Protein 7QX4 (pdb70)

Secondary structure (DSSP, 8-state):
--S---EETTBSSPPPPGGGSTTHHHHHHHHHHHHS--TTTHHHHHHHHHSGGG-SHHHHHHHHHHHHHHT----HHHHHHHHHHHHHHHHHHHHHHHHHTSTT--HHHHHHHHHHHHHHHHHHGGGG--GGGHHHHHHHHHHHHHHHHHHHHHHHHS-GGGT--HHHHHHHHHHHHHHHHHHHHHHHHHHHHHHHHHHHH-HHHHHHHHHHHHHHTHHHHHHHTTTTEES--------EEEEEES-----HHHIIIIIHHHHHSSTTS---EEEEEEEEE--SSSS--EEEEEEEEEE-STTT--EEEEE-----SSS-S-TTT----EEEEEE----SSS-----EEEEEEEEEEE--TTSS---EE-EEEEEEETTEEEEEEEEEETTEEEE--SSS----EEE--TTEEEEEEE---BSS-S-SSTTT--SSSS-EEEE-SB--EEEEEEEEGGGHHHHHHSSEEE-SS-SEEEEETTS-SEE-SSEEEE--GGGTSS-EEEE---SS-EEEEEEEEE-TT--TTSEEEEEEEEEESS-EEEEEEEEEEETTEEEEEEEEEE--EEEEEEEE---EETTTTT--TT--S-EEEEEE----TT--EEEEEEEEEEGGG-EE-S-TT--

Organism: Bacillus thuringiensis subsp. israelensis (NCBI:txid1430)

Foldseek 3Di:
DPDQAEAALNHRDHADFLCPQLCNVVLVVLQVCLAPNDALPPLLVLCCSCQPPLHNVSVVSLLVNLCRLQVHDDDPVLVVVVRVLSNQLSVLVVVLSVQVVDPPGDLQVSVVSLVVNLVSLVVCLCSLQDLVPVLRSLLVSQSSLLSNLVSLLSCLVCPCSNPHDPVRSLVSLLVSLVVLVVSLVSSVVNLLVVLQVLLQFFNQSSLSSVQSCLSRPQLSNLSSVSNLKHRAGRDFWAKRKRKAFDGDHDGPVLVFLAVLLQFCPQVQFFWFKKKWKKKWWCPPVVDAIFIATFWIWTDTPPVALQEDIAGDNDQDDPDDQQVVNDGDFKDKDWDADADDPPTPRPIIIIIIGMWMDGADPVSFFQWWWKHKDWDDDDPDIGIWIWTGTRPRGGDDTPRDHHHTHIGHHPQWTWGGKGFHAPDDDSPPCRQPSASGPHHNYDYHRGGRMMMIIITGNVCVVCNVVVADEDEQPDFKDKFWQSNFNDWDPSKHWAQDCSNSYRTKIKHAFQADWGKTKHHYAYDPPHDQPFKKKKKWKKAFQQFAQQAKWKWKDFPPQIGTQDGDGGDHDRDIDMDMTDIDGNVNSVHDNPGGGIMIMIIGGGDDPPGIMITTMMMMGTPVSMDRNSDSVSD

InterPro domains:
  IPR005639 Pesticidal crystal protein, domain I [PF03945] (58-239)
  IPR036716 Pesticidal crystal protein, N-terminal domain superfamily [G3DSA:1.20.190.10] (20-239)
  IPR036716 Pesticidal crystal protein, N-terminal domain superfamily [SSF56849] (5-238)
  IPR038979 Pesticidal crystal protein [PTHR37003] (71-239)

Nearest PDB structures (foldseek):
  7qx4-assembly1_A  TM=1.002E+00  e=0.000E+00  Bacillus thuringiensis serovar israelensis
  7qx6-assembly1_A  TM=1.000E+00  e=0.000E+00  Bacillus thuringiensis serovar israelensis
  7qx7-assembly1_A  TM=9.996E-01  e=0.000E+00  Bacillus thuringiensis serovar israelensis
  7qx5-assembly1_A  TM=9.989E-01  e=0.000E+00  Bacillus thuringiensis serovar israelensis
  7r1e-assembly1_A  TM=9.698E-01  e=7.000E-84  Bacillus thuringiensis serovar jegathesan

CATH classification: 1.20.190.10

B-factor: mean 50.72, std 23.99, range [19.98, 202.8]

Structure (mmCIF, N/CA/C/O backbone):
data_7QX4
#
_entry.id   7QX4
#
_cell.length_a   57.640
_cell.length_b   155.690
_cell.length_c   171.140
_cell.angle_alpha   90.000
_cell.angle_beta   90.000
_cell.angle_gamma   90.000
#
_symmetry.space_group_name_H-M   'I 2 2 2'
#
loop_
_entity.id
_entity.type
_entity.pdbx_description
1 polymer 'Pesticidal crystal protein Cry11Aa'
2 water water
#
loop_
_atom_site.group_PDB
_atom_site.id
_atom_site.type_symbol
_atom_site.label_atom_id
_atom_site.label_alt_id
_atom_site.label_comp_id
_atom_site.label_asym_id
_atom_site.label_entity_id
_atom_site.label_seq_id
_atom_site.pdbx_PDB_ins_code
_atom_site.Cartn_x
_atom_site.Cartn_y
_atom_site.Cartn_z
_atom_site.occupancy
_atom_site.B_iso_or_equiv
_atom_site.auth_seq_id
_atom_site.auth_comp_id
_atom_site.auth_asym_id
_atom_site.auth_atom_id
_atom_site.pdbx_PDB_model_num
ATOM 1 N N . ASN A 1 13 ? 19.617 13.497 50.060 1.00 99.55 13 ASN A N 1
ATOM 2 C CA . ASN A 1 13 ? 18.475 12.687 50.475 1.00 120.39 13 ASN A CA 1
ATOM 3 C C . ASN A 1 13 ? 18.934 11.410 51.173 1.00 125.78 13 ASN A C 1
ATOM 4 O O . ASN A 1 13 ? 18.802 11.276 52.391 1.00 120.59 13 ASN A O 1
ATOM 6 N N . GLU A 1 14 ? 19.472 10.475 50.391 1.00 129.42 14 GLU A N 1
ATOM 7 C CA . GLU A 1 14 ? 19.988 9.212 50.904 1.00 123.59 14 GLU A CA 1
ATOM 8 C C . GLU A 1 14 ? 21.447 9.303 51.342 1.00 118.85 14 GLU A C 1
ATOM 9 O O . GLU A 1 14 ? 22.063 8.269 51.620 1.00 118.30 14 GLU A O 1
ATOM 11 N N . THR A 1 15 ? 22.008 10.508 51.408 1.00 115.14 15 THR A N 1
ATOM 12 C CA . THR A 1 15 ? 23.384 10.719 51.834 1.00 107.59 15 THR A CA 1
ATOM 13 C C . THR A 1 15 ? 23.430 11.138 53.300 1.00 97.62 15 THR A C 1
ATOM 14 O O . THR A 1 15 ? 22.434 11.581 53.879 1.00 95.87 15 THR A O 1
ATOM 18 N N . ASP A 1 16 ? 24.612 10.989 53.896 1.00 81.58 16 ASP A N 1
ATOM 19 C CA . ASP A 1 16 ? 24.870 11.373 55.280 1.00 75.17 16 ASP A CA 1
ATOM 20 C C . ASP A 1 16 ? 25.739 12.627 55.356 1.00 68.12 16 ASP A C 1
ATOM 21 O O . ASP A 1 16 ? 26.592 12.764 56.236 1.00 59.82 16 ASP A O 1
ATOM 26 N N . PHE A 1 17 ? 25.532 13.554 54.427 1.00 61.49 17 PHE A N 1
ATOM 27 C CA . PHE A 1 17 ? 26.322 14.770 54.376 1.00 58.34 17 PHE A CA 1
ATOM 28 C C . PHE A 1 17 ? 25.807 15.777 55.400 1.00 59.95 17 PHE A C 1
ATOM 29 O O . PHE A 1 17 ? 24.644 15.725 55.805 1.00 64.48 17 PHE A O 1
ATOM 37 N N . PRO A 1 18 ? 26.659 16.695 55.851 1.00 51.40 18 PRO A N 1
ATOM 38 C CA . PRO A 1 18 ? 26.194 17.726 56.784 1.00 42.89 18 PRO A CA 1
ATOM 39 C C . PRO A 1 18 ? 25.179 18.652 56.136 1.00 39.96 18 PRO A C 1
ATOM 40 O O . PRO A 1 18 ? 25.232 18.929 54.936 1.00 52.36 18 PRO A O 1
ATOM 44 N N . LEU A 1 19 ? 24.240 19.128 56.948 1.00 48.55 19 LEU A N 1
ATOM 45 C CA . LEU A 1 19 ? 23.237 20.096 56.525 1.00 45.51 19 LEU A CA 1
ATOM 46 C C . LEU A 1 19 ? 23.521 21.460 57.144 1.00 42.04 19 LEU A C 1
ATOM 47 O O . LEU A 1 19 ? 24.321 21.602 58.075 1.00 40.73 19 LEU A O 1
ATOM 52 N N . TYR A 1 20 ? 22.827 22.472 56.622 1.00 37.81 20 TYR A N 1
ATOM 53 C CA . TYR A 1 20 ? 23.000 23.860 57.057 1.00 43.91 20 TYR A CA 1
ATOM 54 C C . TYR A 1 20 ? 21.622 24.522 57.067 1.00 45.05 20 TYR A C 1
ATOM 55 O O . TYR A 1 20 ? 21.128 24.956 56.021 1.00 46.70 20 TYR A O 1
ATOM 64 N N . ASN A 1 21 ? 21.013 24.602 58.253 1.00 43.16 21 ASN A N 1
ATOM 65 C CA . ASN A 1 21 ? 19.667 25.163 58.429 1.00 41.79 21 ASN A CA 1
ATOM 66 C C . ASN A 1 21 ? 18.619 24.396 57.619 1.00 46.24 21 ASN A C 1
ATOM 67 O O . ASN A 1 21 ? 17.693 24.992 57.064 1.00 48.70 21 ASN A O 1
ATOM 72 N N . ASN A 1 22 ? 18.767 23.066 57.562 1.00 50.71 22 ASN A N 1
ATOM 73 C CA . ASN A 1 22 ? 17.955 22.068 56.862 1.00 44.97 22 ASN A CA 1
ATOM 74 C C . ASN A 1 22 ? 18.374 21.879 55.398 1.00 55.25 22 ASN A C 1
ATOM 75 O O . ASN A 1 22 ? 17.963 20.889 54.786 1.00 43.22 22 ASN A O 1
ATOM 80 N N . TYR A 1 23 ? 19.172 22.778 54.819 1.00 60.69 23 TYR A N 1
ATOM 81 C CA . TYR A 1 23 ? 19.580 22.709 53.421 1.00 48.96 23 TYR A CA 1
ATOM 82 C C . TYR A 1 23 ? 20.862 21.889 53.257 1.00 52.75 23 TYR A C 1
ATOM 83 O O . TYR A 1 23 ? 21.589 21.620 54.216 1.00 56.26 23 TYR A O 1
ATOM 92 N N . THR A 1 24 ? 21.145 21.507 52.006 1.00 57.82 24 THR A N 1
ATOM 93 C CA . THR A 1 24 ? 22.262 20.624 51.680 1.00 50.24 24 THR A CA 1
ATOM 94 C C . THR A 1 24 ? 23.570 21.359 51.432 1.00 43.09 24 THR A C 1
ATOM 95 O O . THR A 1 24 ? 24.619 20.715 51.340 1.00 42.83 24 THR A O 1
ATOM 99 N N . GLU A 1 25 ? 23.535 22.673 51.297 1.00 45.29 25 GLU A N 1
ATOM 100 C CA . GLU A 1 25 ? 24.738 23.473 51.168 1.00 50.12 25 GLU A CA 1
ATOM 101 C C . GLU A 1 25 ? 24.532 24.730 51.995 1.00 48.15 25 GLU A C 1
ATOM 102 O O . GLU A 1 25 ? 23.394 25.082 52.322 1.00 47.55 25 GLU A O 1
ATOM 108 N N . PRO A 1 26 ? 25.614 25.402 52.386 1.00 52.16 26 PRO A N 1
ATOM 109 C CA . PRO A 1 26 ? 25.469 26.600 53.217 1.00 44.82 26 PRO A CA 1
ATOM 110 C C . PRO A 1 26 ? 24.589 27.648 52.558 1.00 44.36 26 PRO A C 1
ATOM 111 O O . PRO A 1 26 ? 24.547 27.785 51.334 1.00 54.36 26 PRO A O 1
ATOM 115 N N . THR A 1 27 ? 23.871 28.381 53.394 1.00 36.05 27 THR A N 1
ATOM 116 C CA . THR A 1 27 ? 22.968 29.417 52.935 1.00 29.60 27 THR A CA 1
ATOM 117 C C . THR A 1 27 ? 23.670 30.768 52.946 1.00 34.98 27 THR A C 1
ATOM 118 O O . THR A 1 27 ? 24.545 31.033 53.777 1.00 43.11 27 THR A O 1
ATOM 122 N N . ILE A 1 28 ? 23.277 31.623 52.001 1.00 27.51 28 ILE A N 1
ATOM 123 C CA . ILE A 1 28 ? 23.823 32.971 51.951 1.00 38.15 28 ILE A CA 1
ATOM 124 C C . ILE A 1 28 ? 23.544 33.681 53.271 1.00 35.77 28 ILE A C 1
ATOM 125 O O . ILE A 1 28 ? 22.464 33.544 53.860 1.00 43.61 28 ILE A O 1
ATOM 130 N N . ALA A 1 29 ? 24.539 34.407 53.765 1.00 37.37 29 ALA A N 1
ATOM 131 C CA . ALA A 1 29 ? 24.332 35.199 54.966 1.00 40.51 29 ALA A CA 1
ATOM 132 C C . ALA A 1 29 ? 23.281 36.268 54.687 1.00 43.41 29 ALA A C 1
ATOM 133 O O . ALA A 1 29 ? 23.243 36.824 53.584 1.00 44.71 29 ALA A O 1
ATOM 135 N N . PRO A 1 30 ? 22.406 36.565 55.649 1.00 45.88 30 PRO A N 1
ATOM 136 C CA . PRO A 1 30 ? 21.354 37.571 55.412 1.00 41.53 30 PRO A CA 1
ATOM 137 C C . PRO A 1 30 ? 21.874 38.910 54.917 1.00 37.25 30 PRO A C 1
ATOM 138 O O . PRO A 1 30 ? 21.156 39.615 54.195 1.00 45.90 30 PRO A O 1
ATOM 142 N N . ALA A 1 31 ? 23.101 39.280 55.270 1.00 32.73 31 ALA A N 1
ATOM 143 C CA . ALA A 1 31 ? 23.664 40.561 54.868 1.00 39.20 31 ALA A CA 1
ATOM 144 C C . ALA A 1 31 ? 24.297 40.532 53.482 1.00 40.35 31 ALA A C 1
ATOM 145 O O . ALA A 1 31 ? 24.760 41.575 53.009 1.00 40.86 31 ALA A O 1
ATOM 147 N N . LEU A 1 32 ? 24.332 39.373 52.822 1.00 34.37 32 LEU A N 1
ATOM 148 C CA . LEU A 1 32 ? 24.964 39.245 51.515 1.00 37.05 32 LEU A CA 1
ATOM 149 C C . LEU A 1 32 ? 23.978 38.835 50.425 1.00 39.90 32 LEU A C 1
ATOM 150 O O . LEU A 1 32 ? 24.406 38.443 49.333 1.00 40.49 32 LEU A O 1
ATOM 155 N N . ILE A 1 33 ? 22.672 38.907 50.693 1.00 43.99 33 ILE A N 1
ATOM 156 C CA . ILE A 1 33 ? 21.684 38.603 49.662 1.00 36.69 33 ILE A CA 1
ATOM 157 C C . ILE A 1 33 ? 21.666 39.716 48.615 1.00 39.99 33 ILE A C 1
ATOM 158 O O . ILE A 1 33 ? 22.139 40.836 48.836 1.00 44.28 33 ILE A O 1
ATOM 163 N N . ALA A 1 34 ? 21.104 39.398 47.449 1.00 46.06 34 ALA A N 1
ATOM 164 C CA . ALA A 1 34 ? 21.201 40.310 46.316 1.00 37.72 34 ALA A CA 1
ATOM 165 C C . ALA A 1 34 ? 20.393 41.586 46.510 1.00 37.94 34 ALA A C 1
ATOM 166 O O . ALA A 1 34 ? 20.690 42.591 45.856 1.00 49.01 34 ALA A O 1
ATOM 168 N N . VAL A 1 35 ? 19.383 41.581 47.387 1.00 38.97 35 VAL A N 1
ATOM 169 C CA . VAL A 1 35 ? 18.604 42.791 47.644 1.00 34.21 35 VAL A CA 1
ATOM 170 C C . VAL A 1 35 ? 19.202 43.635 48.758 1.00 33.27 35 VAL A C 1
ATOM 171 O O . VAL A 1 35 ? 18.664 44.707 49.067 1.00 34.37 35 VAL A O 1
ATOM 175 N N . ALA A 1 36 ? 20.301 43.189 49.363 1.00 31.71 36 ALA A N 1
ATOM 176 C CA . ALA A 1 36 ? 20.872 43.903 50.502 1.00 36.12 36 ALA A CA 1
ATOM 177 C C . ALA A 1 36 ? 21.353 45.314 50.177 1.00 39.55 36 ALA A C 1
ATOM 178 O O . ALA A 1 36 ? 21.094 46.219 50.991 1.00 32.20 36 ALA A O 1
ATOM 180 N N . PRO A 1 37 ? 22.048 45.579 49.059 1.00 46.63 37 PRO A N 1
ATOM 181 C CA . PRO A 1 37 ? 22.453 46.972 48.785 1.00 41.41 37 PRO A CA 1
ATOM 182 C C . PRO A 1 37 ? 21.279 47.889 48.499 1.00 36.70 37 PRO A C 1
ATOM 183 O O . PRO A 1 37 ? 21.389 49.105 48.706 1.00 43.84 37 PRO A O 1
ATOM 187 N N . ILE A 1 38 ? 20.163 47.339 48.018 1.00 34.63 38 ILE A N 1
ATOM 188 C CA . ILE A 1 38 ? 18.953 48.125 47.804 1.00 37.72 38 ILE A CA 1
ATOM 189 C C . ILE A 1 38 ? 18.335 48.526 49.139 1.00 42.15 38 ILE A C 1
ATOM 190 O O . ILE A 1 38 ? 17.868 49.660 49.313 1.00 38.07 38 ILE A O 1
ATOM 195 N N . ALA A 1 39 ? 18.323 47.603 50.103 1.00 36.61 39 ALA A N 1
ATOM 196 C CA . ALA A 1 39 ? 17.823 47.927 51.434 1.00 34.34 39 ALA A CA 1
ATOM 197 C C . ALA A 1 39 ? 18.741 48.911 52.142 1.00 41.97 39 ALA A C 1
ATOM 198 O O . ALA A 1 39 ? 18.271 49.828 52.827 1.00 38.80 39 ALA A O 1
ATOM 200 N N . GLN A 1 40 ? 20.054 48.735 51.987 1.00 42.62 40 GLN A N 1
ATOM 201 C CA . GLN A 1 40 ? 21.004 49.616 52.653 1.00 42.58 40 GLN A CA 1
ATOM 202 C C . GLN A 1 40 ? 20.817 51.061 52.208 1.00 40.73 40 GLN A C 1
ATOM 203 O O . GLN A 1 40 ? 20.761 51.977 53.037 1.00 46.19 40 GLN A O 1
ATOM 209 N N . TYR A 1 41 ? 20.703 51.289 50.899 1.00 40.95 41 TYR A N 1
ATOM 210 C CA . TYR A 1 41 ? 20.500 52.656 50.436 1.00 45.06 41 TYR A CA 1
ATOM 211 C C . TYR A 1 41 ? 19.123 53.189 50.818 1.00 43.19 41 TYR A C 1
ATOM 212 O O . TYR A 1 41 ? 18.981 54.389 51.084 1.00 44.30 41 TYR A O 1
ATOM 221 N N . LEU A 1 42 ? 18.098 52.328 50.840 1.00 50.70 42 LEU A N 1
ATOM 222 C CA . LEU A 1 42 ? 16.770 52.771 51.262 1.00 47.58 42 LEU A CA 1
ATOM 223 C C . LEU A 1 42 ? 16.796 53.341 52.676 1.00 44.47 42 LEU A C 1
ATOM 224 O O . LEU A 1 42 ? 16.179 54.380 52.942 1.00 53.71 42 LEU A O 1
ATOM 229 N N . ALA A 1 43 ? 17.511 52.683 53.595 1.00 40.22 43 ALA A N 1
ATOM 230 C CA . ALA A 1 43 ? 17.597 53.189 54.962 1.00 47.54 43 ALA A CA 1
ATOM 231 C C . ALA A 1 43 ? 18.263 54.556 54.998 1.00 41.33 43 ALA A C 1
ATOM 232 O O . ALA A 1 43 ? 17.880 55.426 55.790 1.00 55.36 43 ALA A O 1
ATOM 234 N N . THR A 1 44 ? 19.257 54.767 54.137 1.00 41.81 44 THR A N 1
ATOM 235 C CA . THR A 1 44 ? 19.911 56.068 54.059 1.00 48.86 44 THR A CA 1
ATOM 236 C C . THR A 1 44 ? 18.943 57.149 53.587 1.00 54.36 44 THR A C 1
ATOM 237 O O . THR A 1 44 ? 18.944 58.269 54.114 1.00 41.01 44 THR A O 1
ATOM 241 N N . ALA A 1 45 ? 18.106 56.831 52.595 1.00 46.99 45 ALA A N 1
ATOM 242 C CA . ALA A 1 45 ? 17.188 57.826 52.051 1.00 43.47 45 ALA A CA 1
ATOM 243 C C . ALA A 1 45 ? 16.046 58.140 53.014 1.00 51.17 45 ALA A C 1
ATOM 244 O O . ALA A 1 45 ? 15.540 59.268 53.023 1.00 52.78 45 ALA A O 1
ATOM 246 N N . ILE A 1 46 ? 15.620 57.163 53.817 1.00 46.81 46 ILE A N 1
ATOM 247 C CA . ILE A 1 46 ? 14.559 57.413 54.786 1.00 41.82 46 ILE A CA 1
ATOM 248 C C . ILE A 1 46 ? 14.992 58.480 55.785 1.00 50.47 46 ILE A C 1
ATOM 249 O O . ILE A 1 46 ? 14.187 59.319 56.210 1.00 49.93 46 ILE A O 1
ATOM 254 N N . GLY A 1 47 ? 16.276 58.486 56.152 1.00 48.53 47 GLY A N 1
ATOM 255 C CA . GLY A 1 47 ? 16.770 59.490 57.079 1.00 45.43 47 GLY A CA 1
ATOM 256 C C . GLY A 1 47 ? 17.112 60.824 56.446 1.00 50.01 47 GLY A C 1
ATOM 257 O O . GLY A 1 47 ? 17.078 61.857 57.123 1.00 54.66 47 GLY A O 1
ATOM 258 N N . LYS A 1 48 ? 17.454 60.830 55.157 1.00 50.55 48 LYS A N 1
ATOM 259 C CA . LYS A 1 48 ? 17.787 62.077 54.469 1.00 45.47 48 LYS A CA 1
ATOM 260 C C . LYS A 1 48 ? 17.628 61.860 52.970 1.00 53.98 48 LYS A C 1
ATOM 261 O O . LYS A 1 48 ? 18.465 61.201 52.345 1.00 47.29 48 LYS A O 1
ATOM 267 N N . TRP A 1 49 ? 16.572 62.430 52.399 1.00 55.08 49 TRP A N 1
ATOM 268 C CA . TRP A 1 49 ? 16.233 62.231 50.997 1.00 51.75 49 TRP A CA 1
ATOM 269 C C . TRP A 1 49 ? 16.895 63.300 50.132 1.00 58.73 49 TRP A C 1
ATOM 270 O O . TRP A 1 49 ? 16.854 64.491 50.460 1.00 51.73 49 TRP A O 1
ATOM 281 N N . ALA A 1 50 ? 17.507 62.868 49.031 1.00 63.69 50 ALA A N 1
ATOM 282 C CA . ALA A 1 50 ? 18.166 63.766 48.082 1.00 56.01 50 ALA A CA 1
ATOM 283 C C . ALA A 1 50 ? 17.196 64.020 46.936 1.00 49.69 50 ALA A C 1
ATOM 284 O O . ALA A 1 50 ? 17.034 63.178 46.048 1.00 49.15 50 ALA A O 1
ATOM 286 N N . ALA A 1 51 ? 16.553 65.185 46.960 1.00 47.09 51 ALA A N 1
ATOM 287 C CA . ALA A 1 51 ? 15.497 65.486 46.003 1.00 59.87 51 ALA A CA 1
ATOM 288 C C . ALA A 1 51 ? 16.015 65.422 44.569 1.00 62.18 51 ALA A C 1
ATOM 289 O O . ALA A 1 51 ? 17.154 65.804 44.287 1.00 56.00 51 ALA A O 1
ATOM 291 N N . LYS A 1 52 ? 15.161 64.916 43.670 1.00 55.78 52 LYS A N 1
ATOM 292 C CA . LYS A 1 52 ? 15.424 64.766 42.232 1.00 55.18 52 LYS A CA 1
ATOM 293 C C . LYS A 1 52 ? 16.700 63.969 41.946 1.00 56.97 52 LYS A C 1
ATOM 294 O O . LYS A 1 52 ? 17.261 64.050 40.846 1.00 59.79 52 LYS A O 1
ATOM 300 N N . ALA A 1 53 ? 17.152 63.159 42.906 1.00 58.55 53 ALA A N 1
ATOM 301 C CA . ALA A 1 53 ? 18.340 62.334 42.707 1.00 49.59 53 ALA A CA 1
ATOM 302 C C . ALA A 1 53 ? 18.231 60.926 43.271 1.00 47.16 53 ALA A C 1
ATOM 303 O O . ALA A 1 53 ? 19.156 60.137 43.063 1.00 49.25 53 ALA A O 1
ATOM 305 N N . ALA A 1 54 ? 17.151 60.575 43.973 1.00 44.16 54 ALA A N 1
ATOM 306 C CA . ALA A 1 54 ? 17.078 59.271 44.613 1.00 42.06 54 ALA A CA 1
ATOM 307 C C . ALA A 1 54 ? 16.545 58.202 43.672 1.00 50.99 54 ALA A C 1
ATOM 308 O O . ALA A 1 54 ? 16.902 57.025 43.812 1.00 46.39 54 ALA A O 1
ATOM 310 N N . PHE A 1 55 ? 15.692 58.577 42.717 1.00 45.69 55 PHE A N 1
ATOM 311 C CA . PHE A 1 55 ? 15.230 57.583 41.761 1.00 45.95 55 PHE A CA 1
ATOM 312 C C . PHE A 1 55 ? 16.375 57.066 40.895 1.00 42.64 55 PHE A C 1
ATOM 313 O O . PHE A 1 55 ? 16.355 55.903 40.476 1.00 40.67 55 PHE A O 1
ATOM 321 N N . SER A 1 56 ? 17.381 57.904 40.628 1.00 45.71 56 SER A N 1
ATOM 322 C CA . SER A 1 56 ? 18.530 57.461 39.842 1.00 48.24 56 SER A CA 1
ATOM 323 C C . SER A 1 56 ? 19.296 56.359 40.561 1.00 57.63 56 SER A C 1
ATOM 324 O O . SER A 1 56 ? 19.571 55.296 39.985 1.00 41.68 56 SER A O 1
ATOM 327 N N . LYS A 1 57 ? 19.655 56.599 41.826 1.00 48.07 57 LYS A N 1
ATOM 328 C CA . LYS A 1 57 ? 20.391 55.594 42.584 1.00 44.27 57 LYS A CA 1
ATOM 329 C C . LYS A 1 57 ? 19.590 54.302 42.686 1.00 42.42 57 LYS A C 1
ATOM 330 O O . LYS A 1 57 ? 20.112 53.210 42.433 1.00 42.64 57 LYS A O 1
ATOM 336 N N . VAL A 1 58 ? 18.306 54.410 43.030 1.00 43.21 58 VAL A N 1
ATOM 337 C CA . VAL A 1 58 ? 17.458 53.225 43.120 1.00 34.62 58 VAL A CA 1
ATOM 338 C C . VAL A 1 58 ? 17.373 52.521 41.776 1.00 35.06 58 VAL A C 1
ATOM 339 O O . VAL A 1 58 ? 17.316 51.286 41.710 1.00 36.78 58 VAL A O 1
ATOM 343 N N . LEU A 1 59 ? 17.385 53.283 40.683 1.00 45.09 59 LEU A N 1
ATOM 344 C CA . LEU A 1 59 ? 17.392 52.668 39.361 1.00 41.49 59 LEU A CA 1
ATOM 345 C C . LEU A 1 59 ? 18.697 51.918 39.106 1.00 39.77 59 LEU A C 1
ATOM 346 O O . LEU A 1 59 ? 18.685 50.827 38.528 1.00 37.49 59 LEU A O 1
ATOM 351 N N . SER A 1 60 ? 19.831 52.478 39.545 1.00 40.70 60 SER A N 1
ATOM 352 C CA . SER A 1 60 ? 21.119 51.827 39.317 1.00 35.91 60 SER A CA 1
ATOM 353 C C . SER A 1 60 ? 21.331 50.619 40.213 1.00 45.13 60 SER A C 1
ATOM 354 O O . SER A 1 60 ? 22.173 49.771 39.897 1.00 47.40 60 SER A O 1
ATOM 357 N N . LEU A 1 61 ? 20.599 50.522 41.322 1.00 38.92 61 LEU A N 1
ATOM 358 C CA . LEU A 1 61 ? 20.712 49.371 42.204 1.00 33.24 61 LEU A CA 1
ATOM 359 C C . LEU A 1 61 ? 19.774 48.241 41.809 1.00 38.88 61 LEU A C 1
ATOM 360 O O . LEU A 1 61 ? 20.127 47.066 41.964 1.00 38.54 61 LEU A O 1
ATOM 365 N N . ILE A 1 62 ? 18.584 48.567 41.306 1.00 45.70 62 ILE A N 1
ATOM 366 C CA . ILE A 1 62 ? 17.656 47.528 40.871 1.00 47.76 62 ILE A CA 1
ATOM 367 C C . ILE A 1 62 ? 18.022 47.027 39.477 1.00 44.60 62 ILE A C 1
ATOM 368 O O . ILE A 1 62 ? 17.974 45.820 39.213 1.00 33.40 62 ILE A O 1
ATOM 373 N N . PHE A 1 63 ? 18.403 47.936 38.568 1.00 39.80 63 PHE A N 1
ATOM 374 C CA . PHE A 1 63 ? 18.837 47.590 37.212 1.00 42.65 63 PHE A CA 1
ATOM 375 C C . PHE A 1 63 ? 20.252 48.111 36.960 1.00 46.66 63 PHE A C 1
ATOM 376 O O . PHE A 1 63 ? 20.439 49.096 36.232 1.00 47.06 63 PHE A O 1
ATOM 384 N N . PRO A 1 64 ? 21.270 47.471 37.540 1.00 39.98 64 PRO A N 1
ATOM 385 C CA . PRO A 1 64 ? 22.649 47.906 37.284 1.00 36.04 64 PRO A CA 1
ATOM 386 C C . PRO A 1 64 ? 23.008 47.762 35.813 1.00 30.59 64 PRO A C 1
ATOM 387 O O . PRO A 1 64 ? 22.707 46.749 35.181 1.00 34.41 64 PRO A O 1
ATOM 391 N N . GLY A 1 65 ? 23.645 48.798 35.270 1.00 35.25 65 GLY A N 1
ATOM 392 C CA . GLY A 1 65 ? 24.056 48.804 33.873 1.00 42.63 65 GLY A CA 1
ATOM 393 C C . GLY A 1 65 ? 22.936 48.699 32.861 1.00 41.92 65 GLY A C 1
ATOM 394 O O . GLY A 1 65 ? 23.181 48.272 31.729 1.00 35.58 65 GLY A O 1
ATOM 395 N N . SER A 1 66 ? 21.712 49.098 33.230 1.00 38.21 66 SER A N 1
ATOM 396 C CA . SER A 1 66 ? 20.518 48.877 32.410 1.00 33.46 66 SER A CA 1
ATOM 397 C C . SER A 1 66 ? 20.367 47.399 32.055 1.00 42.32 66 SER A C 1
ATOM 398 O O . SER A 1 66 ? 19.973 47.041 30.943 1.00 43.80 66 SER A O 1
ATOM 401 N N . GLN A 1 67 ? 20.694 46.532 33.015 1.00 34.27 67 GLN A N 1
ATOM 402 C CA . GLN A 1 67 ? 20.670 45.087 32.855 1.00 40.70 67 GLN A CA 1
ATOM 403 C C . GLN A 1 67 ? 19.737 44.453 33.882 1.00 45.66 67 GLN A C 1
ATOM 404 O O . GLN A 1 67 ? 19.648 44.928 35.020 1.00 40.91 67 GLN A O 1
ATOM 410 N N . PRO A 1 68 ? 19.035 43.381 33.519 1.00 44.24 68 PRO A N 1
ATOM 411 C CA . PRO A 1 68 ? 18.161 42.718 34.493 1.00 43.12 68 PRO A CA 1
ATOM 412 C C . PRO A 1 68 ? 18.899 41.633 35.260 1.00 40.38 68 PRO A C 1
ATOM 413 O O . PRO A 1 68 ? 18.273 40.791 35.913 1.00 35.54 68 PRO A O 1
ATOM 417 N N . ALA A 1 69 ? 20.236 41.666 35.186 1.00 36.17 69 ALA A N 1
ATOM 418 C CA . ALA A 1 69 ? 21.061 40.579 35.710 1.00 35.63 69 ALA A CA 1
ATOM 419 C C . ALA A 1 69 ? 20.893 40.408 37.217 1.00 35.55 69 ALA A C 1
ATOM 420 O O . ALA A 1 69 ? 20.837 39.277 37.715 1.00 35.93 69 ALA A O 1
ATOM 422 N N . THR A 1 70 ? 20.810 41.516 37.962 1.00 33.35 70 THR A N 1
ATOM 423 C CA . THR A 1 70 ? 20.583 41.422 39.400 1.00 27.39 70 THR A CA 1
ATOM 424 C C . THR A 1 70 ? 19.229 40.793 39.705 1.00 36.56 70 THR A C 1
ATOM 425 O O . THR A 1 70 ? 19.130 39.886 40.538 1.00 37.47 70 THR A O 1
ATOM 429 N N . MET A 1 71 ? 18.169 41.258 39.030 1.00 43.03 71 MET A N 1
ATOM 430 C CA . MET A 1 71 ? 16.831 40.728 39.279 1.00 33.26 71 MET A CA 1
ATOM 431 C C . MET A 1 71 ? 16.735 39.232 39.003 1.00 38.43 71 MET A C 1
ATOM 432 O O . MET A 1 71 ? 15.860 38.564 39.561 1.00 42.95 71 MET A O 1
ATOM 437 N N . GLU A 1 72 ? 17.608 38.690 38.157 1.00 35.69 72 GLU A N 1
ATOM 438 C CA . GLU A 1 72 ? 17.650 37.244 37.979 1.00 41.24 72 GLU A CA 1
ATOM 439 C C . GLU A 1 72 ? 18.455 36.574 39.078 1.00 41.24 72 GLU A C 1
ATOM 440 O O . GLU A 1 72 ? 18.198 35.410 39.407 1.00 34.95 72 GLU A O 1
ATOM 446 N N . LYS A 1 73 ? 19.430 37.288 39.647 1.00 47.59 73 LYS A N 1
ATOM 447 C CA . LYS A 1 73 ? 20.101 36.797 40.846 1.00 48.07 73 LYS A CA 1
ATOM 448 C C . LYS A 1 73 ? 19.116 36.670 42.006 1.00 38.74 73 LYS A C 1
ATOM 449 O O . LYS A 1 73 ? 19.175 35.703 42.776 1.00 40.92 73 LYS A O 1
ATOM 455 N N . VAL A 1 74 ? 18.187 37.628 42.133 1.00 32.95 74 VAL A N 1
ATOM 456 C CA . VAL A 1 74 ? 17.182 37.572 43.193 1.00 44.09 74 VAL A CA 1
ATOM 457 C C . VAL A 1 74 ? 16.265 36.370 43.003 1.00 43.43 74 VAL A C 1
ATOM 458 O O . VAL A 1 74 ? 15.945 35.657 43.964 1.00 42.74 74 VAL A O 1
ATOM 462 N N . ARG A 1 75 ? 15.830 36.127 41.765 1.00 37.43 75 ARG A N 1
ATOM 463 C CA . ARG A 1 75 ? 14.952 34.997 41.492 1.00 40.71 75 ARG A CA 1
ATOM 464 C C . ARG A 1 75 ? 15.596 33.683 41.913 1.00 41.62 75 ARG A C 1
ATOM 465 O O . ARG A 1 75 ? 14.966 32.851 42.579 1.00 40.12 75 ARG A O 1
ATOM 473 N N . THR A 1 76 ? 16.855 33.479 41.526 1.00 35.05 76 THR A N 1
ATOM 474 C CA . THR A 1 76 ? 17.515 32.201 41.777 1.00 44.07 76 THR A CA 1
ATOM 475 C C . THR A 1 76 ? 17.748 31.971 43.267 1.00 47.99 76 THR A C 1
ATOM 476 O O . THR A 1 76 ? 17.633 30.835 43.750 1.00 32.71 76 THR A O 1
ATOM 480 N N . GLU A 1 77 ? 18.068 33.035 44.014 1.00 41.62 77 GLU A N 1
ATOM 481 C CA . GLU A 1 77 ? 18.197 32.900 45.461 1.00 40.07 77 GLU A CA 1
ATOM 482 C C . GLU A 1 77 ? 16.871 32.502 46.099 1.00 37.40 77 GLU A C 1
ATOM 483 O O . GLU A 1 77 ? 16.829 31.614 46.961 1.00 27.27 77 GLU A O 1
ATOM 489 N N . VAL A 1 78 ? 15.777 33.149 45.682 1.00 42.13 78 VAL A N 1
ATOM 490 C CA . VAL A 1 78 ? 14.461 32.856 46.249 1.00 32.62 78 VAL A CA 1
ATOM 491 C C . VAL A 1 78 ? 14.035 31.429 45.910 1.00 34.64 78 VAL A C 1
ATOM 492 O O . VAL A 1 78 ? 13.562 30.683 46.776 1.00 38.61 78 VAL A O 1
ATOM 496 N N . GLU A 1 79 ? 14.206 31.024 44.645 1.00 39.93 79 GLU A N 1
ATOM 497 C CA . GLU A 1 79 ? 13.868 29.656 44.245 1.00 39.98 79 GLU A CA 1
ATOM 498 C C . GLU A 1 79 ? 14.574 28.616 45.109 1.00 35.25 79 GLU A C 1
ATOM 499 O O . GLU A 1 79 ? 14.009 27.556 45.400 1.00 33.74 79 GLU A O 1
ATOM 505 N N . THR A 1 80 ? 15.803 28.899 45.532 1.00 35.81 80 THR A N 1
ATOM 506 C CA . THR A 1 80 ? 16.549 27.926 46.319 1.00 39.93 80 THR A CA 1
ATOM 507 C C . THR A 1 80 ? 16.017 27.835 47.744 1.00 43.68 80 THR A C 1
ATOM 508 O O . THR A 1 80 ? 16.005 26.749 48.331 1.00 38.34 80 THR A O 1
ATOM 512 N N . LEU A 1 81 ? 15.547 28.953 48.303 1.00 44.26 81 LEU A N 1
ATOM 513 C CA . LEU A 1 81 ? 15.114 28.954 49.696 1.00 36.40 81 LEU A CA 1
ATOM 514 C C . LEU A 1 81 ? 13.805 28.194 49.879 1.00 49.12 81 LEU A C 1
ATOM 515 O O . LEU A 1 81 ? 13.645 27.461 50.861 1.00 43.20 81 LEU A O 1
ATOM 520 N N . ILE A 1 82 ? 12.863 28.334 48.940 1.00 47.86 82 ILE A N 1
ATOM 521 C CA . ILE A 1 82 ? 11.527 27.775 49.120 1.00 40.83 82 ILE A CA 1
ATOM 522 C C . ILE A 1 82 ? 11.302 26.491 48.330 1.00 43.56 82 ILE A C 1
ATOM 523 O O . ILE A 1 82 ? 10.199 25.930 48.383 1.00 36.34 82 ILE A O 1
ATOM 528 N N . ASN A 1 83 ? 12.313 26.000 47.611 1.00 46.39 83 ASN A N 1
ATOM 529 C CA . ASN A 1 83 ? 12.204 24.761 46.840 1.00 38.56 83 ASN A CA 1
ATOM 530 C C . ASN A 1 83 ? 11.073 24.831 45.811 1.00 38.54 83 ASN A C 1
ATOM 531 O O . ASN A 1 83 ? 10.393 23.841 45.545 1.00 43.97 83 ASN A O 1
ATOM 536 N N . GLN A 1 84 ? 10.848 26.011 45.238 1.00 36.53 84 GLN A N 1
ATOM 537 C CA . GLN A 1 84 ? 9.950 26.194 44.104 1.00 48.39 84 GLN A CA 1
ATOM 538 C C . GLN A 1 84 ? 10.757 26.732 42.933 1.00 39.56 84 GLN A C 1
ATOM 539 O O . GLN A 1 84 ? 11.654 27.557 43.121 1.00 48.19 84 GLN A O 1
ATOM 545 N N . LYS A 1 85 ? 10.444 26.273 41.725 1.00 46.45 85 LYS A N 1
ATOM 546 C CA . LYS A 1 85 ? 11.202 26.671 40.546 1.00 53.54 85 LYS A CA 1
ATOM 547 C C . LYS A 1 85 ? 10.247 27.072 39.430 1.00 55.08 85 LYS A C 1
ATOM 548 O O . LYS A 1 85 ? 9.339 26.310 39.083 1.00 55.57 85 LYS A O 1
ATOM 554 N N . LEU A 1 86 ? 10.444 28.272 38.884 1.00 48.09 86 LEU A N 1
ATOM 555 C CA . LEU A 1 86 ? 9.678 28.702 37.723 1.00 40.24 86 LEU A CA 1
ATOM 556 C C . LEU A 1 86 ? 10.092 27.915 36.489 1.00 45.99 86 LEU A C 1
ATOM 557 O O . LEU A 1 86 ? 11.219 27.422 36.386 1.00 46.10 86 LEU A O 1
ATOM 562 N N . SER A 1 87 ? 9.165 27.808 35.543 1.00 50.32 87 SER A N 1
ATOM 563 C CA . SER A 1 87 ? 9.448 27.157 34.278 1.00 48.96 87 SER A CA 1
ATOM 564 C C . SER A 1 87 ? 10.152 28.126 33.334 1.00 53.39 87 SER A C 1
ATOM 565 O O . SER A 1 87 ? 10.069 29.350 33.477 1.00 49.18 87 SER A O 1
ATOM 568 N N A GLN A 1 88 ? 10.858 27.556 32.353 0.45 54.93 88 GLN A N 1
ATOM 569 N N B GLN A 1 88 ? 10.848 27.552 32.351 0.55 54.94 88 GLN A N 1
ATOM 570 C CA A GLN A 1 88 ? 11.623 28.374 31.417 0.45 53.75 88 GLN A CA 1
ATOM 571 C CA B GLN A 1 88 ? 11.622 28.351 31.407 0.55 53.76 88 GLN A CA 1
ATOM 572 C C A GLN A 1 88 ? 10.728 29.335 30.644 0.45 52.79 88 GLN A C 1
ATOM 573 C C B GLN A 1 88 ? 10.741 29.307 30.610 0.55 52.79 88 GLN A C 1
ATOM 574 O O A GLN A 1 88 ? 11.169 30.426 30.268 0.45 48.12 88 GLN A O 1
ATOM 575 O O B GLN A 1 88 ? 11.210 30.366 30.180 0.55 48.06 88 GLN A O 1
ATOM 586 N N . ASP A 1 89 ? 9.469 28.957 30.406 1.00 59.40 89 ASP A N 1
ATOM 587 C CA . ASP A 1 89 ? 8.560 29.850 29.694 1.00 56.74 89 ASP A CA 1
ATOM 588 C C . ASP A 1 89 ? 8.189 31.056 30.545 1.00 53.78 89 ASP A C 1
ATOM 589 O O . ASP A 1 89 ? 8.142 32.189 30.048 1.00 47.08 89 ASP A O 1
ATOM 594 N N . ARG A 1 90 ? 7.906 30.832 31.827 1.00 61.44 90 ARG A N 1
ATOM 595 C CA . ARG A 1 90 ? 7.595 31.948 32.709 1.00 59.27 90 ARG A CA 1
ATOM 596 C C . ARG A 1 90 ? 8.786 32.885 32.849 1.00 47.41 90 ARG A C 1
ATOM 597 O O . ARG A 1 90 ? 8.609 34.095 33.014 1.00 45.53 90 ARG A O 1
ATOM 605 N N . VAL A 1 91 ? 10.002 32.348 32.766 1.00 52.73 91 VAL A N 1
ATOM 606 C CA . VAL A 1 91 ? 11.194 33.179 32.905 1.00 51.27 91 VAL A CA 1
ATOM 607 C C . VAL A 1 91 ? 11.339 34.107 31.705 1.00 45.55 91 VAL A C 1
ATOM 608 O O . VAL A 1 91 ? 11.613 35.304 31.858 1.00 46.49 91 VAL A O 1
ATOM 612 N N . ASN A 1 92 ? 11.142 33.574 30.494 1.00 40.36 92 ASN A N 1
ATOM 613 C CA . ASN A 1 92 ? 11.177 34.417 29.301 1.00 42.71 92 ASN A CA 1
ATOM 614 C C . ASN A 1 92 ? 10.177 35.559 29.392 1.00 40.73 92 ASN A C 1
ATOM 615 O O . ASN A 1 92 ? 10.424 36.643 28.852 1.00 41.27 92 ASN A O 1
ATOM 620 N N . ILE A 1 93 ? 9.053 35.341 30.076 1.00 44.55 93 ILE A N 1
ATOM 621 C CA . ILE A 1 93 ? 8.019 36.366 30.139 1.00 43.50 93 ILE A CA 1
ATOM 622 C C . ILE A 1 93 ? 8.452 37.514 31.043 1.00 47.95 93 ILE A C 1
ATOM 623 O O . ILE A 1 93 ? 8.264 38.688 30.705 1.00 52.38 93 ILE A O 1
ATOM 628 N N . LEU A 1 94 ? 9.054 37.202 32.194 1.00 40.32 94 LEU A N 1
ATOM 629 C CA . LEU A 1 94 ? 9.457 38.260 33.116 1.00 42.85 94 LEU A CA 1
ATOM 630 C C . LEU A 1 94 ? 10.588 39.107 32.536 1.00 43.71 94 LEU A C 1
ATOM 631 O O . LEU A 1 94 ? 10.546 40.342 32.606 1.00 39.33 94 LEU A O 1
ATOM 636 N N . ASN A 1 95 ? 11.602 38.466 31.948 1.00 52.21 95 ASN A N 1
ATOM 637 C CA . ASN A 1 95 ? 12.714 39.221 31.370 1.00 52.36 95 ASN A CA 1
ATOM 638 C C . ASN A 1 95 ? 12.235 40.190 30.298 1.00 50.60 95 ASN A C 1
ATOM 639 O O . ASN A 1 95 ? 12.761 41.303 30.176 1.00 41.88 95 ASN A O 1
ATOM 644 N N . ALA A 1 96 ? 11.237 39.782 29.509 1.00 51.80 96 ALA A N 1
ATOM 645 C CA . ALA A 1 96 ? 10.674 40.679 28.506 1.00 53.73 96 ALA A CA 1
ATOM 646 C C . ALA A 1 96 ? 10.053 41.910 29.155 1.00 49.81 96 ALA A C 1
ATOM 647 O O . ALA A 1 96 ? 10.191 43.028 28.644 1.00 56.77 96 ALA A O 1
ATOM 649 N N . GLU A 1 97 ? 9.375 41.728 30.288 1.00 32.10 97 GLU A N 1
ATOM 650 C CA . GLU A 1 97 ? 8.786 42.873 30.965 1.00 43.72 97 GLU A CA 1
ATOM 651 C C . GLU A 1 97 ? 9.850 43.750 31.614 1.00 42.58 97 GLU A C 1
ATOM 652 O O . GLU A 1 97 ? 9.635 44.956 31.777 1.00 43.22 97 GLU A O 1
ATOM 658 N N . TYR A 1 98 ? 10.999 43.173 31.982 1.00 43.35 98 TYR A N 1
ATOM 659 C CA . TYR A 1 98 ? 12.091 43.971 32.538 1.00 38.33 98 TYR A CA 1
ATOM 660 C C . TYR A 1 98 ? 12.654 44.932 31.501 1.00 42.07 98 TYR A C 1
ATOM 661 O O . TYR A 1 98 ? 12.863 46.118 31.785 1.00 41.73 98 TYR A O 1
ATOM 670 N N . ARG A 1 99 ? 12.921 44.428 30.291 1.00 47.20 99 ARG A N 1
ATOM 671 C CA . ARG A 1 99 ? 13.509 45.264 29.248 1.00 44.55 99 ARG A CA 1
ATOM 672 C C . ARG A 1 99 ? 12.587 46.416 28.877 1.00 47.41 99 ARG A C 1
ATOM 673 O O . ARG A 1 99 ? 13.051 47.538 28.643 1.00 42.95 99 ARG A O 1
ATOM 681 N N . GLY A 1 100 ? 11.278 46.161 28.829 1.00 52.54 100 GLY A N 1
ATOM 682 C CA . GLY A 1 100 ? 10.331 47.240 28.592 1.00 43.98 100 GLY A CA 1
ATOM 683 C C . GLY A 1 100 ? 10.461 48.354 29.609 1.00 40.01 100 GLY A C 1
ATOM 684 O O . GLY A 1 100 ? 10.484 49.535 29.260 1.00 34.27 100 GLY A O 1
ATOM 685 N N . ILE A 1 101 ? 10.576 47.987 30.884 1.00 40.74 101 ILE A N 1
ATOM 686 C CA . ILE A 1 101 ? 10.762 48.985 31.934 1.00 34.55 101 ILE A CA 1
ATOM 687 C C . ILE A 1 101 ? 12.112 49.677 31.788 1.00 34.88 101 ILE A C 1
ATOM 688 O O . ILE A 1 101 ? 12.242 50.879 32.046 1.00 45.18 101 ILE A O 1
ATOM 693 N N . ILE A 1 102 ? 13.128 48.938 31.341 1.00 38.87 102 ILE A N 1
ATOM 694 C CA . ILE A 1 102 ? 14.472 49.496 31.207 1.00 41.73 102 ILE A CA 1
ATOM 695 C C . ILE A 1 102 ? 14.500 50.594 30.149 1.00 43.00 102 ILE A C 1
ATOM 696 O O . ILE A 1 102 ? 14.987 51.704 30.399 1.00 39.23 102 ILE A O 1
ATOM 701 N N . GLU A 1 103 ? 13.977 50.298 28.952 1.00 41.67 103 GLU A N 1
ATOM 702 C CA . GLU A 1 103 ? 13.975 51.266 27.855 1.00 42.79 103 GLU A CA 1
ATOM 703 C C . GLU A 1 103 ? 13.368 52.598 28.279 1.00 44.60 103 GLU A C 1
ATOM 704 O O . GLU A 1 103 ? 13.985 53.657 28.117 1.00 49.27 103 GLU A O 1
ATOM 710 N N . VAL A 1 104 ? 12.148 52.560 28.821 1.00 45.56 104 VAL A N 1
ATOM 711 C CA . VAL A 1 104 ? 11.456 53.789 29.202 1.00 47.11 104 VAL A CA 1
ATOM 712 C C . VAL A 1 104 ? 12.230 54.526 30.288 1.00 49.33 104 VAL A C 1
ATOM 713 O O . VAL A 1 104 ? 12.289 55.762 30.299 1.00 50.48 104 VAL A O 1
ATOM 717 N N . SER A 1 105 ? 12.852 53.782 31.210 1.00 48.44 105 SER A N 1
ATOM 718 C CA . SER A 1 105 ? 13.634 54.423 32.263 1.00 48.50 105 SER A CA 1
ATOM 719 C C . SER A 1 105 ? 14.968 54.945 31.739 1.00 45.83 105 SER A C 1
ATOM 720 O O . SER A 1 105 ? 15.461 55.972 32.224 1.00 46.06 105 SER A O 1
ATOM 723 N N . ASP A 1 106 ? 15.566 54.262 30.758 1.00 41.80 106 ASP A N 1
ATOM 724 C CA . ASP A 1 106 ? 16.780 54.782 30.132 1.00 51.28 106 ASP A CA 1
ATOM 725 C C . ASP A 1 106 ? 16.539 56.154 29.508 1.00 51.84 106 ASP A C 1
ATOM 726 O O . ASP A 1 106 ? 17.380 57.054 29.624 1.00 50.77 106 ASP A O 1
ATOM 731 N N . VAL A 1 107 ? 15.390 56.331 28.850 1.00 46.19 107 VAL A N 1
ATOM 732 C CA . VAL A 1 107 ? 15.050 57.614 28.235 1.00 50.06 107 VAL A CA 1
ATOM 733 C C . VAL A 1 107 ? 14.923 58.697 29.297 1.00 47.12 107 VAL A C 1
ATOM 734 O O . VAL A 1 107 ? 15.417 59.819 29.131 1.00 52.03 107 VAL A O 1
ATOM 738 N N . PHE A 1 108 ? 14.231 58.385 30.394 1.00 48.48 108 PHE A N 1
ATOM 739 C CA . PHE A 1 108 ? 14.008 59.384 31.431 1.00 56.63 108 PHE A CA 1
ATOM 740 C C . PHE A 1 108 ? 15.281 59.640 32.230 1.00 52.69 108 PHE A C 1
ATOM 741 O O . PHE A 1 108 ? 15.640 60.797 32.478 1.00 48.59 108 PHE A O 1
ATOM 749 N N . ASP A 1 109 ? 15.979 58.569 32.633 1.00 49.41 109 ASP A N 1
ATOM 750 C CA . ASP A 1 109 ? 17.217 58.725 33.394 1.00 54.61 109 ASP A CA 1
ATOM 751 C C . ASP A 1 109 ? 18.214 59.596 32.640 1.00 58.65 109 ASP A C 1
ATOM 752 O O . ASP A 1 109 ? 18.805 60.523 33.209 1.00 56.42 109 ASP A O 1
ATOM 757 N N . ALA A 1 110 ? 18.385 59.332 31.342 1.00 56.07 110 ALA A N 1
ATOM 758 C CA . ALA A 1 110 ? 19.355 60.077 30.547 1.00 58.09 110 ALA A CA 1
ATOM 759 C C . ALA A 1 110 ? 19.038 61.568 30.515 1.00 60.24 110 ALA A C 1
ATOM 760 O O . ALA A 1 110 ? 19.948 62.403 30.571 1.00 61.78 110 ALA A O 1
ATOM 762 N N . TYR A 1 111 ? 17.753 61.924 30.445 1.00 62.38 111 TYR A N 1
ATOM 763 C CA . TYR A 1 111 ? 17.390 63.295 30.100 1.00 63.69 111 TYR A CA 1
ATOM 764 C C . TYR A 1 111 ? 17.599 64.266 31.259 1.00 71.21 111 TYR A C 1
ATOM 765 O O . TYR A 1 111 ? 18.018 65.409 31.041 1.00 74.89 111 TYR A O 1
ATOM 774 N N . ILE A 1 112 ? 17.310 63.846 32.493 1.00 78.14 112 ILE A N 1
ATOM 775 C CA . ILE A 1 112 ? 17.507 64.744 33.629 1.00 72.53 112 ILE A C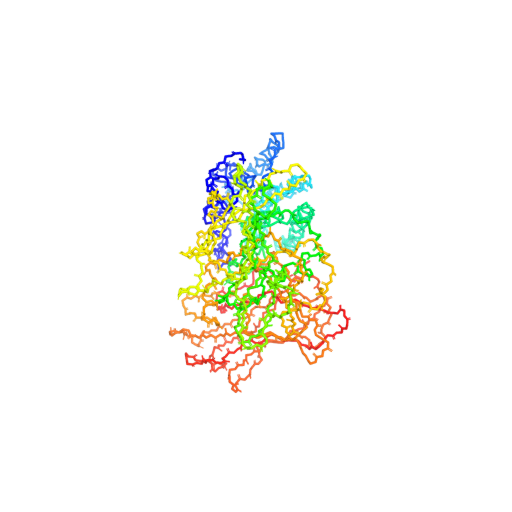A 1
ATOM 776 C C . ILE A 1 112 ? 18.987 64.990 33.874 1.00 73.99 112 ILE A C 1
ATOM 777 O O . ILE A 1 112 ? 19.366 66.012 34.459 1.00 74.78 112 ILE A O 1
ATOM 782 N N . LYS A 1 113 ? 19.845 64.058 33.460 1.00 72.27 113 LYS A N 1
ATOM 783 C CA . LYS A 1 113 ? 21.276 64.234 33.650 1.00 73.71 113 LYS A CA 1
ATOM 784 C C . LYS A 1 113 ? 21.870 65.260 32.694 1.00 83.93 113 LYS A C 1
ATOM 785 O O . LYS A 1 113 ? 23.011 65.685 32.907 1.00 86.21 113 LYS A O 1
ATOM 791 N N . GLN A 1 114 ? 21.129 65.667 31.656 1.00 86.67 114 GLN A N 1
ATOM 792 C CA . GLN A 1 114 ? 21.552 66.736 30.756 1.00 81.37 114 GLN A CA 1
ATOM 793 C C . GLN A 1 114 ? 21.331 68.087 31.425 1.00 85.59 114 GLN A C 1
ATOM 794 O O . GLN A 1 114 ? 20.180 68.473 31.661 1.00 100.25 114 GLN A O 1
ATOM 800 N N . PRO A 1 115 ? 22.389 68.834 31.740 1.00 97.11 115 PRO A N 1
ATOM 801 C CA . PRO A 1 115 ? 22.196 70.153 32.360 1.00 106.88 115 PRO A CA 1
ATOM 802 C C . PRO A 1 115 ? 21.591 71.132 31.364 1.00 100.62 115 PRO A C 1
ATOM 803 O O . PRO A 1 115 ? 22.053 71.249 30.228 1.00 98.35 115 PRO A O 1
ATOM 807 N N . GLY A 1 116 ? 20.545 71.833 31.797 1.00 93.83 116 GLY A N 1
ATOM 808 C CA . GLY A 1 116 ? 19.861 72.763 30.922 1.00 91.52 116 GLY A CA 1
ATOM 809 C C . GLY A 1 116 ? 18.779 72.155 30.061 1.00 87.83 116 GLY A C 1
ATOM 810 O O . GLY A 1 116 ? 18.414 72.743 29.037 1.00 93.08 116 GLY A O 1
ATOM 811 N N . PHE A 1 117 ? 18.245 70.999 30.449 1.00 85.03 117 PHE A N 1
ATOM 812 C CA . PHE A 1 117 ? 17.221 70.323 29.668 1.00 81.58 117 PHE A CA 1
ATOM 813 C C . PHE A 1 117 ? 15.907 71.104 29.728 1.00 67.06 117 PHE A C 1
ATOM 814 O O . PHE A 1 117 ? 15.795 72.145 30.382 1.00 59.51 117 PHE A O 1
ATOM 822 N N . THR A 1 118 ? 14.894 70.588 29.031 1.00 65.14 118 THR A N 1
ATOM 823 C CA . THR A 1 118 ? 13.603 71.258 28.955 1.00 72.43 118 THR A CA 1
ATOM 824 C C . THR A 1 118 ? 12.636 70.629 29.944 1.00 67.45 118 THR A C 1
ATOM 825 O O . THR A 1 118 ? 12.322 69.434 29.816 1.00 69.74 118 THR A O 1
ATOM 829 N N . PRO A 1 119 ? 12.139 71.389 30.928 1.00 66.48 119 PRO A N 1
ATOM 830 C CA . PRO A 1 119 ? 11.272 70.789 31.961 1.00 58.81 119 PRO A CA 1
ATOM 831 C C . PRO A 1 119 ? 10.010 70.146 31.419 1.00 54.39 119 PRO A C 1
ATOM 832 O O . PRO A 1 119 ? 9.655 69.042 31.849 1.00 62.34 119 PRO A O 1
ATOM 836 N N . ALA A 1 120 ? 9.314 70.800 30.489 1.00 59.12 120 ALA A N 1
ATOM 837 C CA . ALA A 1 120 ? 8.108 70.203 29.927 1.00 60.66 120 ALA A CA 1
ATOM 838 C C . ALA A 1 120 ? 8.405 68.912 29.175 1.00 63.72 120 ALA A C 1
ATOM 839 O O . ALA A 1 120 ? 7.499 68.087 29.003 1.00 61.09 120 ALA A O 1
ATOM 841 N N . THR A 1 121 ? 9.651 68.716 28.730 1.00 55.99 121 THR A N 1
ATOM 842 C CA . THR A 1 121 ? 10.009 67.469 28.058 1.00 65.48 121 THR A CA 1
ATOM 843 C C . THR A 1 121 ? 10.046 66.306 29.039 1.00 58.91 121 THR A C 1
ATOM 844 O O . THR A 1 121 ? 9.511 65.228 28.754 1.00 54.24 121 THR A O 1
ATOM 848 N N . ALA A 1 122 ? 10.666 66.511 30.205 1.00 60.97 122 ALA A N 1
ATOM 849 C CA . ALA A 1 122 ? 10.736 65.462 31.216 1.00 44.77 122 ALA A CA 1
ATOM 850 C C . ALA A 1 122 ? 9.366 65.132 31.794 1.00 53.08 122 ALA A C 1
ATOM 851 O O . ALA A 1 122 ? 9.160 64.016 32.285 1.00 53.46 122 ALA A O 1
ATOM 853 N N . LYS A 1 123 ? 8.423 66.080 31.753 1.00 52.78 123 LYS A N 1
ATOM 854 C CA . LYS A 1 123 ? 7.072 65.809 32.237 1.00 47.33 123 LYS A CA 1
ATOM 855 C C . LYS A 1 123 ? 6.434 64.656 31.470 1.00 50.76 123 LYS A C 1
ATOM 856 O O . LYS A 1 123 ? 5.860 63.739 32.067 1.00 55.21 123 LYS A O 1
ATOM 862 N N . GLY A 1 124 ? 6.526 64.685 30.138 1.00 57.00 124 GLY A N 1
ATOM 863 C CA . GLY A 1 124 ? 5.989 63.590 29.348 1.00 53.91 124 GLY A CA 1
ATOM 864 C C . GLY A 1 124 ? 6.769 62.302 29.510 1.00 50.66 124 GLY A C 1
ATOM 865 O O . GLY A 1 124 ? 6.189 61.213 29.472 1.00 48.67 124 GLY A O 1
ATOM 866 N N . TYR A 1 125 ? 8.089 62.403 29.682 1.00 53.49 125 TYR A N 1
ATOM 867 C CA . TYR A 1 125 ? 8.896 61.220 29.961 1.00 59.50 125 TYR A CA 1
ATOM 868 C C . TYR A 1 125 ? 8.531 60.612 31.310 1.00 58.26 125 TYR A C 1
ATOM 869 O O . TYR A 1 125 ? 8.413 59.387 31.436 1.00 49.79 125 TYR A O 1
ATOM 878 N N . PHE A 1 126 ? 8.356 61.459 32.328 1.00 52.87 126 PHE A N 1
ATOM 879 C CA . PHE A 1 126 ? 7.938 60.994 33.646 1.00 46.29 126 PHE A CA 1
ATOM 880 C C . PHE A 1 126 ? 6.647 60.189 33.558 1.00 46.57 126 PHE A C 1
ATOM 881 O O . PHE A 1 126 ? 6.543 59.092 34.120 1.00 43.31 126 PHE A O 1
ATOM 889 N N . LEU A 1 127 ? 5.647 60.722 32.851 1.00 52.55 127 LEU A N 1
ATOM 890 C CA . LEU A 1 127 ? 4.345 60.067 32.802 1.00 40.32 127 LEU A CA 1
ATOM 891 C C . LEU A 1 127 ? 4.431 58.716 32.109 1.00 39.92 127 LEU A C 1
ATOM 892 O O . LEU A 1 127 ? 3.794 57.749 32.544 1.00 53.01 127 LEU A O 1
ATOM 897 N N . ASN A 1 128 ? 5.219 58.631 31.031 1.00 41.97 128 ASN A N 1
ATOM 898 C CA . ASN A 1 128 ? 5.371 57.368 30.309 1.00 41.99 128 ASN A CA 1
ATOM 899 C C . ASN A 1 128 ? 5.971 56.293 31.196 1.00 38.29 128 ASN A C 1
ATOM 900 O O . ASN A 1 128 ? 5.544 55.133 31.155 1.00 40.99 128 ASN A O 1
ATOM 905 N N . LEU A 1 129 ? 6.965 56.663 32.006 1.00 40.94 129 LEU A N 1
ATOM 906 C CA . LEU A 1 129 ? 7.594 55.700 32.904 1.00 51.71 129 LEU A CA 1
ATOM 907 C C . LEU A 1 129 ? 6.592 55.149 33.910 1.00 48.13 129 LEU A C 1
ATOM 908 O O . LEU A 1 129 ? 6.495 53.931 34.100 1.00 45.60 129 LEU A O 1
ATOM 913 N N . SER A 1 130 ? 5.826 56.035 34.551 1.00 46.97 130 SER A N 1
ATOM 914 C CA . SER A 1 130 ? 4.895 55.597 35.586 1.00 48.95 130 SER A CA 1
ATOM 915 C C . SER A 1 130 ? 3.867 54.622 35.028 1.00 39.97 130 SER A C 1
ATOM 916 O O . SER A 1 130 ? 3.595 53.574 35.629 1.00 38.57 130 SER A O 1
ATOM 919 N N . GLY A 1 131 ? 3.285 54.947 33.873 1.00 39.74 131 GLY A N 1
ATOM 920 C CA . GLY A 1 131 ? 2.283 54.068 33.299 1.00 37.07 131 GLY A CA 1
ATOM 921 C C . GLY A 1 131 ? 2.860 52.745 32.849 1.00 46.62 131 GLY A C 1
ATOM 922 O O . GLY A 1 131 ? 2.202 51.705 32.962 1.00 39.02 131 GLY A O 1
ATOM 923 N N . ALA A 1 132 ? 4.099 52.762 32.348 1.00 47.65 132 ALA A N 1
ATOM 924 C CA . ALA A 1 132 ? 4.739 51.526 31.911 1.00 43.83 132 ALA A CA 1
ATOM 925 C C . ALA A 1 132 ? 4.963 50.571 33.076 1.00 47.72 132 ALA A C 1
ATOM 926 O O . ALA A 1 132 ? 4.875 49.347 32.910 1.00 46.27 132 ALA A O 1
ATOM 928 N N . ILE A 1 133 ? 5.243 51.104 34.263 1.00 39.47 133 ILE A N 1
ATOM 929 C CA . ILE A 1 133 ? 5.396 50.242 35.430 1.00 47.64 133 ILE A CA 1
ATOM 930 C C . ILE A 1 133 ? 4.038 49.719 35.889 1.00 44.39 133 ILE A C 1
ATOM 931 O O . ILE A 1 133 ? 3.858 48.512 36.102 1.00 37.89 133 ILE A O 1
ATOM 936 N N . ILE A 1 134 ? 3.058 50.619 36.027 1.00 46.19 134 ILE A N 1
ATOM 937 C CA . ILE A 1 134 ? 1.704 50.219 36.412 1.00 41.08 134 ILE A CA 1
ATOM 938 C C . ILE A 1 134 ? 1.177 49.130 35.485 1.00 46.76 134 ILE A C 1
ATOM 939 O O . ILE A 1 134 ? 0.513 48.183 35.926 1.00 45.88 134 ILE A O 1
ATOM 944 N N . GLN A 1 135 ? 1.482 49.241 34.187 1.00 44.65 135 GLN A N 1
ATOM 945 C CA . GLN A 1 135 ? 0.933 48.324 33.191 1.00 45.46 135 GLN A CA 1
ATOM 946 C C . GLN A 1 135 ? 1.502 46.911 33.332 1.00 42.71 135 GLN A C 1
ATOM 947 O O . GLN A 1 135 ? 0.796 45.922 33.099 1.00 39.80 135 GLN A O 1
ATOM 953 N N . ARG A 1 136 ? 2.770 46.786 33.709 1.00 42.23 136 ARG A N 1
ATOM 954 C CA . ARG A 1 136 ? 3.401 45.474 33.782 1.00 44.12 136 ARG A CA 1
ATOM 955 C C . ARG A 1 136 ? 3.396 44.877 35.183 1.00 41.28 136 ARG A C 1
ATOM 956 O O . ARG A 1 136 ? 3.769 43.712 35.343 1.00 41.80 136 ARG A O 1
ATOM 964 N N . LEU A 1 137 ? 2.971 45.632 36.189 1.00 41.59 137 LEU A N 1
ATOM 965 C CA . LEU A 1 137 ? 2.887 45.092 37.543 1.00 39.50 137 LEU A CA 1
ATOM 966 C C . LEU A 1 137 ? 2.061 43.809 37.672 1.00 37.44 137 LEU A C 1
ATOM 967 O O . LEU A 1 137 ? 2.499 42.909 38.407 1.00 43.00 137 LEU A O 1
ATOM 972 N N . PRO A 1 138 ? 0.889 43.651 37.038 1.00 39.94 138 PRO A N 1
ATOM 973 C CA . PRO A 1 138 ? 0.110 42.419 37.266 1.00 32.17 138 PRO A CA 1
ATOM 974 C C . PRO A 1 138 ? 0.808 41.149 36.814 1.00 39.86 138 PRO A C 1
ATOM 975 O O . PRO A 1 138 ? 0.410 40.059 37.244 1.00 36.69 138 PRO A O 1
ATOM 979 N N . GLN A 1 139 ? 1.834 41.247 35.962 1.00 38.47 139 GLN A N 1
ATOM 980 C CA . GLN A 1 139 ? 2.545 40.054 35.518 1.00 35.72 139 GLN A CA 1
ATOM 981 C C . GLN A 1 139 ? 3.260 39.339 36.659 1.00 45.34 139 GLN A C 1
ATOM 982 O O . GLN A 1 139 ? 3.519 38.133 36.556 1.00 46.54 139 GLN A O 1
ATOM 988 N N . PHE A 1 140 ? 3.574 40.042 37.744 1.00 33.73 140 PHE A N 1
ATOM 989 C CA . PHE A 1 140 ? 4.219 39.441 38.903 1.00 41.85 140 PHE A CA 1
ATOM 990 C C . PHE A 1 140 ? 3.229 39.002 39.979 1.00 43.93 140 PHE A C 1
ATOM 991 O O . PHE A 1 140 ? 3.658 38.556 41.049 1.00 28.79 140 PHE A O 1
ATOM 999 N N . GLU A 1 141 ? 1.923 39.114 39.720 1.00 41.04 141 GLU A N 1
ATOM 1000 C CA . GLU A 1 141 ? 0.886 38.817 40.700 1.00 37.96 141 GLU A CA 1
ATOM 1001 C C . GLU A 1 141 ? 0.039 37.610 40.311 1.00 47.04 141 GLU A C 1
ATOM 1002 O O . GLU A 1 141 ? -1.080 37.458 40.817 1.00 45.76 141 GLU A O 1
ATOM 1008 N N . VAL A 1 142 ? 0.524 36.757 39.410 1.00 34.44 142 VAL A N 1
ATOM 1009 C CA . VAL A 1 142 ? -0.235 35.555 39.092 1.00 29.67 142 VAL A CA 1
ATOM 1010 C C . VAL A 1 142 ? -0.182 34.615 40.285 1.00 35.32 142 VAL A C 1
ATOM 1011 O O . VAL A 1 142 ? 0.897 34.320 40.815 1.00 34.13 142 VAL A O 1
ATOM 1015 N N . GLN A 1 143 ? -1.360 34.153 40.722 1.00 38.86 143 GLN A N 1
ATOM 1016 C CA . GLN A 1 143 ? -1.466 33.357 41.944 1.00 42.72 143 GLN A CA 1
ATOM 1017 C C . GLN A 1 143 ? -0.678 32.055 41.851 1.00 43.61 143 GLN A C 1
ATOM 1018 O O . GLN A 1 143 ? -0.111 31.602 42.853 1.00 40.77 143 GLN A O 1
ATOM 1024 N N . THR A 1 144 ? -0.619 31.447 40.662 1.00 38.96 144 THR A N 1
ATOM 1025 C CA . THR A 1 144 ? 0.037 30.150 40.521 1.00 40.33 144 THR A CA 1
ATOM 1026 C C . THR A 1 144 ? 1.507 30.198 40.933 1.00 41.67 144 THR A C 1
ATOM 1027 O O . THR A 1 144 ? 2.060 29.182 41.372 1.00 42.80 144 THR A O 1
ATOM 1031 N N . TYR A 1 145 ? 2.161 31.357 40.802 1.00 35.07 145 TYR A N 1
ATOM 1032 C CA . TYR A 1 145 ? 3.599 31.443 41.035 1.00 38.73 145 TYR A CA 1
ATOM 1033 C C . TYR A 1 145 ? 3.956 32.514 42.056 1.00 38.39 145 TYR A C 1
ATOM 1034 O O . TYR A 1 145 ? 5.091 33.003 42.053 1.00 40.06 145 TYR A O 1
ATOM 1043 N N . GLU A 1 146 ? 3.021 32.873 42.937 1.00 38.14 146 GLU A N 1
ATOM 1044 C CA . GLU A 1 146 ? 3.234 33.987 43.856 1.00 36.10 146 GLU A CA 1
ATOM 1045 C C . GLU A 1 146 ? 4.303 33.698 44.898 1.00 30.39 146 GLU A C 1
ATOM 1046 O O . GLU A 1 146 ? 4.869 34.642 45.456 1.00 37.18 146 GLU A O 1
ATOM 1052 N N . GLY A 1 147 ? 4.577 32.429 45.195 1.00 37.80 147 GLY A N 1
ATOM 1053 C CA . GLY A 1 147 ? 5.620 32.126 46.161 1.00 39.46 147 GLY A CA 1
ATOM 1054 C C . GLY A 1 147 ? 6.966 32.690 45.748 1.00 40.08 147 GLY A C 1
ATOM 1055 O O . GLY A 1 147 ? 7.735 33.169 46.583 1.00 34.19 147 GLY A O 1
ATOM 1056 N N . VAL A 1 148 ? 7.263 32.652 44.455 1.00 44.52 148 VAL A N 1
ATOM 1057 C CA . VAL A 1 148 ? 8.521 33.185 43.955 1.00 37.24 148 VAL A CA 1
ATOM 1058 C C . VAL A 1 148 ? 8.389 34.655 43.578 1.00 39.94 148 VAL A C 1
ATOM 1059 O O . VAL A 1 148 ? 9.215 35.483 43.972 1.00 36.51 148 VAL A O 1
ATOM 1063 N N . SER A 1 149 ? 7.334 35.009 42.840 1.00 34.21 149 SER A N 1
ATOM 1064 C CA . SER A 1 149 ? 7.251 36.336 42.241 1.00 38.64 149 SER A CA 1
ATOM 1065 C C . SER A 1 149 ? 6.983 37.441 43.252 1.00 32.74 149 SER A C 1
ATOM 1066 O O . SER A 1 149 ? 7.103 38.617 42.896 1.00 38.06 149 SER A O 1
ATOM 1069 N N . ILE A 1 150 ? 6.632 37.103 44.493 1.00 35.29 150 ILE A N 1
ATOM 1070 C CA . ILE A 1 150 ? 6.345 38.141 45.479 1.00 37.11 150 ILE A CA 1
ATOM 1071 C C . ILE A 1 150 ? 7.592 38.965 45.770 1.00 32.93 150 ILE A C 1
ATOM 1072 O O . ILE A 1 150 ? 7.506 40.177 45.996 1.00 41.36 150 ILE A O 1
ATOM 1077 N N . ALA A 1 151 ? 8.769 38.337 45.743 1.00 31.96 151 ALA A N 1
ATOM 1078 C CA . ALA A 1 151 ? 10.011 39.079 45.925 1.00 30.52 151 ALA A CA 1
ATOM 1079 C C . ALA A 1 151 ? 10.284 39.996 44.738 1.00 32.26 151 ALA A C 1
ATOM 1080 O O . ALA A 1 151 ? 10.784 41.113 44.911 1.00 32.79 151 ALA A O 1
ATOM 1082 N N . LEU A 1 152 ? 9.962 39.539 43.526 1.00 40.78 152 LEU A N 1
ATOM 1083 C CA . LEU A 1 152 ? 10.137 40.368 42.336 1.00 31.13 152 LEU A CA 1
ATOM 1084 C C . LEU A 1 152 ? 9.125 41.503 42.302 1.00 25.54 152 LEU A C 1
ATOM 1085 O O . LEU A 1 152 ? 9.467 42.636 41.951 1.00 28.34 152 LEU A O 1
ATOM 1090 N N . PHE A 1 153 ? 7.872 41.211 42.649 1.00 32.33 153 PHE A N 1
ATOM 1091 C CA . PHE A 1 153 ? 6.859 42.253 42.773 1.00 30.67 153 PHE A CA 1
ATOM 1092 C C . PHE A 1 153 ? 7.320 43.380 43.697 1.00 31.25 153 PHE A C 1
ATOM 1093 O O . PHE A 1 153 ? 7.100 44.559 43.404 1.00 32.57 153 PHE A O 1
ATOM 1101 N N . THR A 1 154 ? 7.978 43.038 44.810 1.00 25.39 154 THR A N 1
ATOM 1102 C CA . THR A 1 154 ? 8.359 44.059 45.782 1.00 27.16 154 THR A CA 1
ATOM 1103 C C . THR A 1 154 ? 9.342 45.064 45.188 1.00 30.33 154 THR A C 1
ATOM 1104 O O . THR A 1 154 ? 9.224 46.271 45.424 1.00 36.54 154 THR A O 1
ATOM 1108 N N . GLN A 1 155 ? 10.319 44.591 44.414 1.00 30.61 155 GLN A N 1
ATOM 1109 C CA . GLN A 1 155 ? 11.293 45.516 43.844 1.00 34.62 155 GLN A CA 1
ATOM 1110 C C . GLN A 1 155 ? 10.645 46.443 42.820 1.00 35.38 155 GLN A C 1
ATOM 1111 O O . GLN A 1 155 ? 10.977 47.632 42.752 1.00 34.66 155 GLN A O 1
ATOM 1117 N N . MET A 1 156 ? 9.697 45.929 42.039 1.00 31.27 156 MET A N 1
ATOM 1118 C CA . MET A 1 156 ? 9.032 46.769 41.050 1.00 32.85 156 MET A CA 1
ATOM 1119 C C . MET A 1 156 ? 8.183 47.857 41.709 1.00 40.27 156 MET A C 1
ATOM 1120 O O . MET A 1 156 ? 8.219 49.018 41.281 1.00 36.66 156 MET A O 1
ATOM 1125 N N . CYS A 1 157 ? 7.415 47.511 42.750 1.00 30.08 157 CYS A N 1
ATOM 1126 C CA . CYS A 1 157 ? 6.669 48.542 43.472 1.00 36.05 157 CYS A CA 1
ATOM 1127 C C . CYS A 1 157 ? 7.610 49.538 44.138 1.00 40.30 157 CYS A C 1
ATOM 1128 O O . CYS A 1 157 ? 7.304 50.737 44.215 1.00 33.47 157 CYS A O 1
ATOM 1131 N N . THR A 1 158 ? 8.757 49.054 44.630 1.00 29.93 158 THR A N 1
ATOM 1132 C CA . THR A 1 158 ? 9.755 49.938 45.226 1.00 42.11 158 THR A CA 1
ATOM 1133 C C . THR A 1 158 ? 10.258 50.973 44.223 1.00 35.07 158 THR A C 1
ATOM 1134 O O . THR A 1 158 ? 10.397 52.157 44.556 1.00 28.96 158 THR A O 1
ATOM 1138 N N . LEU A 1 159 ? 10.530 50.545 42.988 1.00 39.93 159 LEU A N 1
ATOM 1139 C CA . LEU A 1 159 ? 11.004 51.471 41.963 1.00 41.08 159 LEU A CA 1
ATOM 1140 C C . LEU A 1 159 ? 9.947 52.518 41.622 1.00 42.99 159 LEU A C 1
ATOM 1141 O O . LEU A 1 159 ? 10.276 53.691 41.397 1.00 38.88 159 LEU A O 1
ATOM 1146 N N . HIS A 1 160 ? 8.673 52.116 41.583 1.00 40.48 160 HIS A N 1
ATOM 1147 C CA . HIS A 1 160 ? 7.615 53.059 41.223 1.00 43.74 160 HIS A CA 1
ATOM 1148 C C . HIS A 1 160 ? 7.369 54.066 42.340 1.00 42.22 160 HIS A C 1
ATOM 1149 O O . HIS A 1 160 ? 7.297 55.277 42.095 1.00 46.04 160 HIS A O 1
ATOM 1156 N N . LEU A 1 161 ? 7.234 53.583 43.576 1.00 42.45 161 LEU A N 1
ATOM 1157 C CA . LEU A 1 161 ? 6.958 54.483 44.688 1.00 32.21 161 LEU A CA 1
ATOM 1158 C C . LEU A 1 161 ? 8.084 55.486 44.894 1.00 32.80 161 LEU A C 1
ATOM 1159 O O . LEU A 1 161 ? 7.844 56.589 45.394 1.00 42.61 161 LEU A O 1
ATOM 1164 N N . THR A 1 162 ? 9.315 55.126 44.528 1.00 33.73 162 THR A N 1
ATOM 1165 C CA . THR A 1 162 ? 10.417 56.084 44.600 1.00 41.37 162 THR A CA 1
ATOM 1166 C C . THR A 1 162 ? 10.275 57.168 43.535 1.00 46.41 162 THR A C 1
ATOM 1167 O O . THR A 1 162 ? 10.553 58.346 43.797 1.00 28.61 162 THR A O 1
ATOM 1171 N N . LEU A 1 163 ? 9.833 56.791 42.330 1.00 42.84 163 LEU A N 1
ATOM 1172 C CA . LEU A 1 163 ? 9.654 57.770 41.265 1.00 37.58 163 LEU A CA 1
ATOM 1173 C C . LEU A 1 163 ? 8.616 58.819 41.649 1.00 45.63 163 LEU A C 1
ATOM 1174 O O . LEU A 1 163 ? 8.808 60.016 41.394 1.00 39.92 163 LEU A O 1
ATOM 1179 N N . LEU A 1 164 ? 7.519 58.394 42.285 1.00 43.39 164 LEU A N 1
ATOM 1180 C CA . LEU A 1 164 ? 6.469 59.343 42.646 1.00 32.56 164 LEU A CA 1
ATOM 1181 C C . LEU A 1 164 ? 6.966 60.369 43.654 1.00 41.29 164 LEU A C 1
ATOM 1182 O O . LEU A 1 164 ? 6.680 61.563 43.520 1.00 46.39 164 LEU A O 1
ATOM 1187 N N . LYS A 1 165 ? 7.725 59.930 44.662 1.00 36.83 165 LYS A N 1
ATOM 1188 C CA . LYS A 1 165 ? 8.212 60.871 45.666 1.00 42.94 165 LYS A CA 1
ATOM 1189 C C . LYS A 1 165 ? 9.193 61.878 45.069 1.00 50.13 165 LYS A C 1
ATOM 1190 O O . LYS A 1 165 ? 9.124 63.076 45.375 1.00 48.40 165 LYS A O 1
ATOM 1196 N N . ASP A 1 166 ? 10.127 61.416 44.234 1.00 48.73 166 ASP A N 1
ATOM 1197 C CA . ASP A 1 166 ? 11.054 62.345 43.601 1.00 47.23 166 ASP A CA 1
ATOM 1198 C C . ASP A 1 166 ? 10.301 63.376 42.769 1.00 48.37 166 ASP A C 1
ATOM 1199 O O . ASP A 1 166 ? 10.588 64.577 42.846 1.00 47.09 166 ASP A O 1
ATOM 1204 N N . GLY A 1 167 ? 9.314 62.926 41.989 1.00 47.45 167 GLY A N 1
ATOM 1205 C CA . GLY A 1 167 ? 8.510 63.856 41.209 1.00 53.13 167 GLY A CA 1
ATOM 1206 C C . GLY A 1 167 ? 7.776 64.876 42.062 1.00 49.28 167 GLY A C 1
ATOM 1207 O O . GLY A 1 167 ? 7.731 66.061 41.724 1.00 45.53 167 GLY A O 1
ATOM 1208 N N . ILE A 1 168 ? 7.197 64.432 43.184 1.00 44.02 168 ILE A N 1
ATOM 1209 C CA . ILE A 1 168 ? 6.480 65.348 44.071 1.00 42.77 168 ILE A CA 1
ATOM 1210 C C . ILE A 1 168 ? 7.414 66.434 44.594 1.00 50.19 168 ILE A C 1
ATOM 1211 O O . ILE A 1 168 ? 7.049 67.614 44.638 1.00 56.33 168 ILE A O 1
ATOM 1216 N N . LEU A 1 169 ? 8.633 66.061 44.988 1.00 45.11 169 LEU A N 1
ATOM 1217 C CA . LEU A 1 169 ? 9.551 67.046 45.552 1.00 46.89 169 LEU A CA 1
ATOM 1218 C C . LEU A 1 169 ? 10.032 68.033 44.493 1.00 55.69 169 LEU A C 1
ATOM 1219 O O . LEU A 1 169 ? 10.003 69.251 44.709 1.00 70.37 169 LEU A O 1
ATOM 1224 N N . ALA A 1 170 ? 10.487 67.531 43.345 1.00 47.70 170 ALA A N 1
ATOM 1225 C CA . ALA A 1 170 ? 10.978 68.390 42.267 1.00 61.45 170 ALA A CA 1
ATOM 1226 C C . ALA A 1 170 ? 9.838 68.615 41.278 1.00 59.88 170 ALA A C 1
ATOM 1227 O O . ALA A 1 170 ? 9.730 67.956 40.246 1.00 70.15 170 ALA A O 1
ATOM 1229 N N . GLY A 1 171 ? 8.987 69.588 41.602 1.00 56.47 171 GLY A N 1
ATOM 1230 C CA . GLY A 1 171 ? 7.782 69.845 40.836 1.00 55.92 171 GLY A CA 1
ATOM 1231 C C . GLY A 1 171 ? 7.990 70.558 39.513 1.00 56.29 171 GLY A C 1
ATOM 1232 O O . GLY A 1 171 ? 7.986 69.921 38.456 1.00 53.99 171 GLY A O 1
ATOM 1233 N N . SER A 1 172 ? 8.161 71.883 39.549 1.00 50.44 172 SER A N 1
ATOM 1234 C CA . SER A 1 172 ? 8.286 72.627 38.302 1.00 50.73 172 SER A CA 1
ATOM 1235 C C . SER A 1 172 ? 9.559 72.254 37.548 1.00 54.32 172 SER A C 1
ATOM 1236 O O . SER A 1 172 ? 9.554 72.244 36.310 1.00 43.76 172 SER A O 1
ATOM 1239 N N . ALA A 1 173 ? 10.640 71.919 38.270 1.00 51.08 173 ALA A N 1
ATOM 1240 C CA . ALA A 1 173 ? 11.907 71.569 37.626 1.00 55.55 173 ALA A CA 1
ATOM 1241 C C . ALA A 1 173 ? 11.746 70.424 36.636 1.00 49.53 173 ALA A C 1
ATOM 1242 O O . ALA A 1 173 ? 12.530 70.306 35.687 1.00 53.00 173 ALA A O 1
ATOM 1244 N N . TRP A 1 174 ? 10.743 69.573 36.837 1.00 52.16 174 TRP A N 1
ATOM 1245 C CA . TRP A 1 174 ? 10.377 68.550 35.868 1.00 53.77 174 TRP A CA 1
ATOM 1246 C C . TRP A 1 174 ? 9.103 68.915 35.109 1.00 52.95 174 TRP A C 1
ATOM 1247 O O . TRP A 1 174 ? 8.416 68.030 34.588 1.00 50.89 174 TRP A O 1
ATOM 1258 N N . GLY A 1 175 ? 8.774 70.202 35.040 1.00 47.78 175 GLY A N 1
ATOM 1259 C CA . GLY A 1 175 ? 7.640 70.652 34.252 1.00 39.44 175 GLY A CA 1
ATOM 1260 C C . GLY A 1 175 ? 6.287 70.271 34.810 1.00 49.94 175 GLY A C 1
ATOM 1261 O O . GLY A 1 175 ? 5.379 69.930 34.042 1.00 56.47 175 GLY A O 1
ATOM 1262 N N . PHE A 1 176 ? 6.123 70.318 36.128 1.00 53.78 176 PHE A N 1
ATOM 1263 C CA . PHE A 1 176 ? 4.858 69.996 36.771 1.00 54.99 176 PHE A CA 1
ATOM 1264 C C . PHE A 1 176 ? 4.222 71.262 37.332 1.00 63.31 176 PHE A C 1
ATOM 1265 O O . PHE A 1 176 ? 4.904 72.111 37.921 1.00 54.94 176 PHE A O 1
ATOM 1273 N N . THR A 1 177 ? 2.914 71.387 37.137 1.00 59.50 177 THR A N 1
ATOM 1274 C CA . THR A 1 177 ? 2.152 72.471 37.734 1.00 61.50 177 THR A CA 1
ATOM 1275 C C . THR A 1 177 ? 1.745 72.097 39.157 1.00 64.15 177 THR A C 1
ATOM 1276 O O . THR A 1 177 ? 1.895 70.955 39.596 1.00 64.97 177 THR A O 1
ATOM 1280 N N . GLN A 1 178 ? 1.224 73.083 39.888 1.00 57.52 178 GLN A N 1
ATOM 1281 C CA . GLN A 1 178 ? 0.772 72.810 41.247 1.00 52.86 178 GLN A CA 1
ATOM 1282 C C . GLN A 1 178 ? -0.398 71.831 41.261 1.00 60.72 178 GLN A C 1
ATOM 1283 O O . GLN A 1 178 ? -0.591 71.108 42.245 1.00 55.60 178 GLN A O 1
ATOM 1289 N N . ALA A 1 179 ? -1.187 71.788 40.186 1.00 48.23 179 ALA A N 1
ATOM 1290 C CA . ALA A 1 179 ? -2.224 70.773 40.072 1.00 50.49 179 ALA A CA 1
ATOM 1291 C C . ALA A 1 179 ? -1.660 69.409 39.705 1.00 54.52 179 ALA A C 1
ATOM 1292 O O . ALA A 1 179 ? -2.307 68.393 39.984 1.00 54.32 179 ALA A O 1
ATOM 1294 N N . ASP A 1 180 ? -0.475 69.369 39.084 1.00 57.16 180 ASP A N 1
ATOM 1295 C CA . ASP A 1 180 ? 0.203 68.102 38.822 1.00 53.12 180 ASP A CA 1
ATOM 1296 C C . ASP A 1 180 ? 0.671 67.458 40.120 1.00 49.18 180 ASP A C 1
ATOM 1297 O O . ASP A 1 180 ? 0.290 66.328 40.438 1.00 48.26 180 ASP A O 1
ATOM 1302 N N . VAL A 1 181 ? 1.505 68.174 40.881 1.00 47.85 181 VAL A N 1
ATOM 1303 C CA . VAL A 1 181 ? 1.996 67.672 42.165 1.00 48.82 181 VAL A CA 1
ATOM 1304 C C . VAL A 1 181 ? 0.837 67.236 43.056 1.00 43.69 181 VAL A C 1
ATOM 1305 O O . VAL A 1 181 ? 0.851 66.140 43.626 1.00 62.94 181 VAL A O 1
ATOM 1309 N N . ASP A 1 182 ? -0.190 68.082 43.180 1.00 48.11 182 ASP A N 1
ATOM 1310 C CA . ASP A 1 182 ? -1.369 67.706 43.961 1.00 50.78 182 ASP A CA 1
ATOM 1311 C C . ASP A 1 182 ? -2.001 66.419 43.442 1.00 44.72 182 ASP A C 1
ATOM 1312 O O . ASP A 1 182 ? -2.584 65.655 44.219 1.00 47.47 182 ASP A O 1
ATOM 1317 N N . SER A 1 183 ? -1.895 66.156 42.139 1.00 39.34 183 SER A N 1
ATOM 1318 C CA . SER A 1 183 ? -2.401 64.898 41.601 1.00 48.94 183 SER A CA 1
ATOM 1319 C C . SER A 1 183 ? -1.508 63.725 41.999 1.00 57.27 183 SER A C 1
ATOM 1320 O O . SER A 1 183 ? -2.004 62.631 42.298 1.00 48.49 183 SER A O 1
ATOM 1323 N N . PHE A 1 184 ? -0.189 63.935 42.013 1.00 56.08 184 PHE A N 1
ATOM 1324 C CA . PHE A 1 184 ? 0.736 62.867 42.381 1.00 49.76 184 PHE A CA 1
ATOM 1325 C C . PHE A 1 184 ? 0.614 62.510 43.857 1.00 53.40 184 PHE A C 1
ATOM 1326 O O . PHE A 1 184 ? 0.655 61.326 44.218 1.00 46.54 184 PHE A O 1
ATOM 1334 N N . ILE A 1 185 ? 0.467 63.521 44.720 1.00 47.70 185 ILE A N 1
ATOM 1335 C CA . ILE A 1 185 ? 0.290 63.288 46.151 1.00 43.15 185 ILE A CA 1
ATOM 1336 C C . ILE A 1 185 ? -0.911 62.385 46.404 1.00 49.98 185 ILE A C 1
ATOM 1337 O O . ILE A 1 185 ? -0.847 61.447 47.209 1.00 44.68 185 ILE A O 1
ATOM 1342 N N . LYS A 1 186 ? -2.022 62.645 45.714 1.00 59.27 186 LYS A N 1
ATOM 1343 C CA . LYS A 1 186 ? -3.180 61.769 45.843 1.00 56.44 186 LYS A CA 1
ATOM 1344 C C . LYS A 1 186 ? -2.873 60.376 45.314 1.00 42.71 186 LYS A C 1
ATOM 1345 O O . LYS A 1 186 ? -3.320 59.378 45.888 1.00 54.12 186 LYS A O 1
ATOM 1351 N N . LEU A 1 187 ? -2.104 60.288 44.227 1.00 46.76 187 LEU A N 1
ATOM 1352 C CA . LEU A 1 187 ? -1.783 58.981 43.660 1.00 50.71 187 LEU A CA 1
ATOM 1353 C C . LEU A 1 187 ? -0.851 58.200 44.576 1.00 39.99 187 LEU A C 1
ATOM 1354 O O . LEU A 1 187 ? -1.034 56.993 44.777 1.00 36.76 187 LEU A O 1
ATOM 1359 N N . PHE A 1 188 ? 0.157 58.871 45.133 1.00 34.16 188 PHE A N 1
ATOM 1360 C CA . PHE A 1 188 ? 1.034 58.220 46.094 1.00 34.67 188 PHE A CA 1
ATOM 1361 C C . PHE A 1 188 ? 0.248 57.733 47.301 1.00 41.26 188 PHE A C 1
ATOM 1362 O O . PHE A 1 188 ? 0.408 56.589 47.738 1.00 41.43 188 PHE A O 1
ATOM 1370 N N . ASN A 1 189 ? -0.603 58.598 47.861 1.00 39.23 189 ASN A N 1
ATOM 1371 C CA . ASN A 1 189 ? -1.281 58.259 49.108 1.00 42.30 189 ASN A CA 1
ATOM 1372 C C . ASN A 1 189 ? -2.168 57.034 48.959 1.00 36.21 189 ASN A C 1
ATOM 1373 O O . ASN A 1 189 ? -2.412 56.324 49.940 1.00 39.76 189 ASN A O 1
ATOM 1378 N N . GLN A 1 190 ? -2.649 56.763 47.749 1.00 36.67 190 GLN A N 1
ATOM 1379 C CA . GLN A 1 190 ? -3.507 55.611 47.502 1.00 45.42 190 GLN A CA 1
ATOM 1380 C C . GLN A 1 190 ? -2.704 54.364 47.144 1.00 42.25 190 GLN A C 1
ATOM 1381 O O . GLN A 1 190 ? -3.058 53.256 47.561 1.00 34.84 190 GLN A O 1
ATOM 1387 N N . LYS A 1 191 ? -1.608 54.527 46.403 1.00 41.37 191 LYS A N 1
ATOM 1388 C CA . LYS A 1 191 ? -0.820 53.380 45.976 1.00 41.22 191 LYS A CA 1
ATOM 1389 C C . LYS A 1 191 ? 0.073 52.819 47.079 1.00 37.98 191 LYS A C 1
ATOM 1390 O O . LYS A 1 191 ? 0.443 51.640 47.006 1.00 47.59 191 LYS A O 1
ATOM 1396 N N . VAL A 1 192 ? 0.429 53.612 48.096 1.00 33.97 192 VAL A N 1
ATOM 1397 C CA . VAL A 1 192 ? 1.209 53.043 49.196 1.00 41.64 192 VAL A CA 1
ATOM 1398 C C . VAL A 1 192 ? 0.348 52.096 50.017 1.00 44.24 192 VAL A C 1
ATOM 1399 O O . VAL A 1 192 ? 0.861 51.166 50.650 1.00 41.10 192 VAL A O 1
ATOM 1403 N N . LEU A 1 193 ? -0.968 52.309 50.016 1.00 44.33 193 LEU A N 1
ATOM 1404 C CA . LEU A 1 193 ? -1.881 51.384 50.667 1.00 32.40 193 LEU A CA 1
ATOM 1405 C C . LEU A 1 193 ? -2.195 50.200 49.767 1.00 37.29 193 LEU A C 1
ATOM 1406 O O . LEU A 1 193 ? -2.219 49.054 50.227 1.00 45.92 193 LEU A O 1
ATOM 1411 N N . ASP A 1 194 ? -2.423 50.463 48.481 1.00 42.98 194 ASP A N 1
ATOM 1412 C CA . ASP A 1 194 ? -2.787 49.397 47.557 1.00 34.29 194 ASP A CA 1
ATOM 1413 C C . ASP A 1 194 ? -1.640 48.413 47.369 1.00 35.60 194 ASP A C 1
ATOM 1414 O O . ASP A 1 194 ? -1.864 47.201 47.267 1.00 41.72 194 ASP A O 1
ATOM 1419 N N . TYR A 1 195 ? -0.405 48.913 47.323 1.00 38.44 195 TYR A N 1
ATOM 1420 C CA . TYR A 1 195 ? 0.738 48.021 47.163 1.00 37.37 195 TYR A CA 1
ATOM 1421 C C . TYR A 1 195 ? 0.906 47.115 48.376 1.00 29.01 195 TYR A C 1
ATOM 1422 O O . TYR A 1 195 ? 1.188 45.921 48.230 1.00 36.11 195 TYR A O 1
ATOM 1431 N N . ARG A 1 196 ? 0.720 47.657 49.584 1.00 32.43 196 ARG A N 1
ATOM 1432 C CA . ARG A 1 196 ? 0.799 46.828 50.786 1.00 35.93 196 ARG A CA 1
ATOM 1433 C C . ARG A 1 196 ? -0.282 45.751 50.792 1.00 35.64 196 ARG A C 1
ATOM 1434 O O . ARG A 1 196 ? -0.018 44.586 51.114 1.00 29.08 196 ARG A O 1
ATOM 1442 N N . THR A 1 197 ? -1.511 46.123 50.439 1.00 35.09 197 THR A N 1
ATOM 1443 C CA . THR A 1 197 ? -2.593 45.150 50.414 1.00 32.91 197 THR A CA 1
ATOM 1444 C C . THR A 1 197 ? -2.304 44.021 49.432 1.00 34.67 197 THR A C 1
ATOM 1445 O O . THR A 1 197 ? -2.510 42.843 49.752 1.00 27.67 197 THR A O 1
ATOM 1449 N N . ARG A 1 198 ? -1.813 44.358 48.235 1.00 33.88 198 ARG A N 1
ATOM 1450 C CA . ARG A 1 198 ? -1.587 43.333 47.220 1.00 36.69 198 ARG A CA 1
ATOM 1451 C C . ARG A 1 198 ? -0.447 42.399 47.617 1.00 41.30 198 ARG A C 1
ATOM 1452 O O . ARG A 1 198 ? -0.515 41.186 47.381 1.00 33.73 198 ARG A O 1
ATOM 1460 N N . LEU A 1 199 ? 0.598 42.946 48.236 1.00 30.68 199 LEU A N 1
ATOM 1461 C CA . LEU A 1 199 ? 1.702 42.123 48.716 1.00 32.70 199 LEU A CA 1
ATOM 1462 C C . LEU A 1 199 ? 1.244 41.187 49.833 1.00 39.54 199 LEU A C 1
ATOM 1463 O O . LEU A 1 199 ? 1.514 39.978 49.801 1.00 27.06 199 LEU A O 1
ATOM 1468 N N . MET A 1 200 ? 0.542 41.735 50.833 1.00 38.41 200 MET A N 1
ATOM 1469 C CA . MET A 1 200 ? 0.017 40.914 51.921 1.00 37.38 200 MET A CA 1
ATOM 1470 C C . MET A 1 200 ? -0.978 39.873 51.416 1.00 40.23 200 MET A C 1
ATOM 1471 O O . MET A 1 200 ? -1.065 38.775 51.983 1.00 32.82 200 MET A O 1
ATOM 1476 N N . ARG A 1 201 ? -1.728 40.191 50.354 1.00 29.80 201 ARG A N 1
ATOM 1477 C CA . ARG A 1 201 ? -2.622 39.200 49.763 1.00 36.78 201 ARG A CA 1
ATOM 1478 C C . ARG A 1 201 ? -1.851 37.972 49.291 1.00 37.62 201 ARG A C 1
ATOM 1479 O O . ARG A 1 201 ? -2.275 36.835 49.529 1.00 41.47 201 ARG A O 1
ATOM 1487 N N . MET A 1 202 ? -0.705 38.182 48.638 1.00 33.30 202 MET A N 1
ATOM 1488 C CA . MET A 1 202 ? 0.097 37.062 48.157 1.00 32.47 202 MET A CA 1
ATOM 1489 C C . MET A 1 202 ? 0.771 36.313 49.301 1.00 32.57 202 MET A C 1
ATOM 1490 O O . MET A 1 202 ? 0.916 35.088 49.239 1.00 35.98 202 MET A O 1
ATOM 1495 N N . TYR A 1 203 ? 1.206 37.025 50.346 1.00 39.28 203 TYR A N 1
ATOM 1496 C CA . TYR A 1 203 ? 1.921 36.357 51.434 1.00 42.34 203 TYR A CA 1
ATOM 1497 C C . TYR A 1 203 ? 0.993 35.463 52.252 1.00 40.05 203 TYR A C 1
ATOM 1498 O O . TYR A 1 203 ? 1.317 34.297 52.516 1.00 30.38 203 TYR A O 1
ATOM 1507 N N . THR A 1 204 ? -0.159 35.999 52.683 1.00 33.90 204 THR A N 1
ATOM 1508 C CA . THR A 1 204 ? -1.070 35.214 53.514 1.00 26.85 204 THR A CA 1
ATOM 1509 C C . THR A 1 204 ? -1.631 34.018 52.758 1.00 34.90 204 THR A C 1
ATOM 1510 O O . THR A 1 204 ? -1.878 32.967 53.362 1.00 34.38 204 THR A O 1
ATOM 1514 N N . GLU A 1 205 ? -1.820 34.155 51.440 1.00 34.80 205 GLU A N 1
ATOM 1515 C CA . GLU A 1 205 ? -2.311 33.051 50.618 1.00 35.83 205 GLU A CA 1
ATOM 1516 C C . GLU A 1 205 ? -1.333 31.887 50.613 1.00 29.21 205 GLU A C 1
ATOM 1517 O O . GLU A 1 205 ? -1.691 30.752 50.941 1.00 28.04 205 GLU A O 1
ATOM 1523 N N . GLU A 1 206 ? -0.092 32.151 50.204 1.00 34.05 206 GLU A N 1
ATOM 1524 C CA . GLU A 1 206 ? 0.883 31.082 50.034 1.00 41.71 206 GLU A CA 1
ATOM 1525 C C . GLU A 1 206 ? 1.328 30.514 51.379 1.00 36.65 206 GLU A C 1
ATOM 1526 O O . GLU A 1 206 ? 1.570 29.304 51.491 1.00 32.73 206 GLU A O 1
ATOM 1532 N N . PHE A 1 207 ? 1.426 31.363 52.407 1.00 36.39 207 PHE A N 1
ATOM 1533 C CA . PHE A 1 207 ? 1.758 30.887 53.749 1.00 42.88 207 PHE A CA 1
ATOM 1534 C C . PHE A 1 207 ? 0.674 29.954 54.287 1.00 37.61 207 PHE A C 1
ATOM 1535 O O . PHE A 1 207 ? 0.971 28.877 54.815 1.00 28.54 207 PHE A O 1
ATOM 1543 N N . GLY A 1 208 ? -0.595 30.356 54.161 1.00 45.22 208 GLY A N 1
ATOM 1544 C CA . GLY A 1 208 ? -1.684 29.499 54.598 1.00 32.28 208 GLY A CA 1
ATOM 1545 C C . GLY A 1 208 ? -1.716 28.176 53.856 1.00 39.88 208 GLY A C 1
ATOM 1546 O O . GLY A 1 208 ? -2.022 27.133 54.441 1.00 48.49 208 GLY A O 1
ATOM 1547 N N . ARG A 1 209 ? -1.385 28.196 52.560 1.00 35.45 209 ARG A N 1
ATOM 1548 C CA . ARG A 1 209 ? -1.373 26.967 51.771 1.00 33.25 209 ARG A CA 1
ATOM 1549 C C . ARG A 1 209 ? -0.221 26.059 52.178 1.00 36.18 209 ARG A C 1
ATOM 1550 O O . ARG A 1 209 ? -0.385 24.838 52.262 1.00 34.82 209 ARG A O 1
ATOM 1558 N N . LEU A 1 210 ? 0.955 26.637 52.431 1.00 36.62 210 LEU A N 1
ATOM 1559 C CA . LEU A 1 210 ? 2.112 25.815 52.761 1.00 33.27 210 LEU A CA 1
ATOM 1560 C C . LEU A 1 210 ? 1.994 25.218 54.157 1.00 36.11 210 LEU A C 1
ATOM 1561 O O . LEU A 1 210 ? 2.391 24.068 54.376 1.00 39.33 210 LEU A O 1
ATOM 1566 N N . CYS A 1 211 ? 1.450 25.981 55.111 1.00 37.44 211 CYS A N 1
ATOM 1567 C CA . CYS A 1 211 ? 1.300 25.480 56.475 1.00 35.53 211 CYS A CA 1
ATOM 1568 C C . CYS A 1 211 ? 0.333 24.306 56.530 1.00 40.60 211 CYS A C 1
ATOM 1569 O O . CYS A 1 211 ? 0.525 23.372 57.319 1.00 38.72 211 CYS A O 1
ATOM 1572 N N . LYS A 1 212 ? -0.720 24.343 55.704 1.00 52.49 212 LYS A N 1
ATOM 1573 C CA . LYS A 1 212 ? -1.657 23.225 55.638 1.00 45.79 212 LYS A CA 1
ATOM 1574 C C . LYS A 1 212 ? -0.966 21.945 55.189 1.00 41.22 212 LYS A C 1
ATOM 1575 O O . LYS A 1 212 ? -1.364 20.850 55.598 1.00 46.01 212 LYS A O 1
ATOM 1581 N N . VAL A 1 213 ? 0.072 22.059 54.365 1.00 33.74 213 VAL A N 1
ATOM 1582 C CA . VAL A 1 213 ? 0.902 20.900 54.053 1.00 43.74 213 VAL A CA 1
ATOM 1583 C C . VAL A 1 213 ? 1.820 20.562 55.225 1.00 44.81 213 VAL A C 1
ATOM 1584 O O . VAL A 1 213 ? 1.938 19.399 55.626 1.00 52.81 213 VAL A O 1
ATOM 1588 N N . SER A 1 214 ? 2.475 21.571 55.796 1.00 39.99 214 SER A N 1
ATOM 1589 C CA . SER A 1 214 ? 3.484 21.353 56.824 1.00 41.50 214 SER A CA 1
ATOM 1590 C C . SER A 1 214 ? 3.907 22.698 57.398 1.00 45.85 214 SER A C 1
ATOM 1591 O O . SER A 1 214 ? 4.090 23.665 56.651 1.00 36.50 214 SER A O 1
ATOM 1594 N N . LEU A 1 215 ? 4.065 22.752 58.725 1.00 49.18 215 LEU A N 1
ATOM 1595 C CA . LEU A 1 215 ? 4.531 23.985 59.358 1.00 42.28 215 LEU A CA 1
ATOM 1596 C C . LEU A 1 215 ? 5.966 24.306 58.957 1.00 37.33 215 LEU A C 1
ATOM 1597 O O . LEU A 1 215 ? 6.297 25.473 58.716 1.00 37.80 215 LEU A O 1
ATOM 1602 N N . LYS A 1 216 ? 6.835 23.289 58.888 1.00 32.70 216 LYS A N 1
ATOM 1603 C CA . LYS A 1 216 ? 8.199 23.510 58.409 1.00 42.40 216 LYS A CA 1
ATOM 1604 C C . LYS A 1 216 ? 8.212 24.229 57.061 1.00 47.15 216 LYS A C 1
ATOM 1605 O O . LYS A 1 216 ? 9.023 25.135 56.839 1.00 40.29 216 LYS A O 1
ATOM 1611 N N . ASP A 1 217 ? 7.316 23.840 56.149 1.00 38.64 217 ASP A N 1
ATOM 1612 C CA . ASP A 1 217 ? 7.260 24.485 54.841 1.00 39.67 217 ASP A CA 1
ATOM 1613 C C . ASP A 1 217 ? 6.822 25.941 54.953 1.00 36.13 217 ASP A C 1
ATOM 1614 O O . ASP A 1 217 ? 7.370 26.811 54.269 1.00 38.43 217 ASP A O 1
ATOM 1619 N N . GLY A 1 218 ? 5.835 26.222 55.805 1.00 35.53 218 GLY A N 1
ATOM 1620 C CA . GLY A 1 218 ? 5.366 27.591 55.957 1.00 40.36 218 GLY A CA 1
ATOM 1621 C C . GLY A 1 218 ? 6.387 28.508 56.609 1.00 40.43 218 GLY A C 1
ATOM 1622 O O . GLY A 1 218 ? 6.470 29.694 56.273 1.00 39.38 218 GLY A O 1
ATOM 1623 N N . LEU A 1 219 ? 7.170 27.981 57.557 1.00 30.84 219 LEU A N 1
ATOM 1624 C CA . LEU A 1 219 ? 8.225 28.782 58.170 1.00 27.88 219 LEU A CA 1
ATOM 1625 C C . LEU A 1 219 ? 9.334 29.086 57.171 1.00 38.19 219 LEU A C 1
ATOM 1626 O O . LEU A 1 219 ? 9.811 30.223 57.094 1.00 40.20 219 LEU A O 1
ATOM 1631 N N . THR A 1 220 ? 9.755 28.080 56.400 1.00 36.27 220 THR A N 1
ATOM 1632 C CA . THR A 1 220 ? 10.763 28.291 55.368 1.00 28.53 220 THR A CA 1
ATOM 1633 C C . THR A 1 220 ? 10.353 29.409 54.409 1.00 36.40 220 THR A C 1
ATOM 1634 O O . THR A 1 220 ? 11.167 30.276 54.065 1.00 37.61 220 THR A O 1
ATOM 1638 N N . PHE A 1 221 ? 9.086 29.424 53.988 1.00 32.18 221 PHE A N 1
ATOM 1639 C CA . PHE A 1 221 ? 8.604 30.512 53.143 1.00 32.86 221 PHE A CA 1
ATOM 1640 C C . PHE A 1 221 ? 8.562 31.835 53.900 1.00 34.58 221 PHE A C 1
ATOM 1641 O O . PHE A 1 221 ? 8.830 32.893 53.317 1.00 36.39 221 PHE A O 1
ATOM 1649 N N . ARG A 1 222 ? 8.223 31.805 55.195 1.00 39.00 222 ARG A N 1
ATOM 1650 C CA . ARG A 1 222 ? 8.174 33.051 55.961 1.00 40.79 222 ARG A CA 1
ATOM 1651 C C . ARG A 1 222 ? 9.571 33.614 56.187 1.00 33.48 222 ARG A C 1
ATOM 1652 O O . ARG A 1 222 ? 9.756 34.835 56.196 1.00 29.63 222 ARG A O 1
ATOM 1660 N N . ASN A 1 223 ? 10.564 32.735 56.368 1.00 31.09 223 ASN A N 1
ATOM 1661 C CA . ASN A 1 223 ? 11.947 33.177 56.513 1.00 33.76 223 ASN A CA 1
ATOM 1662 C C . ASN A 1 223 ? 12.417 33.952 55.294 1.00 37.87 223 ASN A C 1
ATOM 1663 O O . ASN A 1 223 ? 13.196 34.903 55.431 1.00 44.66 223 ASN A O 1
ATOM 1668 N N . MET A 1 224 ? 11.959 33.565 54.100 1.00 29.29 224 MET A N 1
ATOM 1669 C CA . MET A 1 224 ? 12.361 34.267 52.886 1.00 28.20 224 MET A CA 1
ATOM 1670 C C . MET A 1 224 ? 11.771 35.668 52.841 1.00 33.78 224 MET A C 1
ATOM 1671 O O . MET A 1 224 ? 12.486 36.644 52.585 1.00 32.31 224 MET A O 1
ATOM 1676 N N . CYS A 1 225 ? 10.461 35.784 53.091 1.00 32.53 225 CYS A N 1
ATOM 1677 C CA . CYS A 1 225 ? 9.805 37.087 53.034 1.00 24.13 225 CYS A CA 1
ATOM 1678 C C . CYS A 1 225 ? 10.403 38.057 54.043 1.00 27.55 225 CYS A C 1
ATOM 1679 O O . CYS A 1 225 ? 10.562 39.247 53.747 1.00 32.62 225 CYS A O 1
ATOM 1682 N N . ASN A 1 226 ? 10.756 37.560 55.235 1.00 30.03 226 ASN A N 1
ATOM 1683 C CA . ASN A 1 226 ? 11.386 38.394 56.258 1.00 31.71 226 ASN A CA 1
ATOM 1684 C C . ASN A 1 226 ? 12.645 39.079 55.742 1.00 29.30 226 ASN A C 1
ATOM 1685 O O . ASN A 1 226 ? 12.992 40.172 56.205 1.00 26.45 226 ASN A O 1
ATOM 1690 N N . LEU A 1 227 ? 13.355 38.445 54.812 1.00 28.30 227 LEU A N 1
ATOM 1691 C CA . LEU A 1 227 ? 14.594 38.995 54.287 1.00 34.51 227 LEU A CA 1
ATOM 1692 C C . LEU A 1 227 ? 14.404 39.782 52.999 1.00 44.03 227 LEU A C 1
ATOM 1693 O O . LEU A 1 227 ? 15.099 40.785 52.794 1.00 39.58 227 LEU A O 1
ATOM 1698 N N . TYR A 1 228 ? 13.470 39.359 52.136 1.00 36.63 228 TYR A N 1
ATOM 1699 C CA . TYR A 1 228 ? 13.323 39.921 50.801 1.00 32.85 228 TYR A CA 1
ATOM 1700 C C . TYR A 1 228 ? 12.090 40.792 50.605 1.00 36.65 228 TYR A C 1
ATOM 1701 O O . TYR A 1 228 ? 12.057 41.566 49.646 1.00 39.76 228 TYR A O 1
ATOM 1710 N N . VAL A 1 229 ? 11.076 40.685 51.462 1.00 39.57 229 VAL A N 1
ATOM 1711 C CA . VAL A 1 229 ? 9.804 41.345 51.181 1.00 32.24 229 VAL A CA 1
ATOM 1712 C C . VAL A 1 229 ? 9.438 42.345 52.270 1.00 39.55 229 VAL A C 1
ATOM 1713 O O . VAL A 1 229 ? 9.274 43.540 51.998 1.00 41.18 229 VAL A O 1
ATOM 1717 N N . PHE A 1 230 ? 9.308 41.860 53.504 1.00 28.99 230 PHE A N 1
ATOM 1718 C CA . PHE A 1 230 ? 8.783 42.695 54.579 1.00 34.18 230 PHE A CA 1
ATOM 1719 C C . PHE A 1 230 ? 9.643 43.909 54.940 1.00 36.15 230 PHE A C 1
ATOM 1720 O O . PHE A 1 230 ? 9.058 44.940 55.319 1.00 30.93 230 PHE A O 1
ATOM 1728 N N . PRO A 1 231 ? 10.979 43.871 54.883 1.00 35.52 231 PRO A N 1
ATOM 1729 C CA . PRO A 1 231 ? 11.727 45.101 55.185 1.00 38.46 231 PRO A CA 1
ATOM 1730 C C . PRO A 1 231 ? 11.377 46.251 54.255 1.00 33.33 231 PRO A C 1
ATOM 1731 O O . PRO A 1 231 ? 11.433 47.416 54.671 1.00 27.92 231 PRO A O 1
ATOM 1735 N N . PHE A 1 232 ? 11.002 45.957 53.008 1.00 28.80 232 PHE A N 1
ATOM 1736 C CA . PHE A 1 232 ? 10.679 47.011 52.055 1.00 35.89 232 PHE A CA 1
ATOM 1737 C C . PHE A 1 232 ? 9.265 47.542 52.265 1.00 33.96 232 PHE A C 1
ATOM 1738 O O . PHE A 1 232 ? 9.025 48.746 52.118 1.00 31.04 232 PHE A O 1
ATOM 1746 N N . ALA A 1 233 ? 8.324 46.658 52.609 1.00 25.79 233 ALA A N 1
ATOM 1747 C CA . ALA A 1 233 ? 6.972 47.093 52.939 1.00 28.03 233 ALA A CA 1
ATOM 1748 C C . ALA A 1 233 ? 6.985 48.115 54.068 1.00 29.93 233 ALA A C 1
ATOM 1749 O O . ALA A 1 233 ? 6.281 49.130 54.006 1.00 28.99 233 ALA A O 1
ATOM 1751 N N . GLU A 1 234 ? 7.786 47.867 55.106 1.00 31.07 234 GLU A N 1
ATOM 1752 C CA . GLU A 1 234 ? 7.957 48.862 56.159 1.00 32.85 234 GLU A CA 1
ATOM 1753 C C . GLU A 1 234 ? 8.552 50.152 55.610 1.00 23.12 234 GLU A C 1
ATOM 1754 O O . GLU A 1 234 ? 8.105 51.247 55.964 1.00 31.12 234 GLU A O 1
ATOM 1760 N N . ALA A 1 235 ? 9.568 50.043 54.750 1.00 27.17 235 ALA A N 1
ATOM 1761 C CA . ALA A 1 235 ? 10.188 51.235 54.178 1.00 32.76 235 ALA A CA 1
ATOM 1762 C C . ALA A 1 235 ? 9.163 52.098 53.449 1.00 38.18 235 ALA A C 1
ATOM 1763 O O . ALA A 1 235 ? 9.189 53.330 53.559 1.00 38.64 235 ALA A O 1
ATOM 1765 N N . TRP A 1 236 ? 8.244 51.464 52.713 1.00 33.44 236 TRP A N 1
ATOM 1766 C CA . TRP A 1 236 ? 7.171 52.192 52.042 1.00 29.78 236 TRP A CA 1
ATOM 1767 C C . TRP A 1 236 ? 6.420 53.108 52.999 1.00 33.20 236 TRP A C 1
ATOM 1768 O O . TRP A 1 236 ? 6.080 54.241 52.645 1.00 44.40 236 TRP A O 1
ATOM 1779 N N . SER A 1 237 ? 6.144 52.637 54.210 1.00 28.02 237 SER A N 1
ATOM 1780 C CA . SER A 1 237 ? 5.363 53.407 55.168 1.00 29.69 237 SER A CA 1
ATOM 1781 C C . SER A 1 237 ? 6.191 54.442 55.917 1.00 37.60 237 SER A C 1
ATOM 1782 O O . SER A 1 237 ? 5.667 55.091 56.828 1.00 46.20 237 SER A O 1
ATOM 1785 N N . LEU A 1 238 ? 7.464 54.610 55.568 1.00 34.54 238 LEU A N 1
ATOM 1786 C CA . LEU A 1 238 ? 8.269 55.688 56.111 1.00 31.31 238 LEU A CA 1
ATOM 1787 C C . LEU A 1 238 ? 8.691 56.698 55.055 1.00 43.90 238 LEU A C 1
ATOM 1788 O O . LEU A 1 238 ? 9.253 57.742 55.409 1.00 43.96 238 LEU A O 1
ATOM 1793 N N . MET A 1 239 ? 8.425 56.425 53.774 1.00 37.42 239 MET A N 1
ATOM 1794 C CA . MET A 1 239 ? 8.910 57.298 52.711 1.00 51.38 239 MET A CA 1
ATOM 1795 C C . MET A 1 239 ? 8.266 58.680 52.754 1.00 46.76 239 MET A C 1
ATOM 1796 O O . MET A 1 239 ? 8.881 59.656 52.313 1.00 42.23 239 MET A O 1
ATOM 1801 N N . ARG A 1 240 ? 7.045 58.793 53.284 1.00 52.38 240 ARG A N 1
ATOM 1802 C CA . ARG A 1 240 ? 6.409 60.102 53.363 1.00 39.29 240 ARG A CA 1
ATOM 1803 C C . ARG A 1 240 ? 7.098 61.035 54.346 1.00 47.50 240 ARG A C 1
ATOM 1804 O O . ARG A 1 240 ? 6.805 62.234 54.330 1.00 57.55 240 ARG A O 1
ATOM 1812 N N . TYR A 1 241 ? 7.988 60.526 55.195 1.00 43.19 241 TYR A N 1
ATOM 1813 C CA . TYR A 1 241 ? 8.726 61.337 56.153 1.00 45.48 241 TYR A CA 1
ATOM 1814 C C . TYR A 1 241 ? 10.188 61.444 55.730 1.00 51.30 241 TYR A C 1
ATOM 1815 O O . TYR A 1 241 ? 10.638 60.821 54.762 1.00 51.31 241 TYR A O 1
ATOM 1824 N N . GLU A 1 242 ? 10.935 62.243 56.486 1.00 40.06 242 GLU A N 1
ATOM 1825 C CA . GLU A 1 242 ? 12.388 62.297 56.388 1.00 46.67 242 GLU A CA 1
ATOM 1826 C C . GLU A 1 242 ? 12.941 62.433 57.799 1.00 48.36 242 GLU A C 1
ATOM 1827 O O . GLU A 1 242 ? 12.661 63.425 58.478 1.00 55.90 242 GLU A O 1
ATOM 1833 N N . GLY A 1 243 ? 13.691 61.430 58.255 1.00 42.95 243 GLY A N 1
ATOM 1834 C CA . GLY A 1 243 ? 14.325 61.519 59.559 1.00 43.89 243 GLY A CA 1
ATOM 1835 C C . GLY A 1 243 ? 14.167 60.326 60.483 1.00 40.83 243 GLY A C 1
ATOM 1836 O O . GLY A 1 243 ? 14.843 60.256 61.513 1.00 40.54 243 GLY A O 1
ATOM 1837 N N . LEU A 1 244 ? 13.285 59.389 60.139 1.00 27.85 244 LEU A N 1
ATOM 1838 C CA . LEU A 1 244 ? 13.086 58.182 60.924 1.00 35.66 244 LEU A CA 1
ATOM 1839 C C . LEU A 1 244 ? 14.102 57.113 60.521 1.00 48.77 244 LEU A C 1
ATOM 1840 O O . LEU A 1 244 ? 14.882 57.280 59.579 1.00 55.84 244 LEU A O 1
ATOM 1845 N N . LYS A 1 245 ? 14.089 55.994 61.240 1.00 41.32 245 LYS A N 1
ATOM 1846 C CA . LYS A 1 245 ? 15.081 54.945 61.051 1.00 42.11 245 LYS A CA 1
ATOM 1847 C C . LYS A 1 245 ? 14.435 53.694 60.471 1.00 43.99 245 LYS A C 1
ATOM 1848 O O . LYS A 1 245 ? 13.342 53.298 60.883 1.00 49.37 245 LYS A O 1
ATOM 1854 N N . LEU A 1 246 ? 15.115 53.071 59.516 1.00 55.77 246 LEU A N 1
ATOM 1855 C CA . LEU A 1 246 ? 14.661 51.819 58.921 1.00 42.98 246 LEU A CA 1
ATOM 1856 C C . LEU A 1 246 ? 15.428 50.679 59.577 1.00 44.92 246 LEU A C 1
ATOM 1857 O O . LEU A 1 246 ? 16.638 50.542 59.381 1.00 52.20 246 LEU A O 1
ATOM 1862 N N . GLN A 1 247 ? 14.722 49.865 60.355 1.00 38.86 247 GLN A N 1
ATOM 1863 C CA . GLN A 1 247 ? 15.351 48.780 61.088 1.00 30.21 247 GLN A CA 1
ATOM 1864 C C . GLN A 1 247 ? 14.356 47.643 61.227 1.00 41.82 247 GLN A C 1
ATOM 1865 O O . GLN A 1 247 ? 13.224 47.854 61.668 1.00 45.77 247 GLN A O 1
ATOM 1871 N N . SER A 1 248 ? 14.782 46.450 60.832 1.00 36.69 248 SER A N 1
ATOM 1872 C CA . SER A 1 248 ? 13.982 45.244 60.941 1.00 29.54 248 SER A CA 1
ATOM 1873 C C . SER A 1 248 ? 14.405 44.480 62.189 1.00 41.88 248 SER A C 1
ATOM 1874 O O . SER A 1 248 ? 15.585 44.467 62.551 1.00 43.01 248 SER A O 1
ATOM 1877 N N . SER A 1 249 ? 13.434 43.863 62.858 1.00 35.71 249 SER A N 1
ATOM 1878 C CA . SER A 1 249 ? 13.722 43.036 64.024 1.00 36.92 249 SER A CA 1
ATOM 1879 C C . SER A 1 249 ? 13.004 41.695 63.931 1.00 33.63 249 SER A C 1
ATOM 1880 O O . SER A 1 249 ? 12.704 41.076 64.952 1.00 30.60 249 SER A O 1
ATOM 1883 N N . LEU A 1 250 ? 12.734 41.237 62.712 1.00 34.17 250 LEU A N 1
ATOM 1884 C CA . LEU A 1 250 ? 12.078 39.955 62.504 1.00 26.78 250 LEU A CA 1
ATOM 1885 C C . LEU A 1 250 ? 13.040 38.796 62.744 1.00 34.87 250 LEU A C 1
ATOM 1886 O O . LEU A 1 250 ? 14.209 38.841 62.347 1.00 31.68 250 LEU A O 1
ATOM 1891 N N . SER A 1 251 ? 12.530 37.745 63.378 1.00 24.47 251 SER A N 1
ATOM 1892 C CA . SER A 1 251 ? 13.308 36.562 63.694 1.00 26.00 251 SER A CA 1
ATOM 1893 C C . SER A 1 251 ? 13.232 35.542 62.562 1.00 29.98 251 SER A C 1
ATOM 1894 O O . SER A 1 251 ? 12.330 35.579 61.721 1.00 31.80 251 SER A O 1
ATOM 1897 N N . LEU A 1 252 ? 14.201 34.620 62.554 1.00 28.00 252 LEU A N 1
ATOM 1898 C CA . LEU A 1 252 ? 14.266 33.519 61.594 1.00 33.82 252 LEU A CA 1
ATOM 1899 C C . LEU A 1 252 ? 14.120 32.202 62.341 1.00 35.84 252 LEU A C 1
ATOM 1900 O O . LEU A 1 252 ? 14.783 31.989 63.362 1.00 39.24 252 LEU A O 1
ATOM 1905 N N . TRP A 1 253 ? 13.272 31.313 61.832 1.00 31.62 253 TRP A N 1
ATOM 1906 C CA . TRP A 1 253 ? 12.866 30.126 62.574 1.00 29.06 253 TRP A CA 1
ATOM 1907 C C . TRP A 1 253 ? 13.344 28.856 61.881 1.00 31.72 253 TRP A C 1
ATOM 1908 O O . TRP A 1 253 ? 13.061 28.639 60.699 1.00 32.67 253 TRP A O 1
ATOM 1919 N N . ASP A 1 254 ? 14.059 28.019 62.627 1.00 31.13 254 ASP A N 1
ATOM 1920 C CA . ASP A 1 254 ? 14.501 26.713 62.162 1.00 27.57 254 ASP A CA 1
ATOM 1921 C C . ASP A 1 254 ? 13.601 25.642 62.757 1.00 36.70 254 ASP A C 1
ATOM 1922 O O . ASP A 1 254 ? 13.529 25.498 63.981 1.00 43.75 254 ASP A O 1
ATOM 1927 N N . TYR A 1 255 ? 12.933 24.887 61.895 1.00 45.66 255 TYR A N 1
ATOM 1928 C CA . TYR A 1 255 ? 12.081 23.778 62.300 1.00 38.80 255 TYR A CA 1
ATOM 1929 C C . TYR A 1 255 ? 12.804 22.476 61.980 1.00 36.68 255 TYR A C 1
ATOM 1930 O O . TYR A 1 255 ? 13.178 22.244 60.827 1.00 45.52 255 TYR A O 1
ATOM 1939 N N . VAL A 1 256 ? 12.990 21.633 62.994 1.00 34.00 256 VAL A N 1
ATOM 1940 C CA . VAL A 1 256 ? 13.607 20.316 62.849 1.00 46.09 256 VAL A CA 1
ATOM 1941 C C . VAL A 1 256 ? 12.646 19.288 63.439 1.00 50.79 256 VAL A C 1
ATOM 1942 O O . VAL A 1 256 ? 12.259 19.401 64.608 1.00 40.47 256 VAL A O 1
ATOM 1946 N N . GLY A 1 257 ? 12.255 18.298 62.637 1.00 49.06 257 GLY A N 1
ATOM 1947 C CA . GLY A 1 257 ? 11.336 17.275 63.086 1.00 44.46 257 GLY A CA 1
ATOM 1948 C C . GLY A 1 257 ? 10.358 16.892 61.990 1.00 52.00 257 GLY A C 1
ATOM 1949 O O . GLY A 1 257 ? 10.585 17.163 60.812 1.00 53.77 257 GLY A O 1
ATOM 1950 N N . VAL A 1 258 ? 9.253 16.262 62.400 1.00 46.77 258 VAL A N 1
ATOM 1951 C CA . VAL A 1 258 ? 8.296 15.658 61.474 1.00 39.65 258 VAL A CA 1
ATOM 1952 C C . VAL A 1 258 ? 7.327 16.701 60.927 1.00 46.07 258 VAL A C 1
ATOM 1953 O O . VAL A 1 258 ? 7.399 17.884 61.276 1.00 46.15 258 VAL A O 1
ATOM 1957 N N . SER A 1 259 ? 6.405 16.255 60.074 1.00 47.00 259 SER A N 1
ATOM 1958 C CA . SER A 1 259 ? 5.434 17.124 59.423 1.00 47.00 259 SER A CA 1
ATOM 1959 C C . SER A 1 259 ? 4.174 17.265 60.271 1.00 44.60 259 SER A C 1
ATOM 1960 O O . SER A 1 259 ? 3.583 16.270 60.699 1.00 41.64 259 SER A O 1
ATOM 1963 N N . ILE A 1 260 ? 3.763 18.509 60.511 1.00 32.37 260 ILE A N 1
ATOM 1964 C CA . ILE A 1 260 ? 2.556 18.807 61.266 1.00 34.02 260 ILE A CA 1
ATOM 1965 C C . ILE A 1 260 ? 1.764 19.875 60.521 1.00 40.31 260 ILE A C 1
ATOM 1966 O O . ILE A 1 260 ? 2.237 21.007 60.377 1.00 43.18 260 ILE A O 1
ATOM 1971 N N . PRO A 1 261 ? 0.572 19.567 60.011 1.00 43.44 261 PRO A N 1
ATOM 1972 C CA . PRO A 1 261 ? -0.242 20.595 59.349 1.00 50.64 261 PRO A CA 1
ATOM 1973 C C . PRO A 1 261 ? -0.851 21.580 60.340 1.00 49.73 261 PRO A C 1
ATOM 1974 O O . PRO A 1 261 ? -1.140 21.244 61.491 1.00 48.26 261 PRO A O 1
ATOM 1978 N N . VAL A 1 262 ? -1.066 22.806 59.858 1.00 34.44 262 VAL A N 1
ATOM 1979 C CA . VAL A 1 262 ? -1.554 23.918 60.668 1.00 33.93 262 VAL A CA 1
ATOM 1980 C C . VAL A 1 262 ? -2.330 24.900 59.786 1.00 44.76 262 VAL A C 1
ATOM 1981 O O . VAL A 1 262 ? -1.771 25.460 58.836 1.00 51.82 262 VAL A O 1
ATOM 1985 N N A ASN A 1 263 ? -3.614 25.106 60.094 0.52 40.38 263 ASN A N 1
ATOM 1986 N N B ASN A 1 263 ? -3.613 25.119 60.069 0.48 40.38 263 ASN A N 1
ATOM 1987 C CA A ASN A 1 263 ? -4.406 26.140 59.436 0.52 39.92 263 ASN A CA 1
ATOM 1988 C CA B ASN A 1 263 ? -4.305 26.123 59.272 0.48 39.93 263 ASN A CA 1
ATOM 1989 C C A ASN A 1 263 ? -3.861 27.525 59.776 0.52 44.40 263 ASN A C 1
ATOM 1990 C C B ASN A 1 263 ? -4.077 27.518 59.854 0.48 44.25 263 ASN A C 1
ATOM 1991 O O A ASN A 1 263 ? -3.085 27.704 60.717 0.52 44.34 263 ASN A O 1
ATOM 1992 O O B ASN A 1 263 ? -3.716 27.685 61.022 0.48 43.04 263 ASN A O 1
ATOM 2001 N N . TYR A 1 264 ? -4.289 28.526 59.003 1.00 42.83 264 TYR A N 1
ATOM 2002 C CA . TYR A 1 264 ? -3.871 29.891 59.312 1.00 39.86 264 TYR A CA 1
ATOM 2003 C C . TYR A 1 264 ? -4.517 30.415 60.593 1.00 46.25 264 TYR A C 1
ATOM 2004 O O . TYR A 1 264 ? -3.892 31.188 61.329 1.00 38.57 264 TYR A O 1
ATOM 2013 N N . ASN A 1 265 ? -5.755 30.003 60.883 1.00 46.20 265 ASN A N 1
ATOM 2014 C CA . ASN A 1 265 ? -6.392 30.410 62.132 1.00 45.45 265 ASN A CA 1
ATOM 2015 C C . ASN A 1 265 ? -5.685 29.814 63.338 1.00 39.55 265 ASN A C 1
ATOM 2016 O O . ASN A 1 265 ? -5.708 30.405 64.426 1.00 34.03 265 ASN A O 1
ATOM 2021 N N . GLU A 1 266 ? -5.061 28.650 63.167 1.00 43.86 266 GLU A N 1
ATOM 2022 C CA . GLU A 1 266 ? -4.318 28.039 64.261 1.00 42.61 266 GLU A CA 1
ATOM 2023 C C . GLU A 1 266 ? -2.953 28.682 64.446 1.00 37.80 266 GLU A C 1
ATOM 2024 O O . GLU A 1 266 ? -2.401 28.644 65.550 1.00 41.54 266 GLU A O 1
ATOM 2030 N N . TRP A 1 267 ? -2.393 29.274 63.390 1.00 44.11 267 TRP A N 1
ATOM 2031 C CA . TRP A 1 267 ? -1.097 29.930 63.525 1.00 36.12 267 TRP A CA 1
ATOM 2032 C C . TRP A 1 267 ? -1.201 31.146 64.435 1.00 35.32 267 TRP A C 1
ATOM 2033 O O . TRP A 1 267 ? -0.393 31.316 65.356 1.00 32.94 267 TRP A O 1
ATOM 2044 N N . GLY A 1 268 ? -2.210 31.991 64.208 1.00 37.92 268 GLY A N 1
ATOM 2045 C CA . GLY A 1 268 ? -2.346 33.215 64.976 1.00 32.04 268 GLY A CA 1
ATOM 2046 C C . GLY A 1 268 ? -3.046 33.047 66.302 1.00 38.19 268 GLY A C 1
ATOM 2047 O O . GLY A 1 268 ? -2.937 33.924 67.164 1.00 36.52 268 GLY A O 1
ATOM 2048 N N . GLY A 1 269 ? -3.760 31.943 66.488 1.00 44.31 269 GLY A N 1
ATOM 2049 C CA . GLY A 1 269 ? -4.500 31.739 67.716 1.00 38.27 269 GLY A CA 1
ATOM 2050 C C . GLY A 1 269 ? -3.707 31.051 68.807 1.00 33.97 269 GLY A C 1
ATOM 2051 O O . GLY A 1 269 ? -3.965 31.271 69.994 1.00 34.44 269 GLY A O 1
ATOM 2052 N N . LEU A 1 270 ? -2.732 30.226 68.424 1.00 24.99 270 LEU A N 1
ATOM 2053 C CA . LEU A 1 270 ? -2.015 29.425 69.407 1.00 37.80 270 LEU A CA 1
ATOM 2054 C C . LEU A 1 270 ? -0.535 29.226 69.081 1.00 34.42 270 LEU A C 1
ATOM 2055 O O . LEU A 1 270 ? 0.320 29.473 69.936 1.00 32.06 270 LEU A O 1
ATOM 2060 N N . VAL A 1 271 ? -0.221 28.793 67.854 1.00 36.66 271 VAL A N 1
ATOM 2061 C CA . VAL A 1 271 ? 1.126 28.302 67.544 1.00 36.12 271 VAL A CA 1
ATOM 2062 C C . VAL A 1 271 ? 2.173 29.405 67.689 1.00 36.77 271 VAL A C 1
ATOM 2063 O O . VAL A 1 271 ? 3.204 29.210 68.342 1.00 43.88 271 VAL A O 1
ATOM 2067 N N . TYR A 1 272 ? 1.947 30.563 67.055 1.00 37.93 272 TYR A N 1
ATOM 2068 C CA . TYR A 1 272 ? 2.914 31.660 67.153 1.00 33.92 272 TYR A CA 1
ATOM 2069 C C . TYR A 1 272 ? 3.154 32.068 68.605 1.00 29.38 272 TYR A C 1
ATOM 2070 O O . TYR A 1 272 ? 4.297 32.317 69.003 1.00 37.09 272 TYR A O 1
ATOM 2079 N N . LYS A 1 273 ? 2.089 32.128 69.411 1.00 33.67 273 LYS A N 1
ATOM 2080 C CA . LYS A 1 273 ? 2.228 32.484 70.822 1.00 28.43 273 LYS A CA 1
ATOM 2081 C C . LYS A 1 273 ? 3.128 31.501 71.558 1.00 30.47 273 LYS A C 1
ATOM 2082 O O . LYS A 1 273 ? 3.950 31.907 72.390 1.00 28.97 273 LYS A O 1
ATOM 2088 N N . LEU A 1 274 ? 2.984 30.204 71.266 1.00 28.16 274 LEU A N 1
ATOM 2089 C CA . LEU A 1 274 ? 3.818 29.185 71.900 1.00 36.34 274 LEU A CA 1
ATOM 2090 C C . LEU A 1 274 ? 5.279 29.310 71.495 1.00 40.05 274 LEU A C 1
ATOM 2091 O O . LEU A 1 274 ? 6.169 28.949 72.272 1.00 40.66 274 LEU A O 1
ATOM 2096 N N . LEU A 1 275 ? 5.541 29.789 70.278 1.00 37.19 275 LEU A N 1
ATOM 2097 C CA . LEU A 1 275 ? 6.915 29.914 69.811 1.00 33.58 275 LEU A CA 1
ATOM 2098 C C . LEU A 1 275 ? 7.617 31.073 70.492 1.00 29.67 275 LEU A C 1
ATOM 2099 O O . LEU A 1 275 ? 8.815 30.996 70.780 1.00 31.50 275 LEU A O 1
ATOM 2104 N N . MET A 1 276 ? 6.886 32.156 70.755 1.00 27.95 276 MET A N 1
ATOM 2105 C CA . MET A 1 276 ? 7.496 33.369 71.288 1.00 37.52 276 MET A CA 1
ATOM 2106 C C . MET A 1 276 ? 7.710 33.316 72.799 1.00 35.45 276 MET A C 1
ATOM 2107 O O . MET A 1 276 ? 8.624 33.978 73.304 1.00 37.09 276 MET A O 1
ATOM 2112 N N . GLY A 1 277 ? 6.902 32.549 73.531 1.00 27.42 277 GLY A N 1
ATOM 2113 C CA . GLY A 1 277 ? 7.017 32.561 74.981 1.00 31.09 277 GLY A CA 1
ATOM 2114 C C . GLY A 1 277 ? 6.807 33.960 75.531 1.00 35.78 277 GLY A C 1
ATOM 2115 O O . GLY A 1 277 ? 5.950 34.714 75.056 1.00 37.22 277 GLY A O 1
ATOM 2116 N N . GLU A 1 278 ? 7.606 34.321 76.540 1.00 36.09 278 GLU A N 1
ATOM 2117 C CA . GLU A 1 278 ? 7.606 35.680 77.084 1.00 29.16 278 GLU A CA 1
ATOM 2118 C C . GLU A 1 278 ? 8.301 36.609 76.096 1.00 38.56 278 GLU A C 1
ATOM 2119 O O . GLU A 1 278 ? 9.528 36.577 75.959 1.00 39.55 278 GLU A O 1
ATOM 2125 N N . VAL A 1 279 ? 7.520 37.448 75.409 1.00 28.78 279 VAL A N 1
ATOM 2126 C CA . VAL A 1 279 ? 8.027 38.181 74.256 1.00 29.32 279 VAL A CA 1
ATOM 2127 C C . VAL A 1 279 ? 8.981 39.308 74.624 1.00 40.88 279 VAL A C 1
ATOM 2128 O O . VAL A 1 279 ? 9.646 39.861 73.737 1.00 34.11 279 VAL A O 1
ATOM 2132 N N . ASN A 1 280 ? 9.077 39.665 75.904 1.00 40.21 280 ASN A N 1
ATOM 2133 C CA . ASN A 1 280 ? 9.937 40.757 76.346 1.00 36.37 280 ASN A CA 1
ATOM 2134 C C . ASN A 1 280 ? 10.994 40.275 77.339 1.00 35.73 280 ASN A C 1
ATOM 2135 O O . ASN A 1 280 ? 11.472 41.050 78.170 1.00 41.35 280 ASN A O 1
ATOM 2140 N N . GLN A 1 281 ? 11.359 38.995 77.272 1.00 37.07 281 GLN A N 1
ATOM 2141 C CA . GLN A 1 281 ? 12.277 38.389 78.225 1.00 30.13 281 GLN A CA 1
ATOM 2142 C C . GLN A 1 281 ? 13.265 37.495 77.493 1.00 39.73 281 GLN A C 1
ATOM 2143 O O . GLN A 1 281 ? 12.986 36.996 76.401 1.00 32.07 281 GLN A O 1
ATOM 2149 N N . ARG A 1 282 ? 14.424 37.293 78.101 1.00 44.23 282 ARG A N 1
ATOM 2150 C CA . ARG A 1 282 ? 15.400 36.395 77.509 1.00 37.02 282 ARG A CA 1
ATOM 2151 C C . ARG A 1 282 ? 15.265 35.008 78.127 1.00 38.30 282 ARG A C 1
ATOM 2152 O O . ARG A 1 282 ? 14.738 34.838 79.230 1.00 37.64 282 ARG A O 1
ATOM 2160 N N . LEU A 1 283 ? 15.733 34.010 77.384 1.00 36.37 283 LEU A N 1
ATOM 2161 C CA . LEU A 1 283 ? 15.640 32.626 77.823 1.00 37.66 283 LEU A CA 1
ATOM 2162 C C . LEU A 1 283 ? 16.777 32.301 78.783 1.00 37.76 283 LEU A C 1
ATOM 2163 O O . LEU A 1 283 ? 17.945 32.568 78.484 1.00 43.31 283 LEU A O 1
ATOM 2168 N N . THR A 1 284 ? 16.437 31.717 79.934 1.00 33.47 284 THR A N 1
ATOM 2169 C CA . THR A 1 284 ? 17.437 31.335 80.924 1.00 36.94 284 THR A CA 1
ATOM 2170 C C . THR A 1 284 ? 17.611 29.832 81.072 1.00 31.12 284 THR A C 1
ATOM 2171 O O . THR A 1 284 ? 18.692 29.387 81.464 1.00 32.98 284 THR A O 1
ATOM 2175 N N . THR A 1 285 ? 16.582 29.042 80.765 1.00 35.83 285 THR A N 1
ATOM 2176 C CA . THR A 1 285 ? 16.690 27.589 80.769 1.00 36.61 285 THR A CA 1
ATOM 2177 C C . THR A 1 285 ? 15.688 27.010 79.783 1.00 35.70 285 THR A C 1
ATOM 2178 O O . THR A 1 285 ? 14.599 27.558 79.592 1.00 39.69 285 THR A O 1
ATOM 2182 N N . VAL A 1 286 ? 16.067 25.894 79.162 1.00 27.80 286 VAL A N 1
ATOM 2183 C CA . VAL A 1 286 ? 15.154 25.073 78.378 1.00 32.85 286 VAL A CA 1
ATOM 2184 C C . VAL A 1 286 ? 15.355 23.615 78.780 1.00 36.40 286 VAL A C 1
ATOM 2185 O O . VAL A 1 286 ? 16.483 23.186 79.055 1.00 28.08 286 VAL A O 1
ATOM 2189 N N . LYS A 1 287 ? 14.257 22.858 78.836 1.00 29.65 287 LYS A N 1
ATOM 2190 C CA . LYS A 1 287 ? 14.297 21.458 79.233 1.00 36.90 287 LYS A CA 1
ATOM 2191 C C . LYS A 1 287 ? 13.639 20.592 78.164 1.00 38.43 287 LYS A C 1
ATOM 2192 O O . LYS A 1 287 ? 12.754 21.049 77.436 1.00 32.30 287 LYS A O 1
ATOM 2198 N N . PHE A 1 288 ? 14.076 19.328 78.084 1.00 49.46 288 PHE A N 1
ATOM 2199 C CA . PHE A 1 288 ? 13.591 18.375 77.086 1.00 46.97 288 PHE A CA 1
ATOM 2200 C C . PHE A 1 288 ? 13.205 17.051 77.736 1.00 37.18 288 PHE A C 1
ATOM 2201 O O . PHE A 1 288 ? 13.935 16.528 78.582 1.00 46.14 288 PHE A O 1
ATOM 2209 N N . ASN A 1 289 ? 12.070 16.496 77.303 1.00 40.37 289 ASN A N 1
ATOM 2210 C CA . ASN A 1 289 ? 11.570 15.199 77.759 1.00 39.40 289 ASN A CA 1
ATOM 2211 C C . ASN A 1 289 ? 11.939 14.143 76.717 1.00 43.87 289 ASN A C 1
ATOM 2212 O O . ASN A 1 289 ? 11.418 14.157 75.598 1.00 39.87 289 ASN A O 1
ATOM 2217 N N . TYR A 1 290 ? 12.821 13.219 77.092 1.00 45.85 290 TYR A N 1
ATOM 2218 C CA . TYR A 1 290 ? 13.447 12.290 76.158 1.00 45.29 290 TYR A CA 1
ATOM 2219 C C . TYR A 1 290 ? 13.087 10.853 76.508 1.00 50.33 290 TYR A C 1
ATOM 2220 O O . TYR A 1 290 ? 12.993 10.492 77.685 1.00 56.89 290 TYR A O 1
ATOM 2229 N N . SER A 1 291 ? 12.896 10.035 75.477 1.00 52.85 291 SER A N 1
ATOM 2230 C CA . SER A 1 291 ? 12.521 8.637 75.621 1.00 47.02 291 SER A CA 1
ATOM 2231 C C . SER A 1 291 ? 13.432 7.778 74.757 1.00 44.98 291 SER A C 1
ATOM 2232 O O . SER A 1 291 ? 13.720 8.132 73.613 1.00 45.57 291 SER A O 1
ATOM 2235 N N . PHE A 1 292 ? 13.891 6.655 75.310 1.00 53.59 292 PHE A N 1
ATOM 2236 C CA . PHE A 1 292 ? 14.663 5.662 74.572 1.00 54.49 292 PHE A CA 1
ATOM 2237 C C . PHE A 1 292 ? 14.158 4.276 74.937 1.00 65.79 292 PHE A C 1
ATOM 2238 O O . PHE A 1 292 ? 13.847 4.011 76.102 1.00 64.26 292 PHE A O 1
ATOM 2246 N N . THR A 1 293 ? 14.079 3.393 73.944 1.00 56.01 293 THR A N 1
ATOM 2247 C CA . THR A 1 293 ? 13.637 2.031 74.207 1.00 69.62 293 THR A CA 1
ATOM 2248 C C . THR A 1 293 ? 14.054 1.123 73.060 1.00 73.18 293 THR A C 1
ATOM 2249 O O . THR A 1 293 ? 14.144 1.552 71.907 1.00 73.78 293 THR A O 1
ATOM 2253 N N . ASN A 1 294 ? 14.312 -0.136 73.399 1.00 77.51 294 ASN A N 1
ATOM 2254 C CA . ASN A 1 294 ? 14.464 -1.196 72.408 1.00 88.76 294 ASN A CA 1
ATOM 2255 C C . ASN A 1 294 ? 13.936 -2.504 72.997 1.00 89.65 294 ASN A C 1
ATOM 2256 O O . ASN A 1 294 ? 14.566 -3.557 72.892 1.00 88.67 294 ASN A O 1
ATOM 2261 N N . GLU A 1 295 ? 12.750 -2.441 73.631 1.00 94.11 295 GLU A N 1
ATOM 2262 C CA . GLU A 1 295 ? 12.276 -3.580 74.420 1.00 104.36 295 GLU A CA 1
ATOM 2263 C C . GLU A 1 295 ? 11.962 -4.796 73.558 1.00 107.15 295 GLU A C 1
ATOM 2264 O O . GLU A 1 295 ? 12.447 -5.895 73.884 1.00 109.64 295 GLU A O 1
ATOM 2270 N N . PRO A 1 296 ? 11.177 -4.701 72.482 1.00 98.39 296 PRO A N 1
ATOM 2271 C CA . PRO A 1 296 ? 11.125 -5.830 71.540 1.00 102.83 296 PRO A CA 1
ATOM 2272 C C . PRO A 1 296 ? 12.468 -5.962 70.836 1.00 105.67 296 PRO A C 1
ATOM 2273 O O . PRO A 1 296 ? 12.912 -5.044 70.143 1.00 106.73 296 PRO A O 1
ATOM 2277 N N . ALA A 1 297 ? 13.126 -7.107 71.037 1.00 107.78 297 ALA A N 1
ATOM 2278 C CA . ALA A 1 297 ? 14.503 -7.273 70.586 1.00 101.23 297 ALA A CA 1
ATOM 2279 C C . ALA A 1 297 ? 14.635 -7.274 69.069 1.00 98.66 297 ALA A C 1
ATOM 2280 O O . ALA A 1 297 ? 15.724 -6.998 68.553 1.00 86.17 297 ALA A O 1
ATOM 2282 N N . ASP A 1 298 ? 13.557 -7.574 68.345 1.00 104.96 298 ASP A N 1
ATOM 2283 C CA . ASP A 1 298 ? 13.620 -7.589 66.888 1.00 112.16 298 ASP A CA 1
ATOM 2284 C C . ASP A 1 298 ? 13.611 -6.177 66.315 1.00 111.77 298 ASP A C 1
ATOM 2285 O O . ASP A 1 298 ? 14.452 -5.837 65.475 1.00 111.61 298 ASP A O 1
ATOM 2290 N N . ILE A 1 299 ? 12.674 -5.347 66.757 1.00 117.03 299 ILE A N 1
ATOM 2291 C CA . ILE A 1 299 ? 12.580 -3.977 66.235 1.00 116.45 299 ILE A CA 1
ATOM 2292 C C . ILE A 1 299 ? 13.785 -3.175 66.714 1.00 110.75 299 ILE A C 1
ATOM 2293 O O . ILE A 1 299 ? 14.189 -3.306 67.887 1.00 102.06 299 ILE A O 1
ATOM 2298 N N . PRO A 1 300 ? 14.419 -2.373 65.850 1.00 104.79 300 PRO A N 1
ATOM 2299 C CA . PRO A 1 300 ? 15.626 -1.646 66.270 1.00 99.38 300 PRO A CA 1
ATOM 2300 C C . PRO A 1 300 ? 15.340 -0.537 67.272 1.00 89.06 300 PRO A C 1
ATOM 2301 O O . PRO A 1 300 ? 14.181 -0.248 67.588 1.00 78.41 300 PRO A O 1
ATOM 2305 N N . ALA A 1 301 ? 16.402 0.091 67.769 1.00 82.85 301 ALA A N 1
ATOM 2306 C CA . ALA A 1 301 ? 16.275 1.115 68.795 1.00 70.78 301 ALA A CA 1
ATOM 2307 C C . ALA A 1 301 ? 15.539 2.341 68.263 1.00 68.43 301 ALA A C 1
ATOM 2308 O O . ALA A 1 301 ? 15.578 2.650 67.068 1.00 84.25 301 ALA A O 1
ATOM 2310 N N . ARG A 1 302 ? 14.859 3.045 69.168 1.00 62.92 302 ARG A N 1
ATOM 2311 C CA . ARG A 1 302 ? 14.106 4.239 68.811 1.00 64.94 302 ARG A CA 1
ATOM 2312 C C . ARG A 1 302 ? 14.224 5.282 69.916 1.00 61.84 302 ARG A C 1
ATOM 2313 O O . ARG A 1 302 ? 14.488 4.969 71.079 1.00 57.00 302 ARG A O 1
ATOM 2321 N N . GLU A 1 303 ? 14.028 6.538 69.529 1.00 64.96 303 GLU A N 1
ATOM 2322 C CA . GLU A 1 303 ? 14.038 7.659 70.454 1.00 46.46 303 GLU A CA 1
ATOM 2323 C C . GLU A 1 303 ? 12.823 8.530 70.178 1.00 44.53 303 GLU A C 1
ATOM 2324 O O . GLU A 1 303 ? 12.305 8.553 69.058 1.00 54.25 303 GLU A O 1
ATOM 2330 N N . ASN A 1 304 ? 12.352 9.228 71.213 1.00 42.55 304 ASN A N 1
ATOM 2331 C CA . ASN A 1 304 ? 11.196 10.111 71.093 1.00 38.93 304 ASN A CA 1
ATOM 2332 C C . ASN A 1 304 ? 11.458 11.411 71.838 1.00 42.70 304 ASN A C 1
ATOM 2333 O O . ASN A 1 304 ? 12.072 11.410 72.908 1.00 44.26 304 ASN A O 1
ATOM 2338 N N . ILE A 1 305 ? 11.001 12.520 71.262 1.00 52.37 305 ILE A N 1
ATOM 2339 C CA . ILE A 1 305 ? 10.945 13.805 71.952 1.00 47.74 305 ILE A CA 1
ATOM 2340 C C . ILE A 1 305 ? 9.500 14.037 72.369 1.00 45.80 305 ILE A C 1
ATOM 2341 O O . ILE A 1 305 ? 8.604 14.113 71.519 1.00 47.82 305 ILE A O 1
ATOM 2346 N N . ARG A 1 306 ? 9.269 14.153 73.675 1.00 48.39 306 ARG A N 1
ATOM 2347 C CA . ARG A 1 306 ? 7.915 14.199 74.210 1.00 46.09 306 ARG A CA 1
ATOM 2348 C C . ARG A 1 306 ? 7.457 15.593 74.611 1.00 47.53 306 ARG A C 1
ATOM 2349 O O . ARG A 1 306 ? 6.253 15.871 74.566 1.00 42.04 306 ARG A O 1
ATOM 2357 N N . GLY A 1 307 ? 8.372 16.476 75.004 1.00 48.74 307 GLY A N 1
ATOM 2358 C CA . GLY A 1 307 ? 7.970 17.797 75.447 1.00 36.94 307 GLY A CA 1
ATOM 2359 C C . GLY A 1 307 ? 9.132 18.759 75.476 1.00 40.27 307 GLY A C 1
ATOM 2360 O O . GLY A 1 307 ? 10.301 18.360 75.546 1.00 29.36 307 GLY A O 1
ATOM 2361 N N . VAL A 1 308 ? 8.792 20.046 75.419 1.00 33.07 308 VAL A N 1
ATOM 2362 C CA . VAL A 1 308 ? 9.771 21.125 75.465 1.00 36.87 308 VAL A CA 1
ATOM 2363 C C . VAL A 1 308 ? 9.266 22.191 76.424 1.00 42.10 308 VAL A C 1
ATOM 2364 O O . VAL A 1 308 ? 8.130 22.659 76.299 1.00 38.99 308 VAL A O 1
ATOM 2368 N N . HIS A 1 309 ? 10.111 22.578 77.378 1.00 37.84 309 HIS A N 1
ATOM 2369 C CA . HIS A 1 309 ? 9.749 23.541 78.416 1.00 39.86 309 HIS A CA 1
ATOM 2370 C C . HIS A 1 309 ? 10.762 24.678 78.429 1.00 37.53 309 HIS A C 1
ATOM 2371 O O . HIS A 1 309 ? 11.803 24.595 79.094 1.00 31.12 309 HIS A O 1
ATOM 2378 N N . PRO A 1 310 ? 10.497 25.756 77.699 1.00 41.72 310 PRO A N 1
ATOM 2379 C CA . PRO A 1 310 ? 11.357 26.938 77.800 1.00 31.96 310 PRO A CA 1
ATOM 2380 C C . PRO A 1 310 ? 10.976 27.767 79.012 1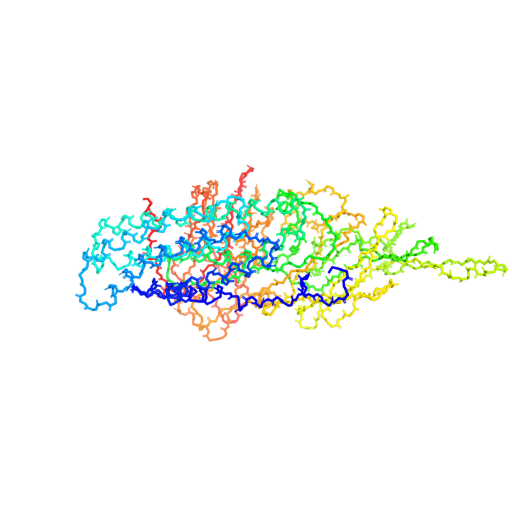.00 36.56 310 PRO A C 1
ATOM 2381 O O . PRO A 1 310 ? 9.799 27.908 79.349 1.00 39.81 310 PRO A O 1
ATOM 2385 N N . ILE A 1 311 ? 11.988 28.299 79.689 1.00 46.89 311 ILE A N 1
ATOM 2386 C CA . ILE A 1 311 ? 11.787 29.142 80.861 1.00 33.03 311 ILE A CA 1
ATOM 2387 C C . ILE A 1 311 ? 12.416 30.494 80.576 1.00 34.08 311 ILE A C 1
ATOM 2388 O O . ILE A 1 311 ? 13.592 30.572 80.203 1.00 36.41 311 ILE A O 1
ATOM 2393 N N . TYR A 1 312 ? 11.633 31.555 80.744 1.00 34.47 312 TYR A N 1
ATOM 2394 C CA . TYR A 1 312 ? 12.163 32.897 80.558 1.00 38.74 312 TYR A CA 1
ATOM 2395 C C . TYR A 1 312 ? 12.413 33.517 81.925 1.00 33.49 312 TYR A C 1
ATOM 2396 O O . TYR A 1 312 ? 13.387 33.147 82.587 1.00 37.01 312 TYR A O 1
ATOM 2405 N N . ASP A 1 313 ? 11.558 34.429 82.372 1.00 41.41 313 ASP A N 1
ATOM 2406 C CA . ASP A 1 313 ? 11.697 34.973 83.721 1.00 45.69 313 ASP A CA 1
ATOM 2407 C C . ASP A 1 313 ? 11.511 33.845 84.731 1.00 37.97 313 ASP A C 1
ATOM 2408 O O . ASP A 1 313 ? 10.443 33.219 84.755 1.00 41.77 313 ASP A O 1
ATOM 2413 N N . PRO A 1 314 ? 12.513 33.537 85.561 1.00 48.35 314 PRO A N 1
ATOM 2414 C CA . PRO A 1 314 ? 12.351 32.452 86.539 1.00 38.95 314 PRO A CA 1
ATOM 2415 C C . PRO A 1 314 ? 11.372 32.775 87.651 1.00 34.69 314 PRO A C 1
ATOM 2416 O O . PRO A 1 314 ? 11.115 31.907 88.489 1.00 28.53 314 PRO A O 1
ATOM 2420 N N . SER A 1 315 ? 10.815 33.986 87.688 1.00 40.19 315 SER A N 1
ATOM 2421 C CA . SER A 1 315 ? 9.884 34.390 88.735 1.00 50.71 315 SER A CA 1
ATOM 2422 C C . SER A 1 315 ? 8.447 34.520 88.243 1.00 46.94 315 SER A C 1
ATOM 2423 O O . SER A 1 315 ? 7.582 34.944 89.014 1.00 51.99 315 SER A O 1
ATOM 2426 N N . SER A 1 316 ? 8.166 34.165 86.988 1.00 40.87 316 SER A N 1
ATOM 2427 C CA . SER A 1 316 ? 6.857 34.411 86.398 1.00 47.72 316 SER A CA 1
ATOM 2428 C C . SER A 1 316 ? 6.000 33.170 86.213 1.00 56.91 316 SER A C 1
ATOM 2429 O O . SER A 1 316 ? 4.775 33.293 86.186 1.00 62.42 316 SER A O 1
ATOM 2432 N N . GLY A 1 317 ? 6.598 31.988 86.064 1.00 43.54 317 GLY A N 1
ATOM 2433 C CA . GLY A 1 317 ? 5.826 30.782 85.817 1.00 50.35 317 GLY A CA 1
ATOM 2434 C C . GLY A 1 317 ? 4.837 30.897 84.670 1.00 46.70 317 GLY A C 1
ATOM 2435 O O . GLY A 1 317 ? 3.796 30.234 84.671 1.00 51.80 317 GLY A O 1
ATOM 2436 N N . LEU A 1 318 ? 5.157 31.746 83.688 1.00 39.11 318 LEU A N 1
ATOM 2437 C CA . LEU A 1 318 ? 4.244 31.999 82.576 1.00 39.70 318 LEU A CA 1
ATOM 2438 C C . LEU A 1 318 ? 4.221 30.840 81.589 1.00 43.32 318 LEU A C 1
ATOM 2439 O O . LEU A 1 318 ? 3.147 30.434 81.128 1.00 39.44 318 LEU A O 1
ATOM 2444 N N . THR A 1 319 ? 5.391 30.308 81.238 1.00 44.13 319 THR A N 1
ATOM 2445 C CA . THR A 1 319 ? 5.499 29.265 80.227 1.00 43.76 319 THR A CA 1
ATOM 2446 C C . THR A 1 319 ? 5.495 27.886 80.878 1.00 45.96 319 THR A C 1
ATOM 2447 O O . THR A 1 319 ? 6.164 27.656 81.890 1.00 45.67 319 THR A O 1
ATOM 2451 N N . GLY A 1 320 ? 4.720 26.976 80.294 1.00 44.34 320 GLY A N 1
ATOM 2452 C CA . GLY A 1 320 ? 4.676 25.603 80.747 1.00 43.69 320 GLY A CA 1
ATOM 2453 C C . GLY A 1 320 ? 5.147 24.634 79.683 1.00 43.44 320 GLY A C 1
ATOM 2454 O O . GLY A 1 320 ? 5.721 25.042 78.670 1.00 40.42 320 GLY A O 1
ATOM 2455 N N . TRP A 1 321 ? 4.905 23.347 79.898 1.00 47.64 321 TRP A N 1
ATOM 2456 C CA . TRP A 1 321 ? 5.356 22.336 78.954 1.00 39.14 321 TRP A CA 1
ATOM 2457 C C . TRP A 1 321 ? 4.590 22.420 77.638 1.00 44.49 321 TRP A C 1
ATOM 2458 O O . TRP A 1 321 ? 3.373 22.625 77.615 1.00 41.40 321 TRP A O 1
ATOM 2469 N N . ILE A 1 322 ? 5.314 22.260 76.537 1.00 37.80 322 ILE A N 1
ATOM 2470 C CA . ILE A 1 322 ? 4.725 22.019 75.228 1.00 31.25 322 ILE A CA 1
ATOM 2471 C C . ILE A 1 322 ? 4.987 20.555 74.926 1.00 35.76 322 ILE A C 1
ATOM 2472 O O . ILE A 1 322 ? 6.133 20.159 74.682 1.00 37.51 322 ILE A O 1
ATOM 2477 N N . GLY A 1 323 ? 3.930 19.751 74.957 1.00 34.65 323 GLY A N 1
ATOM 2478 C CA . GLY A 1 323 ? 4.083 18.315 75.034 1.00 38.41 323 GLY A CA 1
ATOM 2479 C C . GLY A 1 323 ? 3.774 17.854 76.442 1.00 42.93 323 GLY A C 1
ATOM 2480 O O . GLY A 1 323 ? 2.698 18.158 76.963 1.00 50.87 323 GLY A O 1
ATOM 2481 N N . ASN A 1 324 ? 4.696 17.136 77.079 1.00 38.10 324 ASN A N 1
ATOM 2482 C CA . ASN A 1 324 ? 4.493 16.763 78.473 1.00 50.00 324 ASN A CA 1
ATOM 2483 C C . ASN A 1 324 ? 5.842 16.476 79.109 1.00 44.17 324 ASN A C 1
ATOM 2484 O O . ASN A 1 324 ? 6.770 16.001 78.447 1.00 38.03 324 ASN A O 1
ATOM 2489 N N . GLY A 1 325 ? 5.935 16.783 80.402 1.00 42.36 325 GLY A N 1
ATOM 2490 C CA . GLY A 1 325 ? 7.132 16.517 81.170 1.00 38.49 325 GLY A CA 1
ATOM 2491 C C . GLY A 1 325 ? 6.970 15.344 82.113 1.00 48.27 325 GLY A C 1
ATOM 2492 O O . GLY A 1 325 ? 7.719 15.205 83.084 1.00 59.93 325 GLY A O 1
ATOM 2493 N N . ARG A 1 326 ? 5.984 14.495 81.841 1.00 60.77 326 ARG A N 1
ATOM 2494 C CA . ARG A 1 326 ? 5.781 13.288 82.630 1.00 61.12 326 ARG A CA 1
ATOM 2495 C C . ARG A 1 326 ? 6.807 12.246 82.213 1.00 51.90 326 ARG A C 1
ATOM 2496 O O . ARG A 1 326 ? 6.824 11.809 81.059 1.00 49.34 326 ARG A O 1
ATOM 2504 N N . THR A 1 327 ? 7.671 11.866 83.149 1.00 65.95 327 THR A N 1
ATOM 2505 C CA . THR A 1 327 ? 8.662 10.826 82.923 1.00 63.71 327 THR A CA 1
ATOM 2506 C C . THR A 1 327 ? 8.161 9.441 83.313 1.00 77.55 327 THR A C 1
ATOM 2507 O O . THR A 1 327 ? 8.790 8.441 82.945 1.00 73.59 327 THR A O 1
ATOM 2511 N N . ASN A 1 328 ? 7.047 9.356 84.031 1.00 79.77 328 ASN A N 1
ATOM 2512 C CA . ASN A 1 328 ? 6.484 8.076 84.437 1.00 93.28 328 ASN A CA 1
ATOM 2513 C C . ASN A 1 328 ? 5.006 8.278 84.741 1.00 101.78 328 ASN A C 1
ATOM 2514 O O . ASN A 1 328 ? 4.478 9.390 84.663 1.00 85.85 328 ASN A O 1
ATOM 2519 N N . ASN A 1 329 ? 4.341 7.178 85.098 1.00 125.28 329 ASN A N 1
ATOM 2520 C CA . ASN A 1 329 ? 2.950 7.233 85.530 1.00 133.83 329 ASN A CA 1
ATOM 2521 C C . ASN A 1 329 ? 2.677 6.261 86.674 1.00 141.33 329 ASN A C 1
ATOM 2522 O O . ASN A 1 329 ? 1.511 5.946 86.943 1.00 137.03 329 ASN A O 1
ATOM 2527 N N . PHE A 1 330 ? 3.722 5.776 87.355 1.00 142.79 330 PHE A N 1
ATOM 2528 C CA . PHE A 1 330 ? 3.511 4.870 88.478 1.00 142.42 330 PHE A CA 1
ATOM 2529 C C . PHE A 1 330 ? 3.044 5.609 89.727 1.00 152.23 330 PHE A C 1
ATOM 2530 O O . PHE A 1 330 ? 2.346 5.020 90.560 1.00 163.80 330 PHE A O 1
ATOM 2538 N N . ASN A 1 331 ? 3.407 6.885 89.874 1.00 154.32 331 ASN A N 1
ATOM 2539 C CA . ASN A 1 331 ? 2.965 7.679 91.016 1.00 157.49 331 ASN A CA 1
ATOM 2540 C C . ASN A 1 331 ? 3.105 9.175 90.753 1.00 158.07 331 ASN A C 1
ATOM 2541 O O . ASN A 1 331 ? 2.227 9.790 90.137 1.00 146.64 331 ASN A O 1
ATOM 2546 N N . PHE A 1 332 ? 4.208 9.769 91.211 1.00 162.60 332 PHE A N 1
ATOM 2547 C CA . PHE A 1 332 ? 4.348 11.221 91.199 1.00 161.51 332 PHE A CA 1
ATOM 2548 C C . PHE A 1 332 ? 5.605 11.688 90.473 1.00 154.05 332 PHE A C 1
ATOM 2549 O O . PHE A 1 332 ? 6.334 10.885 89.883 1.00 150.15 332 PHE A O 1
ATOM 2557 N N . ALA A 1 333 ? 5.852 12.998 90.509 1.00 150.98 333 ALA A N 1
ATOM 2558 C CA . ALA A 1 333 ? 7.099 13.583 90.035 1.00 141.84 333 ALA A CA 1
ATOM 2559 C C . ALA A 1 333 ? 7.676 14.625 90.987 1.00 144.86 333 ALA A C 1
ATOM 2560 O O . ALA A 1 333 ? 8.815 15.051 90.773 1.00 132.83 333 ALA A O 1
ATOM 2562 N N . ASP A 1 334 ? 6.942 15.034 92.027 1.00 149.76 334 ASP A N 1
ATOM 2563 C CA . ASP A 1 334 ? 7.405 15.992 93.023 1.00 149.30 334 ASP A CA 1
ATOM 2564 C C . ASP A 1 334 ? 7.466 15.359 94.407 1.00 155.12 334 ASP A C 1
ATOM 2565 O O . ASP A 1 334 ? 8.475 14.747 94.770 1.00 151.09 334 ASP A O 1
ATOM 2570 N N . ASN A 1 335 ? 6.386 15.520 95.180 1.00 157.51 335 ASN A N 1
ATOM 2571 C CA . ASN A 1 335 ? 6.212 14.925 96.506 1.00 155.46 335 ASN A CA 1
ATOM 2572 C C . ASN A 1 335 ? 7.240 15.429 97.514 1.00 157.36 335 ASN A C 1
ATOM 2573 O O . ASN A 1 335 ? 6.939 16.309 98.330 1.00 143.13 335 ASN A O 1
ATOM 2578 N N . ASN A 1 336 ? 8.457 14.878 97.468 1.00 161.03 336 ASN A N 1
ATOM 2579 C CA . ASN A 1 336 ? 9.467 15.150 98.484 1.00 158.34 336 ASN A CA 1
ATOM 2580 C C . ASN A 1 336 ? 10.298 16.394 98.182 1.00 147.64 336 ASN A C 1
ATOM 2581 O O . ASN A 1 336 ? 11.453 16.487 98.621 1.00 138.90 336 ASN A O 1
ATOM 2586 N N . GLY A 1 337 ? 9.735 17.361 97.456 1.00 145.97 337 GLY A N 1
ATOM 2587 C CA . GLY A 1 337 ? 10.431 18.597 97.149 1.00 128.63 337 GLY A CA 1
ATOM 2588 C C . GLY A 1 337 ? 11.532 18.483 96.123 1.00 134.00 337 GLY A C 1
ATOM 2589 O O . GLY A 1 337 ? 12.289 19.442 95.942 1.00 124.17 337 GLY A O 1
ATOM 2590 N N A ASN A 1 338 ? 11.639 17.346 95.442 0.34 140.12 338 ASN A N 1
ATOM 2591 N N B ASN A 1 338 ? 11.654 17.342 95.441 0.66 140.21 338 ASN A N 1
ATOM 2592 C CA A ASN A 1 338 ? 12.678 17.117 94.453 0.34 137.93 338 ASN A CA 1
ATOM 2593 C CA B ASN A 1 338 ? 12.705 17.121 94.456 0.66 138.02 338 ASN A CA 1
ATOM 2594 C C A ASN A 1 338 ? 12.049 16.600 93.170 0.34 133.35 338 ASN A C 1
ATOM 2595 C C B ASN A 1 338 ? 12.106 16.555 93.176 0.66 133.36 338 ASN A C 1
ATOM 2596 O O A ASN A 1 338 ? 11.142 15.763 93.205 0.34 131.75 338 ASN A O 1
ATOM 2597 O O B ASN A 1 338 ? 11.280 15.638 93.217 0.66 131.52 338 ASN A O 1
ATOM 2606 N N . GLU A 1 339 ? 12.533 17.101 92.040 1.00 125.89 339 GLU A N 1
ATOM 2607 C CA . GLU A 1 339 ? 12.058 16.637 90.748 1.00 119.08 339 GLU A CA 1
ATOM 2608 C C . GLU A 1 339 ? 12.810 15.381 90.332 1.00 115.68 339 GLU A C 1
ATOM 2609 O O . GLU A 1 339 ? 13.998 15.217 90.623 1.00 117.57 339 GLU A O 1
ATOM 2615 N N . ILE A 1 340 ? 12.103 14.493 89.643 1.00 98.45 340 ILE A N 1
ATOM 2616 C CA . ILE A 1 340 ? 12.666 13.224 89.201 1.00 92.92 340 ILE A CA 1
ATOM 2617 C C . ILE A 1 340 ? 13.286 13.423 87.821 1.00 87.14 340 ILE A C 1
ATOM 2618 O O . ILE A 1 340 ? 12.607 13.836 86.875 1.00 89.88 340 ILE A O 1
ATOM 2623 N N . MET A 1 341 ? 14.586 13.147 87.711 1.00 77.75 341 MET A N 1
ATOM 2624 C CA . MET A 1 341 ? 15.341 13.488 86.511 1.00 71.39 341 MET A CA 1
ATOM 2625 C C . MET A 1 341 ? 15.403 12.344 85.504 1.00 69.41 341 MET A C 1
ATOM 2626 O O . MET A 1 341 ? 15.190 12.561 84.309 1.00 55.66 341 MET A O 1
ATOM 2631 N N . GLU A 1 342 ? 15.697 11.128 85.958 1.00 81.85 342 GLU A N 1
ATOM 2632 C CA . GLU A 1 342 ? 15.862 9.998 85.052 1.00 64.15 342 GLU A CA 1
ATOM 2633 C C . GLU A 1 342 ? 15.273 8.739 85.671 1.00 57.65 342 GLU A C 1
ATOM 2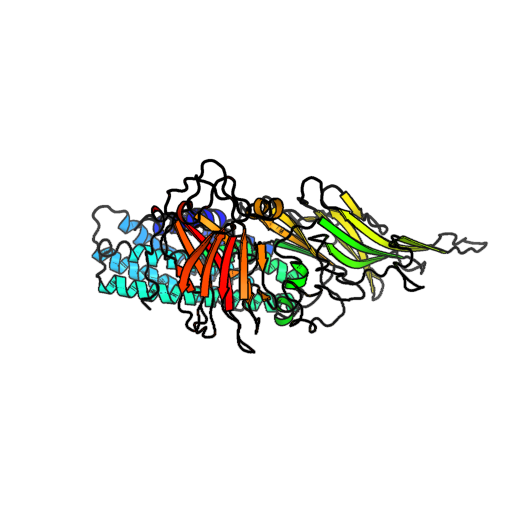634 O O . GLU A 1 342 ? 15.557 8.419 86.828 1.00 61.69 342 GLU A O 1
ATOM 2640 N N . VAL A 1 343 ? 14.447 8.040 84.897 1.00 53.12 343 VAL A N 1
ATOM 2641 C CA . VAL A 1 343 ? 13.984 6.695 85.221 1.00 55.96 343 VAL A CA 1
ATOM 2642 C C . VAL A 1 343 ? 14.535 5.758 84.157 1.00 50.16 343 VAL A C 1
ATOM 2643 O O . VAL A 1 343 ? 14.266 5.943 82.963 1.00 57.45 343 VAL A O 1
ATOM 2647 N N . ARG A 1 344 ? 15.313 4.767 84.583 1.00 52.48 344 ARG A N 1
ATOM 2648 C CA . ARG A 1 344 ? 15.880 3.763 83.692 1.00 56.52 344 ARG A CA 1
ATOM 2649 C C . ARG A 1 344 ? 15.431 2.386 84.153 1.00 62.15 344 ARG A C 1
ATOM 2650 O O . ARG A 1 344 ? 15.470 2.085 85.350 1.00 69.93 344 ARG A O 1
ATOM 2658 N N . THR A 1 345 ? 15.004 1.556 83.206 1.00 50.55 345 THR A N 1
ATOM 2659 C CA . THR A 1 345 ? 14.589 0.189 83.486 1.00 60.35 345 THR A CA 1
ATOM 2660 C C . THR A 1 345 ? 15.400 -0.761 82.618 1.00 74.17 345 THR A C 1
ATOM 2661 O O . THR A 1 345 ? 15.524 -0.552 81.406 1.00 75.34 345 THR A O 1
ATOM 2665 N N . GLN A 1 346 ? 15.959 -1.792 83.240 1.00 67.93 346 GLN A N 1
ATOM 2666 C CA . GLN A 1 346 ? 16.660 -2.849 82.533 1.00 68.02 346 GLN A CA 1
ATOM 2667 C C . GLN A 1 346 ? 15.906 -4.158 82.699 1.00 68.67 346 GLN A C 1
ATOM 2668 O O . GLN A 1 346 ? 15.209 -4.370 83.694 1.00 65.01 346 GLN A O 1
ATOM 2674 N N . THR A 1 347 ? 16.051 -5.036 81.712 1.00 72.72 347 THR A N 1
ATOM 2675 C CA . THR A 1 347 ? 15.435 -6.352 81.761 1.00 78.63 347 THR A CA 1
ATOM 2676 C C . THR A 1 347 ? 16.382 -7.364 81.136 1.00 83.20 347 THR A C 1
ATOM 2677 O O . THR A 1 347 ? 17.088 -7.049 80.173 1.00 83.05 347 THR A O 1
ATOM 2681 N N . PHE A 1 348 ? 16.399 -8.576 81.695 1.00 91.87 348 PHE A N 1
ATOM 2682 C CA . PHE A 1 348 ? 17.368 -9.600 81.326 1.00 88.35 348 PHE A CA 1
ATOM 2683 C C . PHE A 1 348 ? 16.660 -10.898 80.965 1.00 85.24 348 PHE A C 1
ATOM 2684 O O . PHE A 1 348 ? 15.719 -11.314 81.646 1.00 70.86 348 PHE A O 1
ATOM 2692 N N . TYR A 1 349 ? 17.123 -11.528 79.887 1.00 103.66 349 TYR A N 1
ATOM 2693 C CA . TYR A 1 349 ? 16.633 -12.811 79.402 1.00 112.39 349 TYR A CA 1
ATOM 2694 C C . TYR A 1 349 ? 17.795 -13.799 79.345 1.00 132.06 349 TYR A C 1
ATOM 2695 O O . TYR A 1 349 ? 18.963 -13.419 79.471 1.00 133.69 349 TYR A O 1
ATOM 2704 N N . GLN A 1 350 ? 17.474 -15.079 79.142 1.00 147.17 350 GLN A N 1
ATOM 2705 C CA . GLN A 1 350 ? 18.513 -16.103 79.110 1.00 158.06 350 GLN A CA 1
ATOM 2706 C C . GLN A 1 350 ? 17.945 -17.415 78.577 1.00 158.41 350 GLN A C 1
ATOM 2707 O O . GLN A 1 350 ? 16.818 -17.791 78.911 1.00 147.58 350 GLN A O 1
ATOM 2713 N N . ASN A 1 351 ? 18.739 -18.099 77.745 1.00 164.24 351 ASN A N 1
ATOM 2714 C CA . ASN A 1 351 ? 18.475 -19.444 77.237 1.00 170.40 351 ASN A CA 1
ATOM 2715 C C . ASN A 1 351 ? 19.820 -20.152 77.123 1.00 177.58 351 ASN A C 1
ATOM 2716 O O . ASN A 1 351 ? 20.830 -19.505 76.804 1.00 178.71 351 ASN A O 1
ATOM 2721 N N . PRO A 1 352 ? 19.875 -21.471 77.396 1.00 181.70 352 PRO A N 1
ATOM 2722 C CA . PRO A 1 352 ? 21.152 -22.198 77.292 1.00 183.23 352 PRO A CA 1
ATOM 2723 C C . PRO A 1 352 ? 21.846 -22.027 75.947 1.00 188.69 352 PRO A C 1
ATOM 2724 O O . PRO A 1 352 ? 22.929 -21.434 75.877 1.00 179.62 352 PRO A O 1
ATOM 2728 N N . ASN A 1 353 ? 21.243 -22.541 74.877 1.00 194.51 353 ASN A N 1
ATOM 2729 C CA . ASN A 1 353 ? 21.801 -22.359 73.546 1.00 198.31 353 ASN A CA 1
ATOM 2730 C C . ASN A 1 353 ? 21.388 -21.002 72.974 1.00 200.76 353 ASN A C 1
ATOM 2731 O O . ASN A 1 353 ? 20.348 -20.441 73.334 1.00 197.83 353 ASN A O 1
ATOM 2736 N N . ASN A 1 354 ? 22.217 -20.500 72.048 1.00 202.80 354 ASN A N 1
ATOM 2737 C CA . ASN A 1 354 ? 22.187 -19.130 71.530 1.00 199.46 354 ASN A CA 1
ATOM 2738 C C . ASN A 1 354 ? 21.633 -18.144 72.557 1.00 198.92 354 ASN A C 1
ATOM 2739 O O . ASN A 1 354 ? 20.521 -17.625 72.409 1.00 196.49 354 ASN A O 1
ATOM 2744 N N . GLU A 1 355 ? 22.416 -17.885 73.598 1.00 193.90 355 GLU A N 1
ATOM 2745 C CA . GLU A 1 355 ? 21.986 -17.085 74.738 1.00 186.69 355 GLU A CA 1
ATOM 2746 C C . GLU A 1 355 ? 21.621 -15.661 74.319 1.00 189.31 355 GLU A C 1
ATOM 2747 O O . GLU A 1 355 ? 22.491 -14.927 73.824 1.00 189.44 355 GLU A O 1
ATOM 2753 N N . PRO A 1 356 ? 20.359 -15.230 74.493 1.00 181.43 356 PRO A N 1
ATOM 2754 C CA . PRO A 1 356 ? 19.980 -13.838 74.191 1.00 171.72 356 PRO A CA 1
ATOM 2755 C C . PRO A 1 356 ? 20.182 -12.918 75.395 1.00 158.63 356 PRO A C 1
ATOM 2756 O O . PRO A 1 356 ? 19.244 -12.289 75.898 1.00 149.76 356 PRO A O 1
ATOM 2760 N N . ILE A 1 357 ? 21.429 -12.826 75.855 1.00 161.76 357 ILE A N 1
ATOM 2761 C CA . ILE A 1 357 ? 21.770 -12.118 77.086 1.00 160.77 357 ILE A CA 1
ATOM 2762 C C . ILE A 1 357 ? 21.861 -10.615 76.829 1.00 158.03 357 ILE A C 1
ATOM 2763 O O . ILE A 1 357 ? 22.232 -9.845 77.722 1.00 156.00 357 ILE A O 1
ATOM 2768 N N . ALA A 1 358 ? 21.514 -10.185 75.622 1.00 149.48 358 ALA A N 1
ATOM 2769 C CA . ALA A 1 358 ? 21.500 -8.756 75.292 1.00 132.09 358 ALA A CA 1
ATOM 2770 C C . ALA A 1 358 ? 20.459 -8.026 76.135 1.00 123.03 358 ALA A C 1
ATOM 2771 O O . ALA A 1 358 ? 19.260 -8.138 75.846 1.00 108.05 358 ALA A O 1
ATOM 2773 N N . PRO A 1 359 ? 20.854 -7.258 77.155 1.00 123.86 359 PRO A N 1
ATOM 2774 C CA . PRO A 1 359 ? 19.857 -6.687 78.072 1.00 107.24 359 PRO A CA 1
ATOM 2775 C C . PRO A 1 359 ? 19.193 -5.462 77.462 1.00 100.99 359 PRO A C 1
ATOM 2776 O O . PRO A 1 359 ? 19.868 -4.532 77.014 1.00 106.96 359 PRO A O 1
ATOM 2780 N N . ARG A 1 360 ? 17.864 -5.460 77.458 1.00 87.96 360 ARG A N 1
ATOM 2781 C CA . ARG A 1 360 ? 17.134 -4.336 76.896 1.00 84.63 360 ARG A CA 1
ATOM 2782 C C . ARG A 1 360 ? 17.233 -3.120 77.819 1.00 85.89 360 ARG A C 1
ATOM 2783 O O . ARG A 1 360 ? 17.623 -3.216 78.988 1.00 81.14 360 ARG A O 1
ATOM 2791 N N . ASP A 1 361 ? 16.880 -1.957 77.273 1.00 73.60 361 ASP A N 1
ATOM 2792 C CA . ASP A 1 361 ? 16.971 -0.702 78.002 1.00 64.78 361 ASP A CA 1
ATOM 2793 C C . ASP A 1 361 ? 15.745 0.155 77.729 1.00 71.09 361 ASP A C 1
ATOM 2794 O O . ASP A 1 361 ? 15.309 0.284 76.583 1.00 74.33 361 ASP A O 1
ATOM 2799 N N . ILE A 1 362 ? 15.194 0.733 78.796 1.00 64.46 362 ILE A N 1
ATOM 2800 C CA . ILE A 1 362 ? 14.128 1.725 78.720 1.00 51.70 362 ILE A CA 1
ATOM 2801 C C . ILE A 1 362 ? 14.577 2.942 79.515 1.00 60.44 362 ILE A C 1
ATOM 2802 O O . ILE A 1 362 ? 14.951 2.816 80.686 1.00 66.36 362 ILE A O 1
ATOM 2807 N N . ILE A 1 363 ? 14.560 4.112 78.879 1.00 55.47 363 ILE A N 1
ATOM 2808 C CA . ILE A 1 363 ? 15.071 5.339 79.480 1.00 54.60 363 ILE A CA 1
ATOM 2809 C C . ILE A 1 363 ? 14.045 6.448 79.296 1.00 46.57 363 ILE A C 1
ATOM 2810 O O . ILE A 1 363 ? 13.536 6.655 78.190 1.00 62.61 363 ILE A O 1
ATOM 2815 N N . ASN A 1 364 ? 13.742 7.157 80.377 1.00 47.06 364 ASN A N 1
ATOM 2816 C CA . ASN A 1 364 ? 12.918 8.359 80.316 1.00 57.13 364 ASN A CA 1
ATOM 2817 C C . ASN A 1 364 ? 13.561 9.396 81.223 1.00 57.09 364 ASN A C 1
ATOM 2818 O O . ASN A 1 364 ? 13.651 9.181 82.436 1.00 54.19 364 ASN A O 1
ATOM 2823 N N . GLN A 1 365 ? 14.028 10.505 80.647 1.00 58.43 365 GLN A N 1
ATOM 2824 C CA . GLN A 1 365 ? 14.728 11.501 81.445 1.00 64.10 365 GLN A CA 1
ATOM 2825 C C . GLN A 1 365 ? 14.437 12.905 80.939 1.00 50.19 365 GLN A C 1
ATOM 2826 O O . GLN A 1 365 ? 14.114 13.110 79.767 1.00 57.45 365 GLN A O 1
ATOM 2832 N N . ILE A 1 366 ? 14.557 13.867 81.850 1.00 54.75 366 ILE A N 1
ATOM 2833 C CA . ILE A 1 366 ? 14.461 15.286 81.537 1.00 49.40 366 ILE A CA 1
ATOM 2834 C C . ILE A 1 366 ? 15.869 15.822 81.330 1.00 45.34 366 ILE A C 1
ATOM 2835 O O . ILE A 1 366 ? 16.747 15.625 82.180 1.00 46.08 366 ILE A O 1
ATOM 2840 N N . LEU A 1 367 ? 16.089 16.494 80.205 1.00 43.12 367 LEU A N 1
ATOM 2841 C CA . LEU A 1 367 ? 17.392 17.050 79.863 1.00 41.45 367 LEU A CA 1
ATOM 2842 C C . LEU A 1 367 ? 17.365 18.558 80.072 1.00 45.96 367 LEU A C 1
ATOM 2843 O O . LEU A 1 367 ? 16.474 19.244 79.562 1.00 41.50 367 LEU A O 1
ATOM 2848 N N . THR A 1 368 ? 18.345 19.071 80.811 1.00 48.25 368 THR A N 1
ATOM 2849 C CA . THR A 1 368 ? 18.419 20.485 81.148 1.00 40.71 368 THR A CA 1
ATOM 2850 C C . THR A 1 368 ? 19.618 21.127 80.462 1.00 42.53 368 THR A C 1
ATOM 2851 O O . THR A 1 368 ? 20.709 20.549 80.424 1.00 44.81 368 THR A O 1
ATOM 2855 N N . ALA A 1 369 ? 19.406 22.322 79.915 1.00 46.15 369 ALA A N 1
ATOM 2856 C CA . ALA A 1 369 ? 20.470 23.105 79.288 1.00 42.30 369 ALA A CA 1
ATOM 2857 C C . ALA A 1 369 ? 20.328 24.551 79.745 1.00 41.34 369 ALA A C 1
ATOM 2858 O O . ALA A 1 369 ? 19.444 25.275 79.257 1.00 44.19 369 ALA A O 1
ATOM 2860 N N . PRO A 1 370 ? 21.157 25.001 80.686 1.00 37.63 370 PRO A N 1
ATOM 2861 C CA . PRO A 1 370 ? 21.086 26.402 81.118 1.00 46.01 370 PRO A CA 1
ATOM 2862 C C . PRO A 1 370 ? 21.637 27.347 80.060 1.00 42.53 370 PRO A C 1
ATOM 2863 O O . PRO A 1 370 ? 22.504 26.983 79.260 1.00 41.49 370 PRO A O 1
ATOM 2867 N N . ALA A 1 371 ? 21.117 28.574 80.067 1.00 38.42 371 ALA A N 1
ATOM 2868 C CA . ALA A 1 371 ? 21.642 29.604 79.184 1.00 37.40 371 ALA A CA 1
ATOM 2869 C C . ALA A 1 371 ? 23.105 29.873 79.523 1.00 43.82 371 ALA A C 1
ATOM 2870 O O . ALA A 1 371 ? 23.494 29.817 80.700 1.00 36.94 371 ALA A O 1
ATOM 2872 N N . PRO A 1 372 ? 23.939 30.163 78.527 1.00 46.86 372 PRO A N 1
ATOM 2873 C CA . PRO A 1 372 ? 25.382 30.264 78.771 1.00 37.41 372 PRO A CA 1
ATOM 2874 C C . PRO A 1 372 ? 25.730 31.504 79.584 1.00 44.90 372 PRO A C 1
ATOM 2875 O O . PRO A 1 372 ? 24.895 32.360 79.903 1.00 48.90 372 PRO A O 1
ATOM 2879 N N . ALA A 1 373 ? 27.019 31.590 79.924 1.00 47.95 373 ALA A N 1
ATOM 2880 C CA . ALA A 1 373 ? 27.543 32.764 80.606 1.00 49.62 373 ALA A CA 1
ATOM 2881 C C . ALA A 1 373 ? 27.476 34.017 79.739 1.00 48.54 373 ALA A C 1
ATOM 2882 O O . ALA A 1 373 ? 27.449 35.125 80.285 1.00 37.28 373 ALA A O 1
ATOM 2884 N N . ASP A 1 374 ? 27.453 33.866 78.407 1.00 51.22 374 ASP A N 1
ATOM 2885 C CA . ASP A 1 374 ? 27.259 34.975 77.473 1.00 46.94 374 ASP A CA 1
ATOM 2886 C C . ASP A 1 374 ? 25.798 35.369 77.322 1.00 38.50 374 ASP A C 1
ATOM 2887 O O . ASP A 1 374 ? 25.476 36.069 76.358 1.00 41.40 374 ASP A O 1
ATOM 2892 N N . LEU A 1 375 ? 24.921 34.904 78.219 1.00 36.36 375 LEU A N 1
ATOM 2893 C CA . LEU A 1 375 ? 23.492 35.218 78.240 1.00 35.65 375 LEU A CA 1
ATOM 2894 C C . LEU A 1 375 ? 22.709 34.556 77.105 1.00 39.72 375 LEU A C 1
ATOM 2895 O O . LEU A 1 375 ? 21.548 34.182 77.303 1.00 42.36 375 LEU A O 1
ATOM 2900 N N . PHE A 1 376 ? 23.318 34.390 75.924 1.00 28.21 376 PHE A N 1
ATOM 2901 C CA . PHE A 1 376 ? 22.620 33.837 74.771 1.00 33.21 376 PHE A CA 1
ATOM 2902 C C . PHE A 1 376 ? 23.445 32.767 74.065 1.00 40.37 376 PHE A C 1
ATOM 2903 O O . PHE A 1 376 ? 24.674 32.867 73.979 1.00 46.39 376 PHE A O 1
ATOM 2911 N N . PHE A 1 377 ? 22.755 31.749 73.547 1.00 36.98 377 PHE A N 1
ATOM 2912 C CA . PHE A 1 377 ? 23.373 30.818 72.613 1.00 37.45 377 PHE A CA 1
ATOM 2913 C C . PHE A 1 377 ? 23.548 31.482 71.254 1.00 40.75 377 PHE A C 1
ATOM 2914 O O . PHE A 1 377 ? 22.646 32.157 70.751 1.00 39.18 377 PHE A O 1
ATOM 2922 N N . LYS A 1 378 ? 24.710 31.269 70.649 1.00 50.42 378 LYS A N 1
ATOM 2923 C CA . LYS A 1 378 ? 24.990 31.841 69.340 1.00 53.52 378 LYS A CA 1
ATOM 2924 C C . LYS A 1 378 ? 24.518 30.931 68.206 1.00 54.05 378 LYS A C 1
ATOM 2925 O O . LYS A 1 378 ? 24.010 31.425 67.193 1.00 49.67 378 LYS A O 1
ATOM 2931 N N . ASN A 1 379 ? 24.650 29.611 68.360 1.00 46.01 379 ASN A N 1
ATOM 2932 C CA . ASN A 1 379 ? 24.242 28.665 67.326 1.00 36.62 379 ASN A CA 1
ATOM 2933 C C . ASN A 1 379 ? 23.864 27.337 67.976 1.00 36.51 379 ASN A C 1
ATOM 2934 O O . ASN A 1 379 ? 23.878 27.196 69.202 1.00 34.22 379 ASN A O 1
ATOM 2939 N N . ALA A 1 380 ? 23.528 26.356 67.141 1.00 31.12 380 ALA A N 1
ATOM 2940 C CA . ALA A 1 380 ? 23.104 25.047 67.622 1.00 33.74 380 ALA A CA 1
ATOM 2941 C C . ALA A 1 380 ? 23.314 24.015 66.520 1.00 39.89 380 ALA A C 1
ATOM 2942 O O . ALA A 1 380 ? 23.539 24.355 65.355 1.00 39.72 380 ALA A O 1
ATOM 2944 N N . ASP A 1 381 ? 23.228 22.737 66.909 1.00 39.11 381 ASP A N 1
ATOM 2945 C CA . ASP A 1 381 ? 23.349 21.603 65.988 1.00 34.51 381 ASP A CA 1
ATOM 2946 C C . ASP A 1 381 ? 22.334 20.546 66.420 1.00 43.84 381 ASP A C 1
ATOM 2947 O O . ASP A 1 381 ? 22.589 19.780 67.357 1.00 44.06 381 ASP A O 1
ATOM 2952 N N . ILE A 1 382 ? 21.194 20.500 65.722 1.00 41.12 382 ILE A N 1
ATOM 2953 C CA . ILE A 1 382 ? 20.082 19.601 66.032 1.00 43.00 382 ILE A CA 1
ATOM 2954 C C . ILE A 1 382 ? 19.631 18.927 64.743 1.00 41.39 3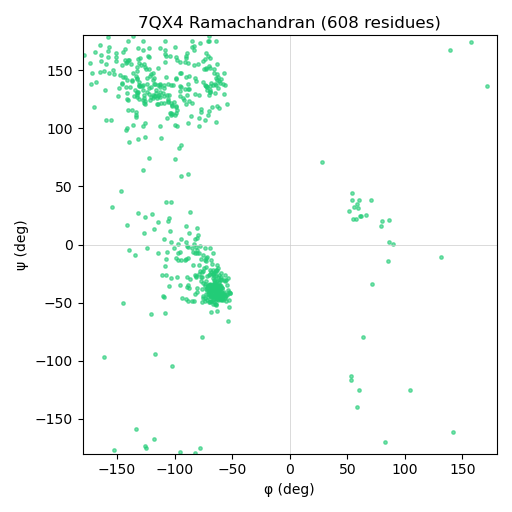82 ILE A C 1
ATOM 2955 O O . ILE A 1 382 ? 19.381 19.607 63.744 1.00 43.50 382 ILE A O 1
ATOM 2960 N N . ASN A 1 383 ? 19.496 17.601 64.771 1.00 45.94 383 ASN A N 1
ATOM 2961 C CA . ASN A 1 383 ? 19.042 16.866 63.597 1.00 46.48 383 ASN A CA 1
ATOM 2962 C C . ASN A 1 383 ? 18.310 15.606 64.039 1.00 48.46 383 ASN A C 1
ATOM 2963 O O . ASN A 1 383 ? 18.505 15.110 65.151 1.00 52.57 383 ASN A O 1
ATOM 2968 N N . VAL A 1 384 ? 17.460 15.093 63.148 1.00 51.23 384 VAL A N 1
ATOM 2969 C CA . VAL A 1 384 ? 16.654 13.904 63.396 1.00 42.76 384 VAL A CA 1
ATOM 2970 C C . VAL A 1 384 ? 16.820 12.941 62.224 1.00 52.51 384 VAL A C 1
ATOM 2971 O O . VAL A 1 384 ? 16.816 13.356 61.060 1.00 56.64 384 VAL A O 1
ATOM 2975 N N . LYS A 1 385 ? 16.979 11.655 62.532 1.00 57.41 385 LYS A N 1
ATOM 2976 C CA . LYS A 1 385 ? 17.129 10.607 61.528 1.00 57.84 385 LYS A CA 1
ATOM 2977 C C . LYS A 1 385 ? 15.884 9.729 61.509 1.00 61.29 385 LYS A C 1
ATOM 2978 O O . LYS A 1 385 ? 15.430 9.264 62.561 1.00 61.94 385 LYS A O 1
ATOM 2984 N N . PHE A 1 386 ? 15.340 9.505 60.315 1.00 62.08 386 PHE A N 1
ATOM 2985 C CA . PHE A 1 386 ? 14.170 8.656 60.126 1.00 67.81 386 PHE A CA 1
ATOM 2986 C C . PHE A 1 386 ? 14.604 7.269 59.674 1.00 75.81 386 PHE A C 1
ATOM 2987 O O . PHE A 1 386 ? 15.556 7.127 58.900 1.00 91.56 386 PHE A O 1
ATOM 2995 N N . THR A 1 387 ? 13.904 6.247 60.160 1.00 66.75 387 THR A N 1
ATOM 2996 C CA . THR A 1 387 ? 14.183 4.872 59.766 1.00 63.98 387 THR A CA 1
ATOM 2997 C C . THR A 1 387 ? 12.862 4.142 59.604 1.00 72.30 387 THR A C 1
ATOM 2998 O O . THR A 1 387 ? 12.049 4.111 60.531 1.00 76.72 387 THR A O 1
ATOM 3002 N N . GLN A 1 388 ? 12.651 3.565 58.424 1.00 91.11 388 GLN A N 1
ATOM 3003 C CA . GLN A 1 388 ? 11.421 2.860 58.098 1.00 88.18 388 GLN A CA 1
ATOM 3004 C C . GLN A 1 388 ? 11.498 1.400 58.525 1.00 85.25 388 GLN A C 1
ATOM 3005 O O . GLN A 1 388 ? 12.556 0.766 58.466 1.00 74.55 388 GLN A O 1
ATOM 3011 N N . TRP A 1 389 ? 10.352 0.868 58.952 1.00 109.59 389 TRP A N 1
ATOM 3012 C CA . TRP A 1 389 ? 10.260 -0.513 59.427 1.00 109.18 389 TRP A CA 1
ATOM 3013 C C . TRP A 1 389 ? 8.822 -0.980 59.240 1.00 111.72 389 TRP A C 1
ATOM 3014 O O . TRP A 1 389 ? 7.933 -0.554 59.986 1.00 102.32 389 TRP A O 1
ATOM 3025 N N . PHE A 1 390 ? 8.607 -1.861 58.257 1.00 104.74 390 PHE A N 1
ATOM 3026 C CA . PHE A 1 390 ? 7.277 -2.303 57.850 1.00 101.61 390 PHE A CA 1
ATOM 3027 C C . PHE A 1 390 ? 6.392 -1.101 57.543 1.00 100.26 390 PHE A C 1
ATOM 3028 O O . PHE A 1 390 ? 6.646 -0.372 56.580 1.00 101.74 390 PHE A O 1
ATOM 3036 N N . GLN A 1 391 ? 5.357 -0.882 58.349 1.00 99.75 391 GLN A N 1
ATOM 3037 C CA . GLN A 1 391 ? 4.502 0.288 58.206 1.00 107.11 391 GLN A CA 1
ATOM 3038 C C . GLN A 1 391 ? 4.894 1.420 59.147 1.00 107.41 391 GLN A C 1
ATOM 3039 O O . GLN A 1 391 ? 4.251 2.476 59.131 1.00 97.56 391 GLN A O 1
ATOM 3041 N N . SER A 1 392 ? 5.938 1.230 59.949 1.00 104.56 392 SER A N 1
ATOM 3042 C CA . SER A 1 392 ? 6.312 2.162 61.001 1.00 107.17 392 SER A CA 1
ATOM 3043 C C . SER A 1 392 ? 7.570 2.930 60.619 1.00 105.93 392 SER A C 1
ATOM 3044 O O . SER A 1 392 ? 8.473 2.385 59.976 1.00 92.65 392 SER A O 1
ATOM 3047 N N . THR A 1 393 ? 7.619 4.197 61.021 1.00 100.61 393 THR A N 1
ATOM 3048 C CA . THR A 1 393 ? 8.805 5.031 60.888 1.00 82.90 393 THR A CA 1
ATOM 3049 C C . THR A 1 393 ? 9.350 5.342 62.277 1.00 72.97 393 THR A C 1
ATOM 3050 O O . THR A 1 393 ? 8.609 5.802 63.151 1.00 71.62 393 THR A O 1
ATOM 3054 N N . LEU A 1 394 ? 10.636 5.072 62.479 1.00 71.98 394 LEU A N 1
ATOM 3055 C CA . LEU A 1 394 ? 11.307 5.293 63.752 1.00 66.63 394 LEU A CA 1
ATOM 3056 C C . LEU A 1 394 ? 12.095 6.603 63.726 1.00 76.07 394 LEU A C 1
ATOM 3057 O O . LEU A 1 394 ? 12.274 7.235 62.680 1.00 77.67 394 LEU A O 1
ATOM 3062 N N . TYR A 1 395 ? 12.579 7.005 64.902 1.00 59.41 395 TYR A N 1
ATOM 3063 C CA . TYR A 1 395 ? 13.234 8.296 65.052 1.00 50.28 395 TYR A CA 1
ATOM 3064 C C . TYR A 1 395 ? 14.499 8.160 65.885 1.00 49.14 395 TYR A C 1
ATOM 3065 O O . TYR A 1 395 ? 14.584 7.326 66.789 1.00 50.90 395 TYR A O 1
ATOM 3074 N N . GLY A 1 396 ? 15.479 9.001 65.564 1.00 51.36 396 GLY A N 1
ATOM 3075 C CA . GLY A 1 396 ? 16.689 9.163 66.351 1.00 55.82 396 GLY A CA 1
ATOM 3076 C C . GLY A 1 396 ? 17.113 10.620 66.367 1.00 57.57 396 GLY A C 1
ATOM 3077 O O . GLY A 1 396 ? 17.089 11.279 65.323 1.00 64.72 396 GLY A O 1
ATOM 3078 N N . TRP A 1 397 ? 17.496 11.148 67.528 1.00 49.35 397 TRP A N 1
ATOM 3079 C CA . TRP A 1 397 ? 17.703 12.580 67.687 1.00 41.84 397 TRP A CA 1
ATOM 3080 C C . TRP A 1 397 ? 19.116 12.897 68.159 1.00 50.83 397 TRP A C 1
ATOM 3081 O O . TRP A 1 397 ? 19.753 12.104 68.865 1.00 40.92 397 TRP A O 1
ATOM 3092 N N . ASN A 1 398 ? 19.588 14.081 67.761 1.00 41.28 398 ASN A N 1
ATOM 3093 C CA . ASN A 1 398 ? 20.854 14.656 68.197 1.00 38.63 398 ASN A CA 1
ATOM 3094 C C . ASN A 1 398 ? 20.585 16.097 68.595 1.00 42.16 398 ASN A C 1
ATOM 3095 O O . ASN A 1 398 ? 19.985 16.847 67.819 1.00 50.05 398 ASN A O 1
ATOM 3100 N N . ILE A 1 399 ? 21.013 16.489 69.794 1.00 44.53 399 ILE A N 1
ATOM 3101 C CA . ILE A 1 399 ? 20.784 17.846 70.286 1.00 47.19 399 ILE A CA 1
ATOM 3102 C C . ILE A 1 399 ? 22.105 18.444 70.746 1.00 47.20 399 ILE A C 1
ATOM 3103 O O . ILE A 1 399 ? 22.869 17.793 71.466 1.00 52.88 399 ILE A O 1
ATOM 3108 N N . LYS A 1 400 ? 22.367 19.682 70.331 1.00 42.14 400 LYS A N 1
ATOM 3109 C CA . LYS A 1 400 ? 23.504 20.447 70.826 1.00 42.92 400 LYS A CA 1
ATOM 3110 C C . LYS A 1 400 ? 23.123 21.922 70.837 1.00 40.48 400 LYS A C 1
ATOM 3111 O O . LYS A 1 400 ? 22.540 22.421 69.871 1.00 37.52 400 LYS A O 1
ATOM 3117 N N . LEU A 1 401 ? 23.433 22.613 71.931 1.00 51.80 401 LEU A N 1
ATOM 3118 C CA . LEU A 1 401 ? 23.166 24.042 72.054 1.00 48.37 401 LEU A CA 1
ATOM 3119 C C . LEU A 1 401 ? 24.459 24.729 72.454 1.00 37.94 401 LEU A C 1
ATOM 3120 O O . LEU A 1 401 ? 25.070 24.361 73.463 1.00 44.40 401 LEU A O 1
ATOM 3125 N N . GLY A 1 402 ? 24.873 25.716 71.668 1.00 40.43 402 GLY A N 1
ATOM 3126 C CA . GLY A 1 402 ? 26.153 26.357 71.921 1.00 43.93 402 GLY A CA 1
ATOM 3127 C C . GLY A 1 402 ? 27.262 25.331 71.819 1.00 41.66 402 GLY A C 1
ATOM 3128 O O . GLY A 1 402 ? 27.396 24.635 70.808 1.00 37.51 402 GLY A O 1
ATOM 3129 N N . THR A 1 403 ? 28.062 25.223 72.881 1.00 46.85 403 THR A N 1
ATOM 3130 C CA . THR A 1 403 ? 29.122 24.226 72.991 1.00 43.53 403 THR A CA 1
ATOM 3131 C C . THR A 1 403 ? 28.741 23.075 73.910 1.00 41.65 403 THR A C 1
ATOM 3132 O O . THR A 1 403 ? 29.610 22.281 74.288 1.00 46.78 403 THR A O 1
ATOM 3136 N N . GLN A 1 404 ? 27.468 22.975 74.288 1.00 47.50 404 GLN A N 1
ATOM 3137 C CA . GLN A 1 404 ? 26.994 21.962 75.225 1.00 50.14 404 GLN A CA 1
ATOM 3138 C C . GLN A 1 404 ? 26.285 20.852 74.457 1.00 56.13 404 GLN A C 1
ATOM 3139 O O . GLN A 1 404 ? 25.198 21.064 73.903 1.00 49.88 404 GLN A O 1
ATOM 3145 N N . THR A 1 405 ? 26.894 19.668 74.430 1.00 44.58 405 THR A N 1
ATOM 3146 C CA . THR A 1 405 ? 26.210 18.497 73.902 1.00 44.03 405 THR A CA 1
ATOM 3147 C C . THR A 1 405 ? 25.119 18.095 74.887 1.00 46.86 405 THR A C 1
ATOM 3148 O O . THR A 1 405 ? 25.406 17.674 76.010 1.00 45.55 405 THR A O 1
ATOM 3152 N N . VAL A 1 406 ? 23.866 18.260 74.473 1.00 44.66 406 VAL A N 1
ATOM 3153 C CA . VAL A 1 406 ? 22.716 17.841 75.264 1.00 43.99 406 VAL A CA 1
ATOM 3154 C C . VAL A 1 406 ? 22.387 16.371 75.037 1.00 49.73 406 VAL A C 1
ATOM 3155 O O . VAL A 1 406 ? 22.201 15.610 75.989 1.00 52.39 406 VAL A O 1
ATOM 3159 N N . LEU A 1 407 ? 22.306 15.940 73.780 1.00 48.44 407 LEU A N 1
ATOM 3160 C CA . LEU A 1 407 ? 21.938 14.566 73.467 1.00 50.82 407 LEU A CA 1
ATOM 3161 C C . LEU A 1 407 ? 22.755 14.037 72.297 1.00 58.34 407 LEU A C 1
ATOM 3162 O O . LEU A 1 407 ? 22.761 14.635 71.215 1.00 44.83 407 LEU A O 1
ATOM 3167 N N . SER A 1 408 ? 23.423 12.906 72.519 1.00 45.75 408 SER A N 1
ATOM 3168 C CA . SER A 1 408 ? 24.039 12.114 71.464 1.00 44.04 408 SER A CA 1
ATOM 3169 C C . SER A 1 408 ? 23.194 10.866 71.253 1.00 49.42 408 SER A C 1
ATOM 3170 O O . SER A 1 408 ? 22.886 10.155 72.215 1.00 56.44 408 SER A O 1
ATOM 3173 N N . SER A 1 409 ? 22.818 10.606 70.001 1.00 52.45 409 SER A N 1
ATOM 3174 C CA . SER A 1 409 ? 21.855 9.549 69.711 1.00 53.85 409 SER A CA 1
ATOM 3175 C C . SER A 1 409 ? 22.390 8.177 70.099 1.00 59.24 409 SER A C 1
ATOM 3176 O O . SER A 1 409 ? 23.552 7.843 69.846 1.00 64.48 409 SER A O 1
ATOM 3179 N N . ARG A 1 410 ? 21.522 7.378 70.711 1.00 60.71 410 ARG A N 1
ATOM 3180 C CA . ARG A 1 410 ? 21.833 6.003 71.066 1.00 64.39 410 ARG A CA 1
ATOM 3181 C C . ARG A 1 410 ? 21.480 5.022 69.958 1.00 62.63 410 ARG A C 1
ATOM 3182 O O . ARG A 1 410 ? 21.657 3.814 70.143 1.00 72.92 410 ARG A O 1
ATOM 3190 N N . THR A 1 411 ? 20.986 5.511 68.820 1.00 61.26 411 THR A N 1
ATOM 3191 C CA . THR A 1 411 ? 20.620 4.664 67.693 1.00 64.28 411 THR A CA 1
ATOM 3192 C C . THR A 1 411 ? 21.693 4.604 66.615 1.00 66.58 411 THR A C 1
ATOM 3193 O O . THR A 1 411 ? 21.602 3.759 65.718 1.00 74.03 411 THR A O 1
ATOM 3197 N N . GLY A 1 412 ? 22.696 5.472 66.681 1.00 63.05 412 GLY A N 1
ATOM 3198 C CA . GLY A 1 412 ? 23.712 5.540 65.652 1.00 62.83 412 GLY A CA 1
ATOM 3199 C C . GLY A 1 412 ? 24.081 6.970 65.316 1.00 66.77 412 GLY A C 1
ATOM 3200 O O . GLY A 1 412 ? 23.385 7.907 65.719 1.00 72.44 412 GLY A O 1
ATOM 3201 N N . THR A 1 413 ? 25.174 7.150 64.580 1.00 59.65 413 THR A N 1
ATOM 3202 C CA . THR A 1 413 ? 25.634 8.490 64.248 1.00 66.27 413 THR A CA 1
ATOM 3203 C C . THR A 1 413 ? 24.622 9.195 63.351 1.00 59.36 413 THR A C 1
ATOM 3204 O O . THR A 1 413 ? 24.042 8.595 62.442 1.00 52.75 413 THR A O 1
ATOM 3208 N N . ILE A 1 414 ? 24.394 10.473 63.629 1.00 54.68 414 ILE A N 1
ATOM 3209 C CA . ILE A 1 414 ? 23.460 11.298 62.878 1.00 59.03 414 ILE A CA 1
ATOM 3210 C C . ILE A 1 414 ? 24.236 12.493 62.335 1.00 55.61 414 ILE A C 1
ATOM 3211 O O . ILE A 1 414 ? 24.958 13.142 63.095 1.00 53.11 414 ILE A O 1
ATOM 3216 N N . PRO A 1 415 ? 24.139 12.799 61.045 1.00 60.34 415 PRO A N 1
ATOM 3217 C CA . PRO A 1 415 ? 24.938 13.890 60.497 1.00 54.24 415 PRO A CA 1
ATOM 3218 C C . PRO A 1 415 ? 24.556 15.210 61.134 1.00 52.21 415 PRO A C 1
ATOM 3219 O O . PRO A 1 415 ? 23.440 15.368 61.663 1.00 51.21 415 PRO A O 1
ATOM 3223 N N . PRO A 1 416 ? 25.469 16.177 61.140 1.00 43.48 416 PRO A N 1
ATOM 3224 C CA . PRO A 1 416 ? 25.169 17.482 61.733 1.00 42.58 416 PRO A CA 1
ATOM 3225 C C . PRO A 1 416 ? 24.150 18.269 60.919 1.00 41.17 416 PRO A C 1
ATOM 3226 O O . PRO A 1 416 ? 23.917 18.021 59.736 1.00 41.23 416 PRO A O 1
ATOM 3230 N N . ASN A 1 417 ? 23.535 19.242 61.593 1.00 39.31 417 ASN A N 1
ATOM 3231 C CA . ASN A 1 417 ? 22.602 20.190 60.981 1.00 32.21 417 ASN A CA 1
ATOM 3232 C C . ASN A 1 417 ? 22.920 21.538 61.624 1.00 43.88 417 ASN A C 1
ATOM 3233 O O . ASN A 1 417 ? 22.340 21.899 62.650 1.00 46.87 417 ASN A O 1
ATOM 3238 N N . TYR A 1 418 ? 23.864 22.267 61.031 1.00 42.28 418 TYR A N 1
ATOM 3239 C CA . TYR A 1 418 ? 24.344 23.514 61.619 1.00 34.09 418 TYR A CA 1
ATOM 3240 C C . TYR A 1 418 ? 23.254 24.571 61.533 1.00 36.09 418 TYR A C 1
ATOM 3241 O O . TYR A 1 418 ? 22.867 24.987 60.437 1.00 50.19 418 TYR A O 1
ATOM 3250 N N . LEU A 1 419 ? 22.751 25.006 62.681 1.00 30.17 419 LEU A N 1
ATOM 3251 C CA . LEU A 1 419 ? 21.766 26.081 62.746 1.00 41.51 419 LEU A CA 1
ATOM 3252 C C . LEU A 1 419 ? 22.485 27.345 63.206 1.00 43.33 419 LEU A C 1
ATOM 3253 O O . LEU A 1 419 ? 22.955 27.414 64.346 1.00 42.60 419 LEU A O 1
ATOM 3258 N N . ALA A 1 420 ? 22.582 28.334 62.318 1.00 42.15 420 ALA A N 1
ATOM 3259 C CA . ALA A 1 420 ? 23.275 29.580 62.625 1.00 42.23 420 ALA A CA 1
ATOM 3260 C C . ALA A 1 420 ? 23.036 30.586 61.508 1.00 34.40 420 ALA A C 1
ATOM 3261 O O . ALA A 1 420 ? 22.894 30.217 60.340 1.00 45.45 420 ALA A O 1
ATOM 3263 N N . TYR A 1 421 ? 22.992 31.858 61.887 1.00 30.96 421 TYR A N 1
ATOM 3264 C CA . TYR A 1 421 ? 22.919 32.965 60.940 1.00 41.19 421 TYR A CA 1
ATOM 3265 C C . TYR A 1 421 ? 23.840 34.065 61.442 1.00 42.73 421 TYR A C 1
ATOM 3266 O O . TYR A 1 421 ? 23.696 34.520 62.582 1.00 41.12 421 TYR A O 1
ATOM 3275 N N A ASP A 1 422 ? 24.785 34.483 60.601 0.60 40.68 422 ASP A N 1
ATOM 3276 N N B ASP A 1 422 ? 24.781 34.485 60.598 0.40 40.70 422 ASP A N 1
ATOM 3277 C CA A ASP A 1 422 ? 25.684 35.568 60.973 0.60 43.25 422 ASP A CA 1
ATOM 3278 C CA B ASP A 1 422 ? 25.681 35.570 60.966 0.40 43.20 422 ASP A CA 1
ATOM 3279 C C A ASP A 1 422 ? 24.888 36.842 61.228 0.60 39.34 422 ASP A C 1
ATOM 3280 C C B ASP A 1 422 ? 24.888 36.845 61.225 0.40 39.47 422 ASP A C 1
ATOM 3281 O O A ASP A 1 422 ? 24.039 37.234 60.423 0.60 38.46 422 ASP A O 1
ATOM 3282 O O B ASP A 1 422 ? 24.045 37.245 60.417 0.40 38.17 422 ASP A O 1
ATOM 3291 N N . GLY A 1 423 ? 25.151 37.476 62.364 1.00 38.85 423 GLY A N 1
ATOM 3292 C CA . GLY A 1 423 ? 24.406 38.651 62.763 1.00 48.37 423 GLY A CA 1
ATOM 3293 C C . GLY A 1 423 ? 23.144 38.367 63.545 1.00 41.76 423 GLY A C 1
ATOM 3294 O O . GLY A 1 423 ? 22.367 39.299 63.798 1.00 35.85 423 GLY A O 1
ATOM 3295 N N . TYR A 1 424 ? 22.918 37.112 63.933 1.00 36.53 424 TYR A N 1
ATOM 3296 C CA . TYR A 1 424 ? 21.752 36.701 64.700 1.00 40.85 424 TYR A CA 1
ATOM 3297 C C . TYR A 1 424 ? 22.202 35.858 65.885 1.00 33.22 424 TYR A C 1
ATOM 3298 O O . TYR A 1 424 ? 23.276 35.254 65.869 1.00 41.45 424 TYR A O 1
ATOM 3307 N N . TYR A 1 425 ? 21.366 35.817 66.917 1.00 31.39 425 TYR A N 1
ATOM 3308 C CA . TYR A 1 425 ? 21.585 34.961 68.078 1.00 40.14 425 TYR A CA 1
ATOM 3309 C C . TYR A 1 425 ? 20.293 34.210 68.394 1.00 36.69 425 TYR A C 1
ATOM 3310 O O . TYR A 1 425 ? 19.227 34.516 67.856 1.00 36.10 425 TYR A O 1
ATOM 3319 N N . ILE A 1 426 ? 20.382 33.228 69.289 1.00 33.44 426 ILE A N 1
ATOM 3320 C CA . ILE A 1 426 ? 19.221 32.430 69.677 1.00 35.79 426 ILE A CA 1
ATOM 3321 C C . ILE A 1 426 ? 18.490 33.118 70.822 1.00 33.87 426 ILE A C 1
ATOM 3322 O O . ILE A 1 426 ? 19.083 33.387 71.872 1.00 39.40 426 ILE A O 1
ATOM 3327 N N . ARG A 1 427 ? 17.201 33.398 70.626 1.00 35.27 427 ARG A N 1
ATOM 3328 C CA . ARG A 1 427 ? 16.368 33.956 71.687 1.00 36.24 427 ARG A CA 1
ATOM 3329 C C . ARG A 1 427 ? 15.338 32.978 72.231 1.00 31.52 427 ARG A C 1
ATOM 3330 O O . ARG A 1 427 ? 15.146 32.904 73.444 1.00 34.42 427 ARG A O 1
ATOM 3338 N N . ALA A 1 428 ? 14.636 32.252 71.365 1.00 36.56 428 ALA A N 1
ATOM 3339 C CA . ALA A 1 428 ? 13.555 31.366 71.772 1.00 32.82 428 ALA A CA 1
ATOM 3340 C C . ALA A 1 428 ? 13.816 29.951 71.276 1.00 37.69 428 ALA A C 1
ATOM 3341 O O . ALA A 1 428 ? 14.346 29.751 70.178 1.00 35.65 428 ALA A O 1
ATOM 3343 N N . ILE A 1 429 ? 13.440 28.973 72.098 1.00 34.81 429 ILE A N 1
ATOM 3344 C CA . ILE A 1 429 ? 13.473 27.558 71.745 1.00 27.13 429 ILE A CA 1
ATOM 3345 C C . ILE A 1 429 ? 12.141 26.958 72.176 1.00 34.14 429 ILE A C 1
ATOM 3346 O O . ILE A 1 429 ? 11.887 26.806 73.377 1.00 39.45 429 ILE A O 1
ATOM 3351 N N . SER A 1 430 ? 11.299 26.606 71.211 1.00 32.89 430 SER A N 1
ATOM 3352 C CA . SER A 1 430 ? 9.989 26.040 71.505 1.00 25.02 430 SER A CA 1
ATOM 3353 C C . SER A 1 430 ? 9.752 24.808 70.632 1.00 30.69 430 SER A C 1
ATOM 3354 O O . SER A 1 430 ? 10.685 24.174 70.123 1.00 33.28 430 SER A O 1
ATOM 3357 N N . ALA A 1 431 ? 8.480 24.454 70.454 1.00 30.18 431 ALA A N 1
ATOM 3358 C CA . ALA A 1 431 ? 8.089 23.268 69.701 1.00 29.71 431 ALA A CA 1
ATOM 3359 C C . ALA A 1 431 ? 6.605 23.370 69.378 1.00 34.58 431 ALA A C 1
ATOM 3360 O O . ALA A 1 431 ? 5.904 24.258 69.872 1.00 25.91 431 ALA A O 1
ATOM 3362 N N . CYS A 1 432 ? 6.128 22.445 68.540 1.00 28.62 432 CYS A N 1
ATOM 3363 C CA . CYS A 1 432 ? 4.735 22.439 68.107 1.00 31.96 432 CYS A CA 1
ATOM 3364 C C . CYS A 1 432 ? 4.040 21.157 68.547 1.00 31.64 432 CYS A C 1
ATOM 3365 O O . CYS A 1 432 ? 4.532 20.060 68.252 1.00 35.73 432 CYS A O 1
ATOM 3368 N N . PRO A 1 433 ? 2.906 21.249 69.241 1.00 32.29 433 PRO A N 1
ATOM 3369 C CA . PRO A 1 433 ? 2.199 20.037 69.678 1.00 36.17 433 PRO A CA 1
ATOM 3370 C C . PRO A 1 433 ? 1.855 19.124 68.508 1.00 36.89 433 PRO A C 1
ATOM 3371 O O . PRO A 1 433 ? 1.419 19.578 67.449 1.00 37.87 433 PRO A O 1
ATOM 3375 N N . ARG A 1 434 ? 2.052 17.823 68.712 1.00 32.04 434 ARG A N 1
ATOM 3376 C CA . ARG A 1 434 ? 1.779 16.824 67.691 1.00 42.28 434 ARG A CA 1
ATOM 3377 C C . ARG A 1 434 ? 0.629 15.918 68.114 1.00 50.82 434 ARG A C 1
ATOM 3378 O O . ARG A 1 434 ? 0.553 15.493 69.272 1.00 41.37 434 ARG A O 1
ATOM 3386 N N . GLY A 1 435 ? -0.261 15.627 67.165 1.00 45.70 435 GLY A N 1
ATOM 3387 C CA . GLY A 1 435 ? -1.294 14.630 67.366 1.00 39.26 435 GLY A CA 1
ATOM 3388 C C . GLY A 1 435 ? -2.503 15.075 68.152 1.00 50.11 435 GLY A C 1
ATOM 3389 O O . GLY A 1 435 ? -3.230 14.229 68.681 1.00 54.64 435 GLY A O 1
ATOM 3390 N N . VAL A 1 436 ? -2.750 16.379 68.250 1.00 51.93 436 VAL A N 1
ATOM 3391 C CA . VAL A 1 436 ? -3.882 16.902 68.999 1.00 52.78 436 VAL A CA 1
ATOM 3392 C C . VAL A 1 436 ? -4.454 18.089 68.242 1.00 49.48 436 VAL A C 1
ATOM 3393 O O . VAL A 1 436 ? -3.778 18.724 67.430 1.00 43.53 436 VAL A O 1
ATOM 3397 N N . SER A 1 437 ? -5.725 18.375 68.511 1.00 42.65 437 SER A N 1
ATOM 3398 C CA . SER A 1 437 ? -6.375 19.522 67.899 1.00 35.86 437 SER A CA 1
ATOM 3399 C C . SER A 1 437 ? -5.747 20.813 68.401 1.00 44.35 437 SER A C 1
ATOM 3400 O O . SER A 1 437 ? -5.465 20.964 69.593 1.00 43.43 437 SER A O 1
ATOM 3403 N N . LEU A 1 438 ? -5.523 21.748 67.483 1.00 44.79 438 LEU A N 1
ATOM 3404 C CA . LEU A 1 438 ? -4.955 23.052 67.817 1.00 37.37 438 LEU A CA 1
ATOM 3405 C C . LEU A 1 438 ? -6.023 24.137 67.846 1.00 43.88 438 LEU A C 1
ATOM 3406 O O . LEU A 1 438 ? -5.773 25.282 67.455 1.00 53.73 438 LEU A O 1
ATOM 3411 N N . ALA A 1 439 ? -7.224 23.806 68.322 1.00 39.97 439 ALA A N 1
ATOM 3412 C CA . ALA A 1 439 ? -8.367 24.700 68.229 1.00 42.69 439 ALA A CA 1
ATOM 3413 C C . ALA A 1 439 ? -8.769 25.336 69.552 1.00 45.44 439 ALA A C 1
ATOM 3414 O O . ALA A 1 439 ? -9.652 26.202 69.554 1.00 43.22 439 ALA A O 1
ATOM 3416 N N . TYR A 1 440 ? -8.153 24.945 70.665 1.00 46.38 440 TYR A N 1
ATOM 3417 C CA . TYR A 1 440 ? -8.613 25.335 71.989 1.00 43.57 440 TYR A CA 1
ATOM 3418 C C . TYR A 1 440 ? -7.674 26.352 72.623 1.00 43.61 440 TYR A C 1
ATOM 3419 O O . TYR A 1 440 ? -6.503 26.470 72.249 1.00 48.49 440 TYR A O 1
ATOM 3428 N N . ASN A 1 441 ? -8.228 27.108 73.577 1.00 41.74 441 ASN A N 1
ATOM 3429 C CA . ASN A 1 441 ? -7.485 28.041 74.427 1.00 41.96 441 ASN A CA 1
ATOM 3430 C C . ASN A 1 441 ? -6.898 29.217 73.650 1.00 44.75 441 ASN A C 1
ATOM 3431 O O . ASN A 1 441 ? -5.910 29.815 74.079 1.00 47.61 441 ASN A O 1
ATOM 3436 N N . HIS A 1 442 ? -7.496 29.576 72.513 1.00 49.48 442 HIS A N 1
ATOM 3437 C CA . HIS A 1 442 ? -7.008 30.734 71.771 1.00 36.51 442 HIS A CA 1
ATOM 3438 C C . HIS A 1 442 ? -7.305 32.024 72.526 1.00 46.01 442 HIS A C 1
ATOM 3439 O O . HIS A 1 442 ? -6.418 32.866 72.717 1.00 45.57 442 HIS A O 1
ATOM 3446 N N . ASP A 1 443 ? -8.551 32.192 72.969 1.00 50.92 443 ASP A N 1
ATOM 3447 C CA . ASP A 1 443 ? -8.948 33.415 73.653 1.00 51.62 443 ASP A CA 1
ATOM 3448 C C . ASP A 1 443 ? -8.404 33.495 75.068 1.00 46.38 443 ASP A C 1
ATOM 3449 O O . ASP A 1 443 ? -8.619 34.508 75.745 1.00 38.34 443 ASP A O 1
ATOM 3454 N N . LEU A 1 444 ? -7.706 32.456 75.523 1.00 42.50 444 LEU A N 1
ATOM 3455 C CA . LEU A 1 444 ? -7.140 32.418 76.859 1.00 45.96 444 LEU A CA 1
ATOM 3456 C C . LEU A 1 444 ? -5.630 32.577 76.880 1.00 44.20 444 LEU A C 1
ATOM 3457 O O . LEU A 1 444 ? -5.067 32.780 77.960 1.00 48.36 444 LEU A O 1
ATOM 3462 N N . THR A 1 445 ? -4.959 32.486 75.735 1.00 40.45 445 THR A N 1
ATOM 3463 C CA . THR A 1 445 ? -3.500 32.569 75.681 1.00 33.86 445 THR A CA 1
ATOM 3464 C C . THR A 1 445 ? -3.118 34.017 75.379 1.00 38.89 445 THR A C 1
ATOM 3465 O O . THR A 1 445 ? -2.918 34.403 74.226 1.00 37.03 445 THR A O 1
ATOM 3469 N N . THR A 1 446 ? -3.026 34.824 76.438 1.00 33.61 446 THR A N 1
ATOM 3470 C CA . THR A 1 446 ? -2.658 36.226 76.341 1.00 30.13 446 THR A CA 1
ATOM 3471 C C . THR A 1 446 ? -1.160 36.403 76.592 1.00 33.84 446 THR A C 1
ATOM 3472 O O . THR A 1 446 ? -0.416 35.445 76.810 1.00 37.33 446 THR A O 1
ATOM 3476 N N . LEU A 1 447 ? -0.720 37.664 76.565 1.00 34.34 447 LEU A N 1
ATOM 3477 C CA . LEU A 1 447 ? 0.688 37.971 76.797 1.00 38.08 447 LEU A CA 1
ATOM 3478 C C . LEU A 1 447 ? 1.088 37.689 78.237 1.00 35.47 447 LEU A C 1
ATOM 3479 O O . LEU A 1 447 ? 2.198 37.213 78.496 1.00 33.39 447 LEU A O 1
ATOM 3484 N N . THR A 1 448 ? 0.198 37.981 79.184 1.00 36.01 448 THR A N 1
ATOM 3485 C CA . THR A 1 448 ? 0.446 37.770 80.601 1.00 38.65 448 THR A CA 1
ATOM 3486 C C . THR A 1 448 ? -0.798 37.154 81.225 1.00 45.86 448 THR A C 1
ATOM 3487 O O . THR A 1 448 ? -1.798 36.902 80.546 1.00 55.83 448 THR A O 1
ATOM 3491 N N . TYR A 1 449 ? -0.715 36.899 82.534 1.00 53.78 449 TYR A N 1
ATOM 3492 C CA . TYR A 1 449 ? -1.819 36.410 83.367 1.00 60.85 449 TYR A CA 1
ATOM 3493 C C . TYR A 1 449 ? -2.423 35.098 82.874 1.00 68.20 449 TYR A C 1
ATOM 3494 O O . TYR A 1 449 ? -3.575 34.794 83.203 1.00 66.07 449 TYR A O 1
ATOM 3503 N N . ASN A 1 450 ? -1.700 34.306 82.085 1.00 57.54 450 ASN A N 1
ATOM 3504 C CA . ASN A 1 450 ? -2.210 32.993 81.719 1.00 56.35 450 ASN A CA 1
ATOM 3505 C C . ASN A 1 450 ? -1.045 32.048 81.488 1.00 64.45 450 ASN A C 1
ATOM 3506 O O . ASN A 1 450 ? 0.098 32.472 81.289 1.00 59.19 450 ASN A O 1
ATOM 3511 N N . ARG A 1 451 ? -1.357 30.754 81.529 1.00 59.12 451 ARG A N 1
ATOM 3512 C CA . ARG A 1 451 ? -0.364 29.693 81.402 1.00 41.95 451 ARG A CA 1
ATOM 3513 C C . ARG A 1 451 ? -0.17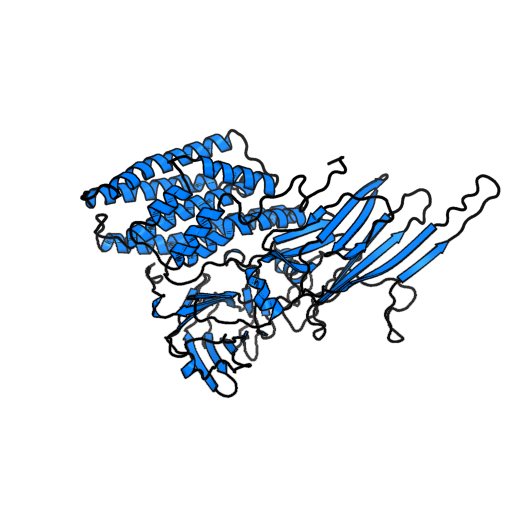7 29.365 79.924 1.00 42.39 451 ARG A C 1
ATOM 3514 O O . ARG A 1 451 ? -1.027 28.710 79.314 1.00 41.91 451 ARG A O 1
ATOM 3522 N N . ILE A 1 452 ? 0.936 29.817 79.351 1.00 41.61 452 ILE A N 1
ATOM 3523 C CA . ILE A 1 452 ? 1.253 29.573 77.944 1.00 48.05 452 ILE A CA 1
ATOM 3524 C C . ILE A 1 452 ? 1.793 28.147 77.839 1.00 41.04 452 ILE A C 1
ATOM 3525 O O . ILE A 1 452 ? 2.957 27.889 78.154 1.00 39.50 452 ILE A O 1
ATOM 3530 N N . GLU A 1 453 ? 0.953 27.216 77.388 1.00 30.14 453 GLU A N 1
ATOM 3531 C CA . GLU A 1 453 ? 1.296 25.798 77.379 1.00 31.92 453 GLU A CA 1
ATOM 3532 C C . GLU A 1 453 ? 0.247 25.048 76.572 1.00 33.38 453 GLU A C 1
ATOM 3533 O O . GLU A 1 453 ? -0.836 25.566 76.289 1.00 37.85 453 GLU A O 1
ATOM 3539 N N . TYR A 1 454 ? 0.580 23.803 76.226 1.00 36.99 454 TYR A N 1
ATOM 3540 C CA . TYR A 1 454 ? -0.331 22.921 75.505 1.00 33.72 454 TYR A CA 1
ATOM 3541 C C . TYR A 1 454 ? 0.130 21.485 75.697 1.00 31.80 454 TYR A C 1
ATOM 3542 O O . TYR A 1 454 ? 1.318 21.193 75.550 1.00 35.49 454 TYR A O 1
ATOM 3551 N N . ASP A 1 455 ? -0.810 20.600 76.018 1.00 40.62 455 ASP A N 1
ATOM 3552 C CA . ASP A 1 455 ? -0.514 19.206 76.319 1.00 43.97 455 ASP A CA 1
ATOM 3553 C C . ASP A 1 455 ? -0.559 18.343 75.061 1.00 44.05 455 ASP A C 1
ATOM 3554 O O . ASP A 1 455 ? -1.386 18.556 74.165 1.00 49.79 455 ASP A O 1
ATOM 3559 N N . SER A 1 456 ? 0.332 17.355 75.011 1.00 39.25 456 SER A N 1
ATOM 3560 C CA . SER A 1 456 ? 0.458 16.486 73.850 1.00 43.93 456 SER A CA 1
ATOM 3561 C C . SER A 1 456 ? 1.282 15.261 74.244 1.00 38.48 456 SER A C 1
ATOM 3562 O O . SER A 1 456 ? 2.153 15.360 75.118 1.00 43.25 456 SER A O 1
ATOM 3565 N N . PRO A 1 457 ? 1.019 14.094 73.650 1.00 29.99 457 PRO A N 1
ATOM 3566 C CA . PRO A 1 457 ? 1.820 12.911 74.005 1.00 34.47 457 PRO A CA 1
ATOM 3567 C C . PRO A 1 457 ? 3.269 13.027 73.574 1.00 39.99 457 PRO A C 1
ATOM 3568 O O . PRO A 1 457 ? 4.160 12.540 74.281 1.00 34.42 457 PRO A O 1
ATOM 3572 N N . THR A 1 458 ? 3.521 13.626 72.409 1.00 34.81 458 THR A N 1
ATOM 3573 C CA . THR A 1 458 ? 4.860 13.960 71.944 1.00 42.65 458 THR A CA 1
ATOM 3574 C C . THR A 1 458 ? 4.797 15.289 71.209 1.00 49.61 458 THR A C 1
ATOM 3575 O O . THR A 1 458 ? 3.718 15.798 70.894 1.00 52.18 458 THR A O 1
ATOM 3579 N N . THR A 1 459 ? 5.969 15.850 70.926 1.00 42.02 459 THR A N 1
ATOM 3580 C CA . THR A 1 459 ? 6.085 16.893 69.915 1.00 42.46 459 THR A CA 1
ATOM 3581 C C . THR A 1 459 ? 6.821 16.413 68.677 1.00 43.62 459 THR A C 1
ATOM 3582 O O . THR A 1 459 ? 6.370 16.668 67.557 1.00 41.08 459 THR A O 1
ATOM 3586 N N . GLU A 1 460 ? 7.928 15.693 68.867 1.00 38.17 460 GLU A N 1
ATOM 3587 C CA . GLU A 1 460 ? 8.766 15.191 67.779 1.00 43.44 460 GLU A CA 1
ATOM 3588 C C . GLU A 1 460 ? 9.239 16.322 66.863 1.00 38.25 460 GLU A C 1
ATOM 3589 O O . GLU A 1 460 ? 9.415 16.131 65.656 1.00 41.09 460 GLU A O 1
ATOM 3595 N N . ASN A 1 461 ? 9.446 17.505 67.437 1.00 39.28 461 ASN A N 1
ATOM 3596 C CA . ASN A 1 461 ? 10.031 18.635 66.729 1.00 37.06 461 ASN A CA 1
ATOM 3597 C C . ASN A 1 461 ? 10.593 19.612 67.749 1.00 40.35 461 ASN A C 1
ATOM 3598 O O . ASN A 1 461 ? 10.161 19.650 68.906 1.00 27.26 461 ASN A O 1
ATOM 3603 N N . ILE A 1 462 ? 11.575 20.395 67.297 1.00 37.33 462 ILE A N 1
ATOM 3604 C CA . ILE A 1 462 ? 12.172 21.482 68.062 1.00 32.01 462 ILE A CA 1
ATOM 3605 C C . ILE A 1 462 ? 12.279 22.689 67.139 1.00 34.99 462 ILE A C 1
ATOM 3606 O O . ILE A 1 462 ? 12.734 22.560 65.997 1.00 37.51 462 ILE A O 1
ATOM 3611 N N . ILE A 1 463 ? 11.853 23.854 67.619 1.00 38.41 463 ILE A N 1
ATOM 3612 C CA . ILE A 1 463 ? 11.834 25.071 66.812 1.00 39.71 463 ILE A CA 1
ATOM 3613 C C . ILE A 1 463 ? 12.735 26.105 67.470 1.00 42.96 463 ILE A C 1
ATOM 3614 O O . ILE A 1 463 ? 12.599 26.385 68.667 1.00 41.63 463 ILE A O 1
ATOM 3619 N N . VAL A 1 464 ? 13.652 26.670 66.688 1.00 39.48 464 VAL A N 1
ATOM 3620 C CA . VAL A 1 464 ? 14.635 27.628 67.178 1.00 42.38 464 VAL A CA 1
ATOM 3621 C C . VAL A 1 464 ? 14.423 28.954 66.459 1.00 43.50 464 VAL A C 1
ATOM 3622 O O . VAL A 1 464 ? 14.377 28.995 65.223 1.00 40.26 464 VAL A O 1
ATOM 3626 N N . GLY A 1 465 ? 14.295 30.032 67.232 1.00 28.13 465 GLY A N 1
ATOM 3627 C CA . GLY A 1 465 ? 14.172 31.363 66.676 1.00 30.07 465 GLY A CA 1
ATOM 3628 C C . GLY A 1 465 ? 15.427 32.201 66.827 1.00 41.08 465 GLY A C 1
ATOM 3629 O O . GLY A 1 465 ? 15.920 32.410 67.942 1.00 41.74 465 GLY A O 1
ATOM 3630 N N . PHE A 1 466 ? 15.956 32.687 65.707 1.00 32.10 466 PHE A N 1
ATOM 3631 C CA . PHE A 1 466 ? 17.121 33.559 65.699 1.00 34.62 466 PHE A CA 1
ATOM 3632 C C . PHE A 1 466 ? 16.667 35.005 65.561 1.00 35.34 466 PHE A C 1
ATOM 3633 O O . PHE A 1 466 ? 16.039 35.365 64.563 1.00 39.42 466 PHE A O 1
ATOM 3641 N N . ALA A 1 467 ? 16.994 35.828 66.554 1.00 34.46 467 ALA A N 1
ATOM 3642 C CA . ALA A 1 467 ? 16.689 37.249 66.544 1.00 36.88 467 ALA A CA 1
ATOM 3643 C C . ALA A 1 467 ? 17.877 38.056 66.021 1.00 33.49 467 ALA A C 1
ATOM 3644 O O . ALA A 1 467 ? 19.033 37.668 66.211 1.00 35.64 467 ALA A O 1
ATOM 3646 N N . PRO A 1 468 ? 17.626 39.174 65.342 1.00 37.36 468 PRO A N 1
ATOM 3647 C CA . PRO A 1 468 ? 18.735 39.980 64.818 1.00 36.36 468 PRO A CA 1
ATOM 3648 C C . PRO A 1 468 ? 19.522 40.645 65.932 1.00 38.50 468 PRO A C 1
ATOM 3649 O O . PRO A 1 468 ? 18.994 40.949 67.005 1.00 43.83 468 PRO A O 1
ATOM 3653 N N . ASP A 1 469 ? 20.809 40.877 65.657 1.00 34.53 469 ASP A N 1
ATOM 3654 C CA . ASP A 1 469 ? 21.714 41.411 66.672 1.00 37.07 469 ASP A CA 1
ATOM 3655 C C . ASP A 1 469 ? 21.314 42.804 67.160 1.00 38.10 469 ASP A C 1
ATOM 3656 O O . ASP A 1 469 ? 21.744 43.206 68.248 1.00 28.53 469 ASP A O 1
ATOM 3661 N N . ASN A 1 470 ? 20.503 43.550 66.399 1.00 34.88 470 ASN A N 1
ATOM 3662 C CA . ASN A 1 470 ? 20.052 44.851 66.886 1.00 27.92 470 ASN A CA 1
ATOM 3663 C C . ASN A 1 470 ? 19.126 44.744 68.095 1.00 34.76 470 ASN A C 1
ATOM 3664 O O . ASN A 1 470 ? 18.800 45.776 68.688 1.00 31.90 470 ASN A O 1
ATOM 3669 N N . THR A 1 471 ? 18.710 43.534 68.482 1.00 37.18 471 THR A N 1
ATOM 3670 C CA . THR A 1 471 ? 17.857 43.311 69.645 1.00 43.42 471 THR A CA 1
ATOM 3671 C C . THR A 1 471 ? 18.622 42.828 70.873 1.00 39.48 471 THR A C 1
ATOM 3672 O O . THR A 1 471 ? 18.013 42.654 71.932 1.00 38.61 471 THR A O 1
ATOM 3676 N N . LYS A 1 472 ? 19.933 42.602 70.756 1.00 32.52 472 LYS A N 1
ATOM 3677 C CA . LYS A 1 472 ? 20.689 41.988 71.843 1.00 33.91 472 LYS A CA 1
ATOM 3678 C C . LYS A 1 472 ? 20.765 42.903 73.062 1.00 36.26 472 LYS A C 1
ATOM 3679 O O . LYS A 1 472 ? 20.727 42.426 74.203 1.00 34.25 472 LYS A O 1
ATOM 3685 N N . ASP A 1 473 ? 20.864 44.217 72.842 1.00 28.56 473 ASP A N 1
ATOM 3686 C CA . ASP A 1 473 ? 20.954 45.151 73.960 1.00 36.20 473 ASP A CA 1
ATOM 3687 C C . ASP A 1 473 ? 19.701 45.112 74.831 1.00 38.34 473 ASP A C 1
ATOM 3688 O O . ASP A 1 473 ? 19.798 45.101 76.063 1.00 36.24 473 ASP A O 1
ATOM 3693 N N . PHE A 1 474 ? 18.514 45.087 74.216 1.00 35.24 474 PHE A N 1
ATOM 3694 C CA . PHE A 1 474 ? 17.288 45.142 75.007 1.00 37.96 474 PHE A CA 1
ATOM 3695 C C . PHE A 1 474 ? 17.093 43.871 75.823 1.00 40.12 474 PHE A C 1
ATOM 3696 O O . PHE A 1 474 ? 16.702 43.932 76.995 1.00 39.97 474 PHE A O 1
ATOM 3704 N N . TYR A 1 475 ? 17.315 42.703 75.212 1.00 42.53 475 TYR A N 1
ATOM 3705 C CA . TYR A 1 475 ? 17.133 41.457 75.950 1.00 37.47 475 TYR A CA 1
ATOM 3706 C C . TYR A 1 475 ? 18.234 41.215 76.975 1.00 44.12 475 TYR A C 1
ATOM 3707 O O . TYR A 1 475 ? 18.056 40.362 77.851 1.00 51.84 475 TYR A O 1
ATOM 3716 N N . SER A 1 476 ? 19.345 41.955 76.906 1.00 35.76 476 SER A N 1
ATOM 3717 C CA . SER A 1 476 ? 20.384 41.892 77.928 1.00 35.21 476 SER A CA 1
ATOM 3718 C C . SER A 1 476 ? 20.127 42.870 79.069 1.00 40.66 476 SER A C 1
ATOM 3719 O O . SER A 1 476 ? 20.192 42.484 80.240 1.00 41.31 476 SER A O 1
ATOM 3722 N N . LYS A 1 477 ? 19.837 44.134 78.744 1.00 40.57 477 LYS A N 1
ATOM 3723 C CA . LYS A 1 477 ? 19.737 45.190 79.749 1.00 38.22 477 LYS A CA 1
ATOM 3724 C C . LYS A 1 477 ? 18.318 45.445 80.250 1.00 41.58 477 LYS A C 1
ATOM 3725 O O . LYS A 1 477 ? 18.160 46.125 81.271 1.00 50.93 477 LYS A O 1
ATOM 3731 N N . LYS A 1 478 ? 17.292 44.921 79.571 1.00 43.61 478 LYS A N 1
ATOM 3732 C CA . LYS A 1 478 ? 15.879 45.134 79.913 1.00 42.14 478 LYS A CA 1
ATOM 3733 C C . LYS A 1 478 ? 15.475 46.604 79.843 1.00 44.04 478 LYS A C 1
ATOM 3734 O O . LYS A 1 478 ? 14.522 47.027 80.503 1.00 39.82 478 LYS A O 1
ATOM 3740 N N . SER A 1 479 ? 16.178 47.402 79.050 1.00 51.98 479 SER A N 1
ATOM 3741 C CA . SER A 1 479 ? 15.856 48.814 78.936 1.00 45.74 479 SER A CA 1
ATOM 3742 C C . SER A 1 479 ? 16.415 49.314 77.613 1.00 42.51 479 SER A C 1
ATOM 3743 O O . SER A 1 479 ? 17.286 48.680 77.011 1.00 45.44 479 SER A O 1
ATOM 3746 N N . HIS A 1 480 ? 15.896 50.451 77.159 1.00 37.43 480 HIS A N 1
ATOM 3747 C CA . HIS A 1 480 ? 16.367 51.094 75.938 1.00 37.51 480 HIS A CA 1
ATOM 3748 C C . HIS A 1 480 ? 17.296 52.242 76.315 1.00 39.66 480 HIS A C 1
ATOM 3749 O O . HIS A 1 480 ? 16.901 53.148 77.057 1.00 39.52 480 HIS A O 1
ATOM 3756 N N . TYR A 1 481 ? 18.531 52.193 75.818 1.00 41.05 481 TYR A N 1
ATOM 3757 C CA . TYR A 1 481 ? 19.548 53.192 76.129 1.00 46.29 481 TYR A CA 1
ATOM 3758 C C . TYR A 1 481 ? 19.706 54.143 74.949 1.00 39.86 481 TYR A C 1
ATOM 3759 O O . TYR A 1 481 ? 20.014 53.713 73.833 1.00 44.13 481 TYR A O 1
ATOM 3768 N N . LEU A 1 482 ? 19.493 55.430 75.200 1.00 48.83 482 LEU A N 1
ATOM 3769 C CA . LEU A 1 482 ? 19.572 56.455 74.171 1.00 35.85 482 LEU A CA 1
ATOM 3770 C C . LEU A 1 482 ? 20.952 57.091 74.186 1.00 51.20 482 LEU A C 1
ATOM 3771 O O . LEU A 1 482 ? 21.504 57.381 75.251 1.00 59.72 482 LEU A O 1
ATOM 3776 N N . SER A 1 483 ? 21.511 57.292 72.997 1.00 66.00 483 SER A N 1
ATOM 3777 C CA . SER A 1 483 ? 22.805 57.934 72.834 1.00 65.47 483 SER A CA 1
ATOM 3778 C C . SER A 1 483 ? 22.629 59.333 72.259 1.00 58.45 483 SER A C 1
ATOM 3779 O O . SER A 1 483 ? 21.583 59.678 71.700 1.00 50.61 483 SER A O 1
ATOM 3782 N N . GLU A 1 484 ? 23.674 60.144 72.416 1.00 64.95 484 GLU A N 1
ATOM 3783 C CA . GLU A 1 484 ? 23.666 61.490 71.856 1.00 73.04 484 GLU A CA 1
ATOM 3784 C C . GLU A 1 484 ? 23.929 61.478 70.357 1.00 73.43 484 GLU A C 1
ATOM 3785 O O . GLU A 1 484 ? 23.392 62.319 69.628 1.00 64.21 484 GLU A O 1
ATOM 3791 N N . THR A 1 485 ? 24.722 60.517 69.883 1.00 78.96 485 THR A N 1
ATOM 3792 C CA . THR A 1 485 ? 25.209 60.530 68.511 1.00 82.21 485 THR A CA 1
ATOM 3793 C C . THR A 1 485 ? 24.171 60.053 67.503 1.00 83.05 485 THR A C 1
ATOM 3794 O O . THR A 1 485 ? 24.328 60.308 66.303 1.00 80.95 485 THR A O 1
ATOM 3798 N N . ASN A 1 486 ? 23.124 59.370 67.949 1.00 75.66 486 ASN A N 1
ATOM 3799 C CA . ASN A 1 486 ? 22.082 58.927 67.040 1.00 74.40 486 ASN A CA 1
ATOM 3800 C C . ASN A 1 486 ? 21.014 60.005 66.893 1.00 71.99 486 ASN A C 1
ATOM 3801 O O . ASN A 1 486 ? 20.843 60.869 67.757 1.00 67.37 486 ASN A O 1
ATOM 3806 N N . ASP A 1 487 ? 20.303 59.953 65.768 1.00 71.24 487 ASP A N 1
ATOM 3807 C CA . ASP A 1 487 ? 19.221 60.883 65.463 1.00 64.85 487 ASP A CA 1
ATOM 3808 C C . ASP A 1 487 ? 17.841 60.272 65.625 1.00 62.78 487 ASP A C 1
ATOM 3809 O O . ASP A 1 487 ? 16.911 60.963 66.046 1.00 56.46 487 ASP A O 1
ATOM 3814 N N . SER A 1 488 ? 17.685 58.995 65.292 1.00 60.79 488 SER A N 1
ATOM 3815 C CA . SER A 1 488 ? 16.390 58.335 65.304 1.00 58.31 488 SER A CA 1
ATOM 3816 C C . SER A 1 488 ? 16.506 56.992 66.010 1.00 55.96 488 SER A C 1
ATOM 3817 O O . SER A 1 488 ? 17.524 56.303 65.893 1.00 57.00 488 SER A O 1
ATOM 3820 N N . TYR A 1 489 ? 15.459 56.627 66.748 1.00 51.84 489 TYR A N 1
ATOM 3821 C CA . TYR A 1 489 ? 15.378 55.330 67.403 1.00 51.18 489 TYR A CA 1
ATOM 3822 C C . TYR A 1 489 ? 14.028 54.696 67.102 1.00 52.46 489 TYR A C 1
ATOM 3823 O O . TYR A 1 489 ? 13.001 55.381 67.074 1.00 46.82 489 TYR A O 1
ATOM 3832 N N . VAL A 1 490 ? 14.039 53.386 66.866 1.00 52.57 490 VAL A N 1
ATOM 3833 C CA . VAL A 1 490 ? 12.827 52.596 66.698 1.00 47.92 490 VAL A CA 1
ATOM 3834 C C . VAL A 1 490 ? 12.630 51.769 67.957 1.00 50.18 490 VAL A C 1
ATOM 3835 O O . VAL A 1 490 ? 13.594 51.230 68.515 1.00 42.66 490 VAL A O 1
ATOM 3839 N N . ILE A 1 491 ? 11.385 51.684 68.415 1.00 40.23 491 ILE A N 1
ATOM 3840 C CA . ILE A 1 491 ? 11.066 50.870 69.583 1.00 36.73 491 ILE A CA 1
ATOM 3841 C C . ILE A 1 491 ? 9.929 49.917 69.228 1.00 43.10 491 ILE A C 1
ATOM 3842 O O . ILE A 1 491 ? 8.762 50.335 69.168 1.00 34.67 491 ILE A O 1
ATOM 3847 N N . PRO A 1 492 ? 10.229 48.641 68.963 1.00 43.77 492 PRO A N 1
ATOM 3848 C CA . PRO A 1 492 ? 9.165 47.657 68.723 1.00 32.74 492 PRO A CA 1
ATOM 3849 C C . PRO A 1 492 ? 8.269 47.513 69.944 1.00 38.30 492 PRO A C 1
ATOM 3850 O O . PRO A 1 492 ? 8.742 47.503 71.083 1.00 40.99 492 PRO A O 1
ATOM 3854 N N . ALA A 1 493 ? 6.963 47.377 69.697 1.00 27.66 493 ALA A N 1
ATOM 3855 C CA . ALA A 1 493 ? 6.000 47.388 70.793 1.00 33.16 493 ALA A CA 1
ATOM 3856 C C . ALA A 1 493 ? 6.147 46.194 71.733 1.00 36.65 493 ALA A C 1
ATOM 3857 O O . ALA A 1 493 ? 5.735 46.289 72.893 1.00 42.63 493 ALA A O 1
ATOM 3859 N N . LEU A 1 494 ? 6.724 45.081 71.276 1.00 36.74 494 LEU A N 1
ATOM 3860 C CA . LEU A 1 494 ? 6.869 43.911 72.137 1.00 39.06 494 LEU A CA 1
ATOM 3861 C C . LEU A 1 494 ? 8.061 44.007 73.077 1.00 35.23 494 LEU A C 1
ATOM 3862 O O . LEU A 1 494 ? 8.233 43.119 73.916 1.00 42.96 494 LEU A O 1
ATOM 3867 N N . GLN A 1 495 ? 8.880 45.051 72.959 1.00 37.15 495 GLN A N 1
ATOM 3868 C CA . GLN A 1 495 ? 9.987 45.280 73.889 1.00 36.93 495 GLN A CA 1
ATOM 3869 C C . GLN A 1 495 ? 9.547 46.235 75.001 1.00 33.41 495 GLN A C 1
ATOM 3870 O O . GLN A 1 495 ? 10.109 47.308 75.216 1.00 31.76 495 GLN A O 1
ATOM 3876 N N . PHE A 1 496 ? 8.507 45.814 75.714 1.00 40.48 496 PHE A N 1
ATOM 3877 C CA . PHE A 1 496 ? 7.867 46.612 76.749 1.00 36.62 496 PHE A CA 1
ATOM 3878 C C . PHE A 1 496 ? 8.383 46.220 78.128 1.00 36.20 496 PHE A C 1
ATOM 3879 O O . PHE A 1 496 ? 8.919 45.128 78.331 1.00 30.98 496 PHE A O 1
ATOM 3887 N N . ALA A 1 497 ? 8.211 47.141 79.080 1.00 36.58 497 ALA A N 1
ATOM 3888 C CA . ALA A 1 497 ? 8.611 46.889 80.459 1.00 31.75 497 ALA A CA 1
ATOM 3889 C C . ALA A 1 497 ? 7.532 46.114 81.206 1.00 33.17 497 ALA A C 1
ATOM 3890 O O . ALA A 1 497 ? 7.825 45.114 81.869 1.00 36.64 497 ALA A O 1
ATOM 3892 N N . GLU A 1 498 ? 6.282 46.571 81.111 1.00 37.42 498 GLU A N 1
ATOM 3893 C CA . GLU A 1 498 ? 5.115 45.812 81.540 1.00 40.98 498 GLU A CA 1
ATOM 3894 C C . GLU A 1 498 ? 3.957 46.129 80.594 1.00 42.04 498 GLU A C 1
ATOM 3895 O O . GLU A 1 498 ? 4.009 47.080 79.806 1.00 42.96 498 GLU A O 1
ATOM 3901 N N . VAL A 1 499 ? 2.908 45.302 80.658 1.00 30.43 499 VAL A N 1
ATOM 3902 C CA . VAL A 1 499 ? 1.723 45.459 79.822 1.00 34.44 499 VAL A CA 1
ATOM 3903 C C . VAL A 1 499 ? 0.499 45.140 80.673 1.00 32.16 499 VAL A C 1
ATOM 3904 O O . VAL A 1 499 ? 0.591 44.482 81.710 1.00 39.28 499 VAL A O 1
ATOM 3908 N N . SER A 1 500 ? -0.655 45.632 80.234 1.00 29.73 500 SER A N 1
ATOM 3909 C CA . SER A 1 500 ? -1.900 45.360 80.936 1.00 39.26 500 SER A CA 1
ATOM 3910 C C . SER A 1 500 ? -2.473 44.007 80.515 1.00 35.05 500 SER A C 1
ATOM 3911 O O . SER A 1 500 ? -2.012 43.367 79.569 1.00 36.09 500 SER A O 1
ATOM 3914 N N . ASP A 1 501 ? -3.504 43.573 81.229 1.00 41.28 501 ASP A N 1
ATOM 3915 C CA . ASP A 1 501 ? -4.063 42.253 80.999 1.00 46.42 501 ASP A CA 1
ATOM 3916 C C . ASP A 1 501 ? -4.950 42.233 79.763 1.00 42.70 501 ASP A C 1
ATOM 3917 O O . ASP A 1 501 ? -5.246 43.265 79.153 1.00 45.65 501 ASP A O 1
ATOM 3922 N N . ARG A 1 502 ? -5.387 41.024 79.413 1.00 38.38 502 ARG A N 1
ATOM 3923 C CA . ARG A 1 502 ? -6.304 40.810 78.298 1.00 41.76 502 ARG A CA 1
ATOM 3924 C C . ARG A 1 502 ? -5.765 41.443 77.018 1.00 36.76 502 ARG A C 1
ATOM 3925 O O . ARG A 1 502 ? -6.485 42.107 76.269 1.00 40.28 502 ARG A O 1
ATOM 3933 N N . SER A 1 503 ? -4.470 41.243 76.780 1.00 39.12 503 SER A N 1
ATOM 3934 C CA . SER A 1 503 ? -3.788 41.688 75.576 1.00 33.10 503 SER A CA 1
ATOM 3935 C C . SER A 1 503 ? -3.116 40.485 74.926 1.00 31.62 503 SER A C 1
ATOM 3936 O O . SER A 1 503 ? -2.741 39.533 75.611 1.00 32.40 503 SER A O 1
ATOM 3939 N N . PHE A 1 504 ? -2.964 40.524 73.602 1.00 31.40 504 PHE A N 1
ATOM 3940 C CA . PHE A 1 504 ? -2.536 39.359 72.834 1.00 39.34 504 PHE A CA 1
ATOM 3941 C C . PHE A 1 504 ? -1.339 39.694 71.948 1.00 37.84 504 PHE A C 1
ATOM 3942 O O . PHE A 1 504 ? -1.001 40.857 71.722 1.00 36.89 504 PHE A O 1
ATOM 3950 N N . LEU A 1 505 ? -0.716 38.641 71.423 1.00 42.84 505 LEU A N 1
ATOM 3951 C CA . LEU A 1 505 ? 0.333 38.747 70.413 1.00 35.06 505 LEU A CA 1
ATOM 3952 C C . LEU A 1 505 ? -0.297 38.659 69.023 1.00 38.32 505 LEU A C 1
ATOM 3953 O O . LEU A 1 505 ? -0.990 37.683 68.715 1.00 35.95 505 LEU A O 1
ATOM 3958 N N . GLU A 1 506 ? -0.053 39.669 68.188 1.00 32.63 506 GLU A N 1
ATOM 3959 C CA . GLU A 1 506 ? -0.548 39.710 66.815 1.00 36.43 506 GLU A CA 1
ATOM 3960 C C . GLU A 1 506 ? 0.622 39.727 65.835 1.00 39.46 506 GLU A C 1
ATOM 3961 O O . GLU A 1 506 ? 1.524 40.566 65.949 1.00 32.21 506 GLU A O 1
ATOM 3967 N N . ASP A 1 507 ? 0.597 38.807 64.870 1.00 30.82 507 ASP A N 1
ATOM 3968 C CA . ASP A 1 507 ? 1.641 38.688 63.852 1.00 30.43 507 ASP A CA 1
ATOM 3969 C C . ASP A 1 507 ? 1.430 39.763 62.789 1.00 39.52 507 ASP A C 1
ATOM 3970 O O . ASP A 1 507 ? 0.491 39.680 61.989 1.00 47.91 507 ASP A O 1
ATOM 3975 N N . THR A 1 508 ? 2.301 40.769 62.769 1.00 35.97 508 THR A N 1
ATOM 3976 C CA . THR A 1 508 ? 2.213 41.876 61.813 1.00 35.03 508 THR A CA 1
ATOM 3977 C C . THR A 1 508 ? 3.546 42.045 61.089 1.00 33.27 508 THR A C 1
ATOM 3978 O O . THR A 1 508 ? 4.206 43.084 61.202 1.00 30.98 508 THR A O 1
ATOM 3982 N N . PRO A 1 509 ? 3.962 41.043 60.311 1.00 29.66 509 PRO A N 1
ATOM 3983 C CA . PRO A 1 509 ? 5.332 41.056 59.777 1.00 32.51 509 PRO A CA 1
ATOM 3984 C C . PRO A 1 509 ? 5.575 42.150 58.760 1.00 29.79 509 PRO A C 1
ATOM 3985 O O . PRO A 1 509 ? 6.737 42.469 58.492 1.00 35.57 509 PRO A O 1
ATOM 3989 N N . ASP A 1 510 ? 4.520 42.742 58.199 1.00 27.83 510 ASP A N 1
ATOM 3990 C CA . ASP A 1 510 ? 4.675 43.892 57.318 1.00 36.33 510 ASP A CA 1
ATOM 3991 C C . ASP A 1 510 ? 5.252 45.107 58.039 1.00 32.10 510 ASP A C 1
ATOM 3992 O O . ASP A 1 510 ? 5.801 46.001 57.384 1.00 28.76 510 ASP A O 1
ATOM 3997 N N . GLN A 1 511 ? 5.133 45.167 59.363 1.00 38.32 511 GLN A N 1
ATOM 3998 C CA . GLN A 1 511 ? 5.719 46.241 60.157 1.00 37.05 511 GLN A CA 1
ATOM 3999 C C . GLN A 1 511 ? 7.221 46.074 60.366 1.00 37.38 511 GLN A C 1
ATOM 4000 O O . GLN A 1 511 ? 7.837 46.936 61.005 1.00 38.34 511 GLN A O 1
ATOM 4006 N N . ALA A 1 512 ? 7.814 44.992 59.848 1.00 32.52 512 ALA A N 1
ATOM 4007 C CA . ALA A 1 512 ? 9.237 44.676 60.025 1.00 36.91 512 ALA A CA 1
ATOM 4008 C C . ALA A 1 512 ? 9.616 44.521 61.498 1.00 37.21 512 ALA A C 1
ATOM 4009 O O . ALA A 1 512 ? 10.739 44.837 61.902 1.00 36.32 512 ALA A O 1
ATOM 4011 N N . THR A 1 513 ? 8.679 44.045 62.314 1.00 33.25 513 THR A N 1
ATOM 4012 C CA . THR A 1 513 ? 8.944 43.658 63.691 1.00 32.95 513 THR A CA 1
ATOM 4013 C C . THR A 1 513 ? 8.422 42.242 63.899 1.00 35.57 513 THR A C 1
ATOM 4014 O O . THR A 1 513 ? 7.801 41.645 63.013 1.00 31.14 513 THR A O 1
ATOM 4018 N N . ASP A 1 514 ? 8.681 41.705 65.089 1.00 35.27 514 ASP A N 1
ATOM 4019 C CA . ASP A 1 514 ? 8.229 40.373 65.459 1.00 32.44 514 ASP A CA 1
ATOM 4020 C C . ASP A 1 514 ? 6.774 40.337 65.921 1.00 31.75 514 ASP A C 1
ATOM 4021 O O . ASP A 1 514 ? 6.272 39.251 66.223 1.00 32.35 514 ASP A O 1
ATOM 4026 N N . GLY A 1 515 ? 6.086 41.468 65.991 1.00 31.23 515 GLY A N 1
ATOM 4027 C CA . GLY A 1 515 ? 4.664 41.442 66.271 1.00 31.07 515 GLY A CA 1
ATOM 4028 C C . GLY A 1 515 ? 4.168 42.747 66.849 1.00 31.70 515 GLY A C 1
ATOM 4029 O O . GLY A 1 515 ? 4.936 43.659 67.152 1.00 30.81 515 GLY A O 1
ATOM 4030 N N . SER A 1 516 ? 2.844 42.812 67.002 1.00 34.29 516 SER A N 1
ATOM 4031 C CA . SER A 1 516 ? 2.145 43.943 67.595 1.00 34.55 516 SER A CA 1
ATOM 4032 C C . SER A 1 516 ? 1.332 43.489 68.806 1.00 40.54 516 SER A C 1
ATOM 4033 O O . SER A 1 516 ? 1.027 42.302 68.971 1.00 29.49 516 SER A O 1
ATOM 4036 N N . ILE A 1 517 ? 0.976 44.458 69.653 1.00 34.66 517 ILE A N 1
ATOM 4037 C CA . ILE A 1 517 ? 0.077 44.223 70.779 1.00 32.46 517 ILE A CA 1
ATOM 4038 C C . ILE A 1 517 ? -1.345 44.532 70.340 1.00 32.87 517 ILE A C 1
ATOM 4039 O O . ILE A 1 517 ? -1.622 45.627 69.839 1.00 37.15 517 ILE A O 1
ATOM 4044 N N . LYS A 1 518 ? -2.246 43.574 70.530 1.00 30.28 518 LYS A N 1
ATOM 4045 C CA . LYS A 1 518 ? -3.680 43.807 70.400 1.00 31.28 518 LYS A CA 1
ATOM 4046 C C . LYS A 1 518 ? -4.274 43.933 71.799 1.00 31.18 518 LYS A C 1
ATOM 4047 O O . LYS A 1 518 ? -4.320 42.954 72.553 1.00 36.70 518 LYS A O 1
ATOM 4053 N N . PHE A 1 519 ? -4.731 45.127 72.147 1.00 25.18 519 PHE A N 1
ATOM 4054 C CA . PHE A 1 519 ? -5.397 45.316 73.427 1.00 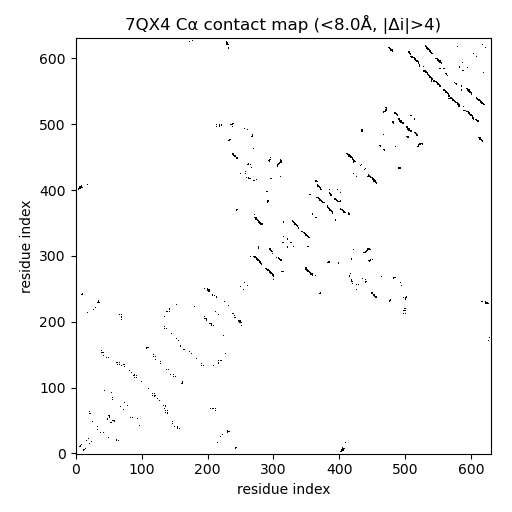35.99 519 PHE A CA 1
ATOM 4055 C C . PHE A 1 519 ? -6.859 44.891 73.336 1.00 37.46 519 PHE A C 1
ATOM 4056 O O . PHE A 1 519 ? -7.512 45.088 72.308 1.00 39.48 519 PHE A O 1
ATOM 4064 N N . ALA A 1 520 ? -7.377 44.289 74.422 1.00 34.70 520 ALA A N 1
ATOM 4065 C CA . ALA A 1 520 ? -8.772 43.857 74.417 1.00 33.32 520 ALA A CA 1
ATOM 4066 C C . ALA A 1 520 ? -9.376 43.779 75.818 1.00 40.98 520 ALA A C 1
ATOM 4067 O O . ALA A 1 520 ? -10.249 42.939 76.063 1.00 39.55 520 ALA A O 1
ATOM 4069 N N . ARG A 1 521 ? -8.950 44.647 76.737 1.00 38.71 521 ARG A N 1
ATOM 4070 C CA . ARG A 1 521 ? -9.457 44.651 78.106 1.00 35.98 521 ARG A CA 1
ATOM 4071 C C . ARG A 1 521 ? -10.707 45.521 78.209 1.00 42.53 521 ARG A C 1
ATOM 4072 O O . ARG A 1 521 ? -10.733 46.645 77.698 1.00 36.08 521 ARG A O 1
ATOM 4080 N N . THR A 1 522 ? -11.738 45.003 78.879 1.00 40.61 522 THR A N 1
ATOM 4081 C CA . THR A 1 522 ? -13.010 45.702 79.030 1.00 39.55 522 THR A CA 1
ATOM 4082 C C . THR A 1 522 ? -13.213 46.225 80.451 1.00 41.11 522 THR A C 1
ATOM 4083 O O . THR A 1 522 ? -14.342 46.274 80.943 1.00 43.25 522 THR A O 1
ATOM 4087 N N A PHE A 1 523 ? -12.129 46.637 81.105 0.48 40.04 523 PHE A N 1
ATOM 4088 N N B PHE A 1 523 ? -12.130 46.585 81.133 0.52 40.04 523 PHE A N 1
ATOM 4089 C CA A PHE A 1 523 ? -12.181 47.169 82.461 0.48 43.59 523 PHE A CA 1
ATOM 4090 C CA B PHE A 1 523 ? -12.226 47.249 82.428 0.52 43.57 523 PHE A CA 1
ATOM 4091 C C A PHE A 1 523 ? -10.881 47.921 82.727 0.48 43.81 523 PHE A C 1
ATOM 4092 C C B PHE A 1 523 ? -10.897 47.938 82.716 0.52 43.81 523 PHE A C 1
ATOM 4093 O O A PHE A 1 523 ? -9.879 47.719 82.037 0.48 43.88 523 PHE A O 1
ATOM 4094 O O B PHE A 1 523 ? -9.893 47.706 82.038 0.52 43.88 523 PHE A O 1
ATOM 4109 N N . ILE A 1 524 ? -10.916 48.811 83.723 1.00 48.45 524 ILE A N 1
ATOM 4110 C CA . ILE A 1 524 ? -9.740 49.578 84.147 1.00 46.86 524 ILE A CA 1
ATOM 4111 C C . ILE A 1 524 ? -9.163 50.422 83.008 1.00 52.87 524 ILE A C 1
ATOM 4112 O O . ILE A 1 524 ? -9.464 51.619 82.910 1.00 48.86 524 ILE A O 1
ATOM 4117 N N . SER A 1 525 ? -8.325 49.820 82.156 1.00 44.18 525 SER A N 1
ATOM 4118 C CA . SER A 1 525 ? -7.562 50.557 81.145 1.00 43.24 525 SER A CA 1
ATOM 4119 C C . SER A 1 525 ? -6.730 49.586 80.316 1.00 41.50 525 SER A C 1
ATOM 4120 O O . SER A 1 525 ? -6.484 48.450 80.726 1.00 49.61 525 SER A O 1
ATOM 4123 N N . ASN A 1 526 ? -6.275 50.057 79.156 1.00 40.89 526 ASN A N 1
ATOM 4124 C CA . ASN A 1 526 ? -5.303 49.342 78.331 1.00 36.13 526 ASN A CA 1
ATOM 4125 C C . ASN A 1 526 ? -4.013 50.154 78.293 1.00 31.89 526 ASN A C 1
ATOM 4126 O O . ASN A 1 526 ? -4.020 51.303 77.842 1.00 37.81 526 ASN A O 1
ATOM 4131 N N . GLU A 1 527 ? -2.909 49.564 78.752 1.00 32.13 527 GLU A N 1
ATOM 4132 C CA . GLU A 1 527 ? -1.669 50.316 78.893 1.00 38.12 527 GLU A CA 1
ATOM 4133 C C . GLU A 1 527 ? -0.454 49.446 78.596 1.00 37.91 527 GLU A C 1
ATOM 4134 O O . GLU A 1 527 ? -0.396 48.282 79.002 1.00 35.09 527 GLU A O 1
ATOM 4140 N N . ALA A 1 528 ? 0.517 50.032 77.887 1.00 32.74 528 ALA A N 1
ATOM 4141 C CA . ALA A 1 528 ? 1.834 49.443 77.676 1.00 34.24 528 ALA A CA 1
ATOM 4142 C C . ALA A 1 528 ? 2.909 50.459 78.049 1.00 35.60 528 ALA A C 1
ATOM 4143 O O . ALA A 1 528 ? 2.813 51.635 77.682 1.00 39.03 528 ALA A O 1
ATOM 4145 N N . LYS A 1 529 ? 3.938 50.000 78.767 1.00 29.43 529 LYS A N 1
ATOM 4146 C CA . LYS A 1 529 ? 5.013 50.852 79.260 1.00 37.94 529 LYS A CA 1
ATOM 4147 C C . LYS A 1 529 ? 6.364 50.396 78.717 1.00 41.07 529 LYS A C 1
ATOM 4148 O O . LYS A 1 529 ? 6.602 49.200 78.528 1.00 43.11 529 LYS A O 1
ATOM 4154 N N . TYR A 1 530 ? 7.257 51.364 78.487 1.00 31.02 530 TYR A N 1
ATOM 4155 C CA . TYR A 1 530 ? 8.559 51.120 77.873 1.00 36.74 530 TYR A CA 1
ATOM 4156 C C . TYR A 1 530 ? 9.651 51.821 78.669 1.00 42.75 530 TYR A C 1
ATOM 4157 O O . TYR A 1 530 ? 9.526 53.009 78.987 1.00 36.37 530 TYR A O 1
ATOM 4166 N N . SER A 1 531 ? 10.724 51.086 78.975 1.00 35.53 531 SER A N 1
ATOM 4167 C CA . SER A 1 531 ? 11.786 51.578 79.846 1.00 41.30 531 SER A CA 1
ATOM 4168 C C . SER A 1 531 ? 12.850 52.316 79.041 1.00 40.41 531 SER A C 1
ATOM 4169 O O . SER A 1 531 ? 13.322 51.819 78.012 1.00 34.58 531 SER A O 1
ATOM 4172 N N . ILE A 1 532 ? 13.242 53.489 79.538 1.00 40.62 532 ILE A N 1
ATOM 4173 C CA . ILE A 1 532 ? 14.123 54.422 78.841 1.00 42.62 532 ILE A CA 1
ATOM 4174 C C . ILE A 1 532 ? 15.226 54.858 79.798 1.00 42.50 532 ILE A C 1
ATOM 4175 O O . ILE A 1 532 ? 14.936 55.384 80.878 1.00 51.33 532 ILE A O 1
ATOM 4180 N N A ARG A 1 533 ? 16.481 54.632 79.411 0.47 40.57 533 ARG A N 1
ATOM 4181 N N B ARG A 1 533 ? 16.479 54.655 79.404 0.53 40.61 533 ARG A N 1
ATOM 4182 C CA A ARG A 1 533 ? 17.647 55.102 80.147 0.47 45.74 533 ARG A CA 1
ATOM 4183 C CA B ARG A 1 533 ? 17.614 55.167 80.156 0.53 45.75 533 ARG A CA 1
ATOM 4184 C C A ARG A 1 533 ? 18.515 55.963 79.233 0.47 46.32 533 ARG A C 1
ATOM 4185 C C B ARG A 1 533 ? 18.526 55.962 79.234 0.53 46.33 533 ARG A C 1
ATOM 4186 O O A ARG A 1 533 ? 18.448 55.858 78.006 0.47 45.01 533 ARG A O 1
ATOM 4187 O O B ARG A 1 533 ? 18.500 55.808 78.011 0.53 45.06 533 ARG A O 1
ATOM 4202 N N . LEU A 1 534 ? 19.332 56.825 79.842 1.00 53.20 534 LEU A N 1
ATOM 4203 C CA . LEU A 1 534 ? 20.186 57.760 79.113 1.00 45.75 534 LEU A CA 1
ATOM 4204 C C . LEU A 1 534 ? 21.654 57.414 79.310 1.00 49.92 534 LEU A C 1
ATOM 4205 O O . LEU A 1 534 ? 22.129 57.325 80.449 1.00 45.47 534 LEU A O 1
ATOM 4210 N N . ASN A 1 535 ? 22.366 57.239 78.198 1.00 61.07 535 ASN A N 1
ATOM 4211 C CA . ASN A 1 535 ? 23.814 57.110 78.236 1.00 54.90 535 ASN A CA 1
ATOM 4212 C C . ASN A 1 535 ? 24.458 58.466 78.499 1.00 60.46 535 ASN A C 1
ATOM 4213 O O . ASN A 1 535 ? 23.908 59.516 78.155 1.00 57.47 535 ASN A O 1
ATOM 4218 N N . THR A 1 536 ? 25.633 58.430 79.127 1.00 59.71 536 THR A N 1
ATOM 4219 C CA . THR A 1 536 ? 26.347 59.652 79.471 1.00 64.68 536 THR A CA 1
ATOM 4220 C C . THR A 1 536 ? 26.731 60.422 78.211 1.00 73.91 536 THR A C 1
ATOM 4221 O O . THR A 1 536 ? 27.015 59.838 77.160 1.00 65.42 536 THR A O 1
ATOM 4225 N N . GLY A 1 537 ? 26.741 61.752 78.329 1.00 62.84 537 GLY A N 1
ATOM 4226 C CA . GLY A 1 537 ? 26.944 62.631 77.197 1.00 46.63 537 GLY A CA 1
ATOM 4227 C C . GLY A 1 537 ? 25.677 63.036 76.476 1.00 63.61 537 GLY A C 1
ATOM 4228 O O . GLY A 1 537 ? 25.754 63.785 75.494 1.00 67.93 537 GLY A O 1
ATOM 4229 N N . PHE A 1 538 ? 24.517 62.573 76.932 1.00 64.35 538 PHE A N 1
ATOM 4230 C CA . PHE A 1 538 ? 23.262 62.891 76.267 1.00 58.62 538 PHE A CA 1
ATOM 4231 C C . PHE A 1 538 ? 22.896 64.351 76.495 1.00 61.43 538 PHE A C 1
ATOM 4232 O O . PHE A 1 538 ? 22.953 64.847 77.625 1.00 65.90 538 PHE A O 1
ATOM 4240 N N . ASN A 1 539 ? 22.512 65.037 75.420 1.00 61.01 539 ASN A N 1
ATOM 4241 C CA . ASN A 1 539 ? 22.113 66.438 75.494 1.00 63.60 539 ASN A CA 1
ATOM 4242 C C . ASN A 1 539 ? 20.636 66.505 75.861 1.00 60.13 539 ASN A C 1
ATOM 4243 O O . ASN A 1 539 ? 19.769 66.145 75.057 1.00 52.06 539 ASN A O 1
ATOM 4248 N N . THR A 1 540 ? 20.352 66.971 77.076 1.00 56.90 540 THR A N 1
ATOM 4249 C CA . THR A 1 540 ? 18.986 67.057 77.573 1.00 59.31 540 THR A CA 1
ATOM 4250 C C . THR A 1 540 ? 18.273 68.333 77.135 1.00 62.68 540 THR A C 1
ATOM 4251 O O . THR A 1 540 ? 17.068 68.468 77.387 1.00 45.54 540 THR A O 1
ATOM 4255 N N . ALA A 1 541 ? 18.981 69.259 76.482 1.00 58.23 541 ALA A N 1
ATOM 4256 C CA . ALA A 1 541 ? 18.378 70.471 75.942 1.00 52.69 541 ALA A CA 1
ATOM 4257 C C . ALA A 1 541 ? 17.888 70.306 74.510 1.00 50.73 541 ALA A C 1
ATOM 4258 O O . ALA A 1 541 ? 17.161 71.176 74.020 1.00 60.12 541 ALA A O 1
ATOM 4260 N N . THR A 1 542 ? 18.268 69.223 73.832 1.00 59.00 542 THR A N 1
ATOM 4261 C CA . THR A 1 542 ? 17.793 68.964 72.479 1.00 47.02 542 THR A CA 1
ATOM 4262 C C . THR A 1 542 ? 16.283 68.750 72.478 1.00 51.29 542 THR A C 1
ATOM 4263 O O . THR A 1 542 ? 15.723 68.163 73.407 1.00 50.47 542 THR A O 1
ATOM 4267 N N . ARG A 1 543 ? 15.622 69.238 71.429 1.00 60.06 543 ARG A N 1
ATOM 4268 C CA . ARG A 1 543 ? 14.191 69.032 71.246 1.00 50.99 543 ARG A CA 1
ATOM 4269 C C . ARG A 1 543 ? 13.931 67.735 70.490 1.00 46.06 543 ARG A C 1
ATOM 4270 O O . ARG A 1 543 ? 14.628 67.412 69.522 1.00 43.72 543 ARG A O 1
ATOM 4278 N N . TYR A 1 544 ? 12.921 66.993 70.944 1.00 50.54 544 TYR A N 1
ATOM 4279 C CA . TYR A 1 544 ? 12.556 65.703 70.380 1.00 42.22 544 TYR A CA 1
ATOM 4280 C C . TYR A 1 544 ? 11.061 65.669 70.097 1.00 45.72 544 TYR A C 1
ATOM 4281 O O . TYR A 1 544 ? 10.284 66.458 70.643 1.00 51.38 544 TYR A O 1
ATOM 4290 N N . LYS A 1 545 ? 10.669 64.739 69.229 1.00 43.08 545 LYS A N 1
ATOM 4291 C CA . LYS A 1 545 ? 9.271 64.444 68.957 1.00 41.59 545 LYS A CA 1
ATOM 4292 C C . LYS A 1 545 ? 9.068 62.937 69.010 1.00 46.60 545 LYS A C 1
ATOM 4293 O O . LYS A 1 545 ? 10.016 62.161 68.872 1.00 40.66 545 LYS A O 1
ATOM 4299 N N . LEU A 1 546 ? 7.813 62.530 69.199 1.00 46.93 546 LEU A N 1
ATOM 4300 C CA . LEU A 1 546 ? 7.453 61.125 69.350 1.00 48.32 546 LEU A CA 1
ATOM 4301 C C . LEU A 1 546 ? 6.356 60.761 68.358 1.00 46.97 546 LEU A C 1
ATOM 4302 O O . LEU A 1 546 ? 5.332 61.447 68.286 1.00 48.87 546 LEU A O 1
ATOM 4307 N N . ILE A 1 547 ? 6.564 59.683 67.599 1.00 33.27 547 ILE A N 1
ATOM 4308 C CA . ILE A 1 547 ? 5.578 59.183 66.646 1.00 34.41 547 ILE A CA 1
ATOM 4309 C C . ILE A 1 547 ? 5.067 57.828 67.125 1.00 41.76 547 ILE A C 1
ATOM 4310 O O . ILE A 1 547 ? 5.851 56.964 67.536 1.00 41.34 547 ILE A O 1
ATOM 4315 N N . ILE A 1 548 ? 3.752 57.636 67.052 1.00 48.22 548 ILE A N 1
ATOM 4316 C CA . ILE A 1 548 ? 3.085 56.433 67.542 1.00 38.19 548 ILE A CA 1
ATOM 4317 C C . ILE A 1 548 ? 2.348 55.786 66.380 1.00 33.75 548 ILE A C 1
ATOM 4318 O O . ILE A 1 548 ? 1.504 56.427 65.745 1.00 38.19 548 ILE A O 1
ATOM 4323 N N . ARG A 1 549 ? 2.652 54.515 66.117 1.00 31.33 549 ARG A N 1
ATOM 4324 C CA . ARG A 1 549 ? 2.057 53.760 65.019 1.00 35.13 549 ARG A CA 1
ATOM 4325 C C . ARG A 1 549 ? 0.998 52.828 65.602 1.00 41.85 549 ARG A C 1
ATOM 4326 O O . ARG A 1 549 ? 1.326 51.897 66.345 1.00 39.78 549 ARG A O 1
ATOM 4334 N N . VAL A 1 550 ? -0.274 53.084 65.272 1.00 46.89 550 VAL A N 1
ATOM 4335 C CA . VAL A 1 550 ? -1.409 52.324 65.794 1.00 39.20 550 VAL A CA 1
ATOM 4336 C C . VAL A 1 550 ? -2.408 52.046 64.677 1.00 38.23 550 VAL A C 1
ATOM 4337 O O . VAL A 1 550 ? -2.330 52.598 63.578 1.00 37.05 550 VAL A O 1
ATOM 4341 N N A ARG A 1 551 ? -3.374 51.185 64.990 0.47 37.61 551 ARG A N 1
ATOM 4342 N N B ARG A 1 551 ? -3.359 51.167 64.978 0.53 37.32 551 ARG A N 1
ATOM 4343 C CA A ARG A 1 551 ? -4.500 50.897 64.110 0.47 39.68 551 ARG A CA 1
ATOM 4344 C CA B ARG A 1 551 ? -4.501 50.920 64.108 0.53 39.78 551 ARG A CA 1
ATOM 4345 C C A ARG A 1 551 ? -5.749 50.829 64.977 0.47 40.73 551 ARG A C 1
ATOM 4346 C C B ARG A 1 551 ? -5.739 50.846 64.986 0.53 40.74 551 ARG A C 1
ATOM 4347 O O A ARG A 1 551 ? -5.815 50.015 65.903 0.47 41.34 551 ARG A O 1
ATOM 4348 O O B ARG A 1 551 ? -5.788 50.045 65.923 0.53 41.35 551 ARG A O 1
ATOM 4363 N N . VAL A 1 552 ? -6.723 51.689 64.689 1.00 35.44 552 VAL A N 1
ATOM 4364 C CA . VAL A 1 552 ? -7.919 51.828 65.520 1.00 38.16 552 VAL A CA 1
ATOM 4365 C C . VAL A 1 552 ? -9.162 51.451 64.721 1.00 45.96 552 VAL A C 1
ATOM 4366 O O . VAL A 1 552 ? -9.834 52.338 64.175 1.00 47.22 552 VAL A O 1
ATOM 4370 N N . PRO A 1 553 ? -9.519 50.165 64.634 1.00 41.92 553 PRO A N 1
ATOM 4371 C CA . PRO A 1 553 ? -10.704 49.771 63.856 1.00 43.58 553 PRO A CA 1
ATOM 4372 C C . PRO A 1 553 ? -12.044 50.075 64.520 1.00 49.61 553 PRO A C 1
ATOM 4373 O O . PRO A 1 553 ? -13.081 49.920 63.861 1.00 46.54 553 PRO A O 1
ATOM 4377 N N . TYR A 1 554 ? -12.067 50.483 65.791 1.00 55.40 554 TYR A N 1
ATOM 4378 C CA . TYR A 1 554 ? -13.291 50.912 66.459 1.00 48.70 554 TYR A CA 1
ATOM 4379 C C . TYR A 1 554 ? -13.046 52.261 67.120 1.00 49.59 554 TYR A C 1
ATOM 4380 O O . TYR A 1 554 ? -11.911 52.602 67.457 1.00 62.22 554 TYR A O 1
ATOM 4389 N N . ARG A 1 555 ? -14.115 53.029 67.308 1.00 52.32 555 ARG A N 1
ATOM 4390 C CA . ARG A 1 555 ? -13.965 54.375 67.848 1.00 52.03 555 ARG A CA 1
ATOM 4391 C C . ARG A 1 555 ? -13.613 54.341 69.332 1.00 52.03 555 ARG A C 1
ATOM 4392 O O . ARG A 1 555 ? -14.197 53.581 70.113 1.00 42.45 555 ARG A O 1
ATOM 4400 N N . LEU A 1 556 ? -12.653 55.185 69.717 1.00 44.48 556 LEU A N 1
ATOM 4401 C CA . LEU A 1 556 ? -12.275 55.374 71.115 1.00 53.43 556 LEU A CA 1
ATOM 4402 C C . LEU A 1 556 ? -12.650 56.783 71.553 1.00 43.45 556 LEU A C 1
ATOM 4403 O O . LEU A 1 556 ? -11.927 57.742 71.239 1.00 48.20 556 LEU A O 1
ATOM 4408 N N . PRO A 1 557 ? -13.748 56.960 72.291 1.00 42.92 557 PRO A N 1
ATOM 4409 C CA . PRO A 1 557 ? -14.183 58.328 72.631 1.00 46.08 557 PRO A CA 1
ATOM 4410 C C . PRO A 1 557 ? -13.140 59.128 73.392 1.00 41.68 557 PRO A C 1
ATOM 4411 O O . PRO A 1 557 ? -12.874 60.283 73.039 1.00 53.13 557 PRO A O 1
ATOM 4415 N N . ALA A 1 558 ? -12.535 58.544 74.426 1.00 42.65 558 ALA A N 1
ATOM 4416 C CA . ALA A 1 558 ? -11.563 59.261 75.240 1.00 40.42 558 ALA A CA 1
ATOM 4417 C C . ALA A 1 558 ? -10.172 59.284 74.619 1.00 49.40 558 ALA A C 1
ATOM 4418 O O . ALA A 1 558 ? -9.289 59.967 75.151 1.00 51.36 558 ALA A O 1
ATOM 4420 N N . GLY A 1 559 ? -9.953 58.548 73.525 1.00 45.96 559 GLY A N 1
ATOM 4421 C CA . GLY A 1 559 ? -8.738 58.669 72.746 1.00 43.89 559 GLY A CA 1
ATOM 4422 C C . GLY A 1 559 ? -7.565 57.876 73.296 1.00 46.68 559 GLY A C 1
ATOM 4423 O O . GLY A 1 559 ? -7.689 57.044 74.197 1.00 47.94 559 GLY A O 1
ATOM 4424 N N . ILE A 1 560 ? -6.396 58.153 72.718 1.00 48.03 560 ILE A N 1
ATOM 4425 C CA . ILE A 1 560 ? -5.138 57.512 73.081 1.00 39.41 560 ILE A CA 1
ATOM 4426 C C . ILE A 1 560 ? -4.187 58.579 73.600 1.00 36.52 560 ILE A C 1
ATOM 4427 O O . ILE A 1 560 ? -4.107 59.680 73.043 1.00 45.49 560 ILE A O 1
ATOM 4432 N N . ARG A 1 561 ? -3.466 58.251 74.664 1.00 30.71 561 ARG A N 1
ATOM 4433 C CA . ARG A 1 561 ? -2.723 59.237 75.434 1.00 38.33 561 ARG A CA 1
ATOM 4434 C C . ARG A 1 561 ? -1.299 58.754 75.640 1.00 36.70 561 ARG A C 1
ATOM 4435 O O . ARG A 1 561 ? -1.081 57.640 76.132 1.00 37.86 561 ARG A O 1
ATOM 4443 N N . VAL A 1 562 ? -0.338 59.580 75.243 1.00 41.53 562 VAL A N 1
ATOM 4444 C CA . VAL A 1 562 ? 1.075 59.313 75.478 1.00 41.58 562 VAL A CA 1
ATOM 4445 C C . VAL A 1 562 ? 1.515 60.152 76.664 1.00 39.07 562 VAL A C 1
ATOM 4446 O O . VAL A 1 562 ? 1.135 61.323 76.786 1.00 45.59 562 VAL A O 1
ATOM 4450 N N . GLN A 1 563 ? 2.305 59.550 77.549 1.00 46.35 563 GLN A N 1
ATOM 4451 C CA . GLN A 1 563 ? 2.616 60.164 78.829 1.00 52.75 563 GLN A CA 1
ATOM 4452 C C . GLN A 1 563 ? 4.027 59.774 79.247 1.00 51.76 563 GLN A C 1
ATOM 4453 O O . GLN A 1 563 ? 4.500 58.673 78.953 1.00 38.43 563 GLN A O 1
ATOM 4459 N N . SER A 1 564 ? 4.696 60.702 79.923 1.00 56.54 564 SER A N 1
ATOM 4460 C CA . SER A 1 564 ? 5.992 60.461 80.535 1.00 48.88 564 SER A CA 1
ATOM 4461 C C . SER A 1 564 ? 5.804 60.282 82.036 1.00 50.12 564 SER A C 1
ATOM 4462 O O . SER A 1 564 ? 5.037 61.018 82.663 1.00 47.15 564 SER A O 1
ATOM 4465 N N . GLN A 1 565 ? 6.493 59.289 82.604 1.00 45.12 565 GLN A N 1
ATOM 4466 C CA . GLN A 1 565 ? 6.450 58.999 84.037 1.00 44.84 565 GLN A CA 1
ATOM 4467 C C . GLN A 1 565 ? 7.877 58.806 84.532 1.00 45.22 565 GLN A C 1
ATOM 4468 O O . GLN A 1 565 ? 8.528 57.816 84.180 1.00 42.42 565 GLN A O 1
ATOM 4474 N N . ASN A 1 566 ? 8.361 59.743 85.348 1.00 41.41 566 ASN A N 1
ATOM 4475 C CA . ASN A 1 566 ? 9.733 59.725 85.861 1.00 41.43 566 ASN A CA 1
ATOM 4476 C C . ASN A 1 566 ? 9.681 59.957 87.368 1.00 52.49 566 ASN A C 1
ATOM 4477 O O . ASN A 1 566 ? 9.734 61.101 87.831 1.00 44.84 566 ASN A O 1
ATOM 4482 N N . SER A 1 567 ? 9.601 58.858 88.124 1.00 56.19 567 SER A N 1
ATOM 4483 C CA . SER A 1 567 ? 9.356 58.899 89.562 1.00 49.14 567 SER A CA 1
ATOM 4484 C C . SER A 1 567 ? 8.102 59.719 89.845 1.00 56.85 567 SER A C 1
ATOM 4485 O O . SER A 1 567 ? 7.008 59.354 89.400 1.00 57.97 567 SER A O 1
ATOM 4488 N N . GLY A 1 568 ? 8.247 60.835 90.559 1.00 40.80 568 GLY A N 1
ATOM 4489 C CA . GLY A 1 568 ? 7.087 61.658 90.859 1.00 51.27 568 GLY A CA 1
ATOM 4490 C C . GLY A 1 568 ? 6.635 62.591 89.755 1.00 57.61 568 GLY A C 1
ATOM 4491 O O . GLY A 1 568 ? 5.572 63.205 89.880 1.00 60.49 568 GLY A O 1
ATOM 4492 N N . ASN A 1 569 ? 7.404 62.703 88.676 1.00 53.07 569 ASN A N 1
ATOM 4493 C CA . ASN A 1 569 ? 7.146 63.674 87.617 1.00 52.25 569 ASN A CA 1
ATOM 4494 C C . ASN A 1 569 ? 6.438 62.962 86.467 1.00 50.98 569 ASN A C 1
ATOM 4495 O O . ASN A 1 569 ? 7.068 62.246 85.685 1.00 55.17 569 ASN A O 1
ATOM 4500 N N . ASN A 1 570 ? 5.124 63.161 86.368 1.00 45.02 570 ASN A N 1
ATOM 4501 C CA . ASN A 1 570 ? 4.318 62.656 85.264 1.00 45.61 570 ASN A CA 1
ATOM 4502 C C . ASN A 1 570 ? 3.871 63.815 84.379 1.00 57.31 570 ASN A C 1
ATOM 4503 O O . ASN A 1 570 ? 3.429 64.854 84.878 1.00 55.76 570 ASN A O 1
ATOM 4508 N N . ARG A 1 571 ? 3.988 63.637 83.064 1.00 55.24 571 ARG A N 1
ATOM 4509 C CA . ARG A 1 571 ? 3.661 64.692 82.115 1.00 48.53 571 ARG A CA 1
ATOM 4510 C C . ARG A 1 571 ? 2.964 64.108 80.897 1.00 46.83 571 ARG A C 1
ATOM 4511 O O . ARG A 1 571 ? 3.324 63.030 80.421 1.00 49.39 571 ARG A O 1
ATOM 4519 N N . MET A 1 572 ? 1.974 64.836 80.390 1.00 53.01 572 MET A N 1
ATOM 4520 C CA . MET A 1 572 ? 1.258 64.454 79.181 1.00 52.45 572 MET A CA 1
ATOM 4521 C C . MET A 1 572 ? 2.028 64.963 77.968 1.00 59.23 572 MET A C 1
ATOM 4522 O O . MET A 1 572 ? 2.275 66.169 77.847 1.00 66.44 572 MET A O 1
ATOM 4527 N N . LEU A 1 573 ? 2.412 64.051 77.075 1.00 50.50 573 LEU A N 1
ATOM 4528 C CA . LEU A 1 573 ? 3.128 64.421 75.861 1.00 48.74 573 LEU A CA 1
ATOM 4529 C C . LEU A 1 573 ? 2.221 64.558 74.648 1.00 45.48 573 LEU A C 1
ATOM 4530 O O . LEU A 1 573 ? 2.655 65.104 73.632 1.00 53.79 573 LEU A O 1
ATOM 4535 N N . GLY A 1 574 ? 0.986 64.081 74.729 1.00 47.19 574 GLY A N 1
ATOM 4536 C CA . GLY A 1 574 ? 0.069 64.144 73.612 1.00 41.29 574 GLY A CA 1
ATOM 4537 C C . GLY A 1 574 ? -1.199 63.351 73.860 1.00 49.54 574 GLY A C 1
ATOM 4538 O O . GLY A 1 574 ? -1.156 62.229 74.373 1.00 42.77 574 GLY A O 1
ATOM 4539 N N . SER A 1 575 ? -2.337 63.940 73.504 1.00 45.07 575 SER A N 1
ATOM 4540 C CA . SER A 1 575 ? -3.637 63.288 73.594 1.00 51.46 575 SER A CA 1
ATOM 4541 C C . SER A 1 575 ? -4.291 63.386 72.223 1.00 46.38 575 SER A C 1
ATOM 4542 O O . SER A 1 575 ? -4.471 64.492 71.702 1.00 54.53 575 SER A O 1
ATOM 4545 N N . PHE A 1 576 ? -4.630 62.241 71.632 1.00 40.30 576 PHE A N 1
ATOM 4546 C CA . PHE A 1 576 ? -5.000 62.177 70.222 1.00 49.83 576 PHE A CA 1
ATOM 4547 C C . PHE A 1 576 ? -6.412 61.635 70.032 1.00 48.47 576 PHE A C 1
ATOM 4548 O O . PHE A 1 576 ? -6.793 60.634 70.645 1.00 42.78 576 PHE A O 1
ATOM 4556 N N . THR A 1 577 ? -7.174 62.295 69.158 1.00 58.87 577 THR A N 1
ATOM 4557 C CA . THR A 1 577 ? -8.496 61.807 68.782 1.00 55.96 577 THR A CA 1
ATOM 4558 C C . THR A 1 577 ? -8.360 60.480 68.046 1.00 55.88 577 THR A C 1
ATOM 4559 O O . THR A 1 577 ? -7.572 60.359 67.103 1.00 58.79 577 THR A O 1
ATOM 4563 N N . ALA A 1 578 ? -9.129 59.482 68.470 1.00 52.05 578 ALA A N 1
ATOM 4564 C CA . ALA A 1 578 ? -9.062 58.143 67.886 1.00 55.70 578 ALA A CA 1
ATOM 4565 C C . ALA A 1 578 ? -10.360 57.854 67.132 1.00 53.50 578 ALA A C 1
ATOM 4566 O O . ALA A 1 578 ? -11.327 57.350 67.703 1.00 56.40 578 ALA A O 1
ATOM 4568 N N . ASN A 1 579 ? -10.368 58.167 65.839 1.00 53.13 579 ASN A N 1
ATOM 4569 C CA . ASN A 1 579 ? -11.478 57.834 64.958 1.00 48.05 579 ASN A CA 1
ATOM 4570 C C . ASN A 1 579 ? -11.250 56.466 64.322 1.00 57.79 579 ASN A C 1
ATOM 4571 O O . ASN A 1 579 ? -10.118 55.989 64.212 1.00 53.59 579 ASN A O 1
ATOM 4576 N N . ALA A 1 580 ? -12.347 55.840 63.893 1.00 52.02 580 ALA A N 1
ATOM 4577 C CA . ALA A 1 580 ? -12.266 54.500 63.326 1.00 40.23 580 ALA A CA 1
ATOM 4578 C C . ALA A 1 580 ? -11.624 54.537 61.944 1.00 52.17 580 ALA A C 1
ATOM 4579 O O . ALA A 1 580 ? -11.955 55.390 61.114 1.00 62.37 580 ALA A O 1
ATOM 4581 N N . ASN A 1 581 ? -10.704 53.602 61.702 1.00 44.81 581 ASN A N 1
ATOM 4582 C CA . ASN A 1 581 ? -9.935 53.520 60.466 1.00 51.81 581 ASN A CA 1
ATOM 4583 C C . ASN A 1 581 ? -9.178 52.198 60.447 1.00 46.21 581 ASN A C 1
ATOM 4584 O O . ASN A 1 581 ? -8.333 51.958 61.320 1.00 49.24 581 ASN A O 1
ATOM 4589 N N . PRO A 1 582 ? -9.444 51.326 59.473 1.00 51.06 582 PRO A N 1
ATOM 4590 C CA . PRO A 1 582 ? -8.804 50.004 59.444 1.00 54.46 582 PRO A CA 1
ATOM 4591 C C . PRO A 1 582 ? -7.382 49.986 58.899 1.00 50.56 582 PRO A C 1
ATOM 4592 O O . PRO A 1 582 ? -6.842 48.898 58.683 1.00 51.46 582 PRO A O 1
ATOM 4596 N N . GLU A 1 583 ? -6.762 51.138 58.658 1.00 49.79 583 GLU A N 1
ATOM 4597 C CA . GLU A 1 583 ? -5.376 51.208 58.224 1.00 52.99 583 GLU A CA 1
ATOM 4598 C C . GLU A 1 583 ? -4.508 51.740 59.356 1.00 48.98 583 GLU A C 1
ATOM 4599 O O . GLU A 1 583 ? -5.002 52.309 60.335 1.00 42.72 583 GLU A O 1
ATOM 4605 N N . TRP A 1 584 ? -3.200 51.536 59.216 1.00 45.31 584 TRP A N 1
ATOM 4606 C CA . TRP A 1 584 ? -2.260 52.042 60.205 1.00 41.32 584 TRP A CA 1
ATOM 4607 C C . TRP A 1 584 ? -2.134 53.554 60.076 1.00 41.47 584 TRP A C 1
ATOM 4608 O O . TRP A 1 584 ? -2.058 54.095 58.970 1.00 51.56 584 TRP A O 1
ATOM 4619 N N . VAL A 1 585 ? -2.132 54.239 61.220 1.00 43.39 585 VAL A N 1
ATOM 4620 C CA . VAL A 1 585 ? -2.063 55.691 61.280 1.00 40.26 585 VAL A CA 1
ATOM 4621 C C . VAL A 1 585 ? -0.911 56.071 62.196 1.00 35.02 585 VAL A C 1
ATOM 4622 O O . VAL A 1 585 ? -0.506 55.304 63.069 1.00 56.57 585 VAL A O 1
ATOM 4626 N N . ASP A 1 586 ? -0.381 57.274 61.989 1.00 38.01 586 ASP A N 1
ATOM 4627 C CA . ASP A 1 586 ? 0.710 57.806 62.796 1.00 38.10 586 ASP A CA 1
ATOM 4628 C C . ASP A 1 586 ? 0.233 59.039 63.551 1.00 44.01 586 ASP A C 1
ATOM 4629 O O . ASP A 1 586 ? -0.373 59.940 62.959 1.00 49.25 586 ASP A O 1
ATOM 4634 N N . PHE A 1 587 ? 0.499 59.063 64.856 1.00 44.58 587 PHE A N 1
ATOM 4635 C CA . PHE A 1 587 ? 0.239 60.204 65.726 1.00 42.93 587 PHE A CA 1
ATOM 4636 C C . PHE A 1 587 ? 1.571 60.823 66.122 1.00 40.08 587 PHE A C 1
ATOM 4637 O O . PHE A 1 587 ? 2.458 60.117 66.612 1.00 41.52 587 PHE A O 1
ATOM 4645 N N . VAL A 1 588 ? 1.713 62.132 65.931 1.00 36.20 588 VAL A N 1
ATOM 4646 C CA . VAL A 1 588 ? 2.942 62.841 66.270 1.00 39.03 588 VAL A CA 1
ATOM 4647 C C . VAL A 1 588 ? 2.659 63.798 67.419 1.00 45.33 588 VAL A C 1
ATOM 4648 O O . VAL A 1 588 ? 1.717 64.598 67.354 1.00 55.61 588 VAL A O 1
ATOM 4652 N N . THR A 1 589 ? 3.478 63.724 68.466 1.00 45.25 589 THR A N 1
ATOM 4653 C CA . THR A 1 589 ? 3.339 64.626 69.596 1.00 43.01 589 THR A CA 1
ATOM 4654 C C . THR A 1 589 ? 4.040 65.951 69.307 1.00 50.33 589 THR A C 1
ATOM 4655 O O . THR A 1 589 ? 4.805 66.087 68.347 1.00 58.27 589 THR A O 1
ATOM 4659 N N . ASP A 1 590 ? 3.765 66.942 70.155 1.00 53.20 590 ASP A N 1
ATOM 4660 C CA . ASP A 1 590 ? 4.498 68.201 70.105 1.00 52.53 590 ASP A CA 1
ATOM 4661 C C . ASP A 1 590 ? 5.970 67.987 70.434 1.00 56.53 590 ASP A C 1
ATOM 4662 O O . ASP A 1 590 ? 6.390 66.882 70.790 1.00 51.02 590 ASP A O 1
ATOM 4667 N N . ALA A 1 591 ? 6.764 69.038 70.325 1.00 62.02 591 ALA A N 1
ATOM 4668 C CA . ALA A 1 591 ? 8.151 68.939 70.735 1.00 51.08 591 ALA A CA 1
ATOM 4669 C C . ALA A 1 591 ? 8.256 68.945 72.257 1.00 57.67 591 ALA A C 1
ATOM 4670 O O . ALA A 1 591 ? 7.356 69.401 72.972 1.00 54.09 591 ALA A O 1
ATOM 4672 N N . PHE A 1 592 ? 9.372 68.412 72.747 1.00 57.56 592 PHE A N 1
ATOM 4673 C CA . PHE A 1 592 ? 9.697 68.455 74.167 1.00 55.72 592 PHE A CA 1
ATOM 4674 C C . PHE A 1 592 ? 11.202 68.307 74.305 1.00 45.33 592 PHE A C 1
ATOM 4675 O O . PHE A 1 592 ? 11.906 68.007 73.340 1.00 46.83 592 PHE A O 1
ATOM 4683 N N . THR A 1 593 ? 11.691 68.540 75.516 1.00 45.76 593 THR A N 1
ATOM 4684 C CA . THR A 1 593 ? 13.062 68.213 75.869 1.00 60.01 593 THR A CA 1
ATOM 4685 C C . THR A 1 593 ? 13.058 67.272 77.067 1.00 54.90 593 THR A C 1
ATOM 4686 O O . THR A 1 593 ? 12.058 67.139 77.779 1.00 55.28 593 THR A O 1
ATOM 4690 N N . PHE A 1 594 ? 14.191 66.607 77.277 1.00 51.94 594 PHE A N 1
ATOM 4691 C CA . PHE A 1 594 ? 14.292 65.682 78.395 1.00 52.53 594 PHE A CA 1
ATOM 4692 C C . PHE A 1 594 ? 14.433 66.402 79.730 1.00 58.68 594 PHE A C 1
ATOM 4693 O O . PHE A 1 594 ? 14.098 65.821 80.768 1.00 66.21 594 PHE A O 1
ATOM 4701 N N . ASN A 1 595 ? 14.905 67.652 79.731 1.00 61.13 595 ASN A N 1
ATOM 4702 C CA . ASN A 1 595 ? 14.906 68.432 80.964 1.00 58.70 595 ASN A CA 1
ATOM 4703 C C . ASN A 1 595 ? 13.488 68.721 81.442 1.00 56.55 595 ASN A C 1
ATOM 4704 O O . ASN A 1 595 ? 13.242 68.768 82.653 1.00 64.84 595 ASN A O 1
ATOM 4709 N N . ASP A 1 596 ? 12.552 68.917 80.511 1.00 46.32 596 ASP A N 1
ATOM 4710 C CA . ASP A 1 596 ? 11.158 69.127 80.887 1.00 63.75 596 ASP A CA 1
ATOM 4711 C C . ASP A 1 596 ? 10.592 67.910 81.610 1.00 70.48 596 ASP A C 1
ATOM 4712 O O . ASP A 1 596 ? 9.832 68.048 82.576 1.00 74.57 596 ASP A O 1
ATOM 4717 N N . LEU A 1 597 ? 10.956 66.710 81.162 1.00 63.00 597 LEU A N 1
ATOM 4718 C CA . LEU A 1 597 ? 10.473 65.490 81.790 1.00 52.02 597 LEU A CA 1
ATOM 4719 C C . LEU A 1 597 ? 11.222 65.153 83.072 1.00 51.40 597 LEU A C 1
ATOM 4720 O O . LEU A 1 597 ? 10.824 64.217 83.773 1.00 47.81 597 LEU A O 1
ATOM 4725 N N . GLY A 1 598 ? 12.286 65.888 83.392 1.00 44.02 598 GLY A N 1
ATOM 4726 C CA . GLY A 1 598 ? 13.027 65.661 84.616 1.00 45.91 598 GLY A CA 1
ATOM 4727 C C . GLY A 1 598 ? 13.990 64.501 84.575 1.00 48.73 598 GLY A C 1
ATOM 4728 O O . GLY A 1 598 ? 14.457 64.059 85.630 1.00 54.57 598 GLY A O 1
ATOM 4729 N N . ILE A 1 599 ? 14.317 64.002 83.389 1.00 46.87 599 ILE A N 1
ATOM 4730 C CA . ILE A 1 599 ? 15.094 62.781 83.230 1.00 43.91 599 ILE A CA 1
ATOM 4731 C C . ILE A 1 599 ? 16.562 63.143 83.060 1.00 48.18 599 ILE A C 1
ATOM 4732 O O . ILE A 1 599 ? 16.902 64.019 82.256 1.00 47.08 599 ILE A O 1
ATOM 4737 N N . THR A 1 600 ? 17.429 62.471 83.814 1.00 49.80 600 THR A N 1
ATOM 4738 C CA . THR A 1 600 ? 18.864 62.725 83.818 1.00 47.82 600 THR A CA 1
ATOM 4739 C C . THR A 1 600 ? 19.627 61.434 83.530 1.00 50.81 600 THR A C 1
ATOM 4740 O O . THR A 1 600 ? 19.047 60.389 83.224 1.00 49.72 600 THR A O 1
ATOM 4744 N N . THR A 1 601 ? 20.951 61.521 83.653 1.00 54.27 601 THR A N 1
ATOM 4745 C CA . THR A 1 601 ? 21.820 60.372 83.447 1.00 51.02 601 THR A CA 1
ATOM 4746 C C . THR A 1 601 ? 21.727 59.365 84.591 1.00 66.78 601 THR A C 1
ATOM 4747 O O . THR A 1 601 ? 22.073 58.189 84.410 1.00 55.96 601 THR A O 1
ATOM 4751 N N . SER A 1 602 ? 21.240 59.791 85.752 1.00 56.23 602 SER A N 1
ATOM 4752 C CA . SER A 1 602 ? 21.092 58.907 86.894 1.00 64.66 602 SER A CA 1
ATOM 4753 C C . SER A 1 602 ? 19.695 58.317 87.015 1.00 66.07 602 SER A C 1
ATOM 4754 O O . SER A 1 602 ? 19.480 57.454 87.872 1.00 69.52 602 SER A O 1
ATOM 4757 N N . SER A 1 603 ? 18.748 58.755 86.188 1.00 60.84 603 SER A N 1
ATOM 4758 C CA . SER A 1 603 ? 17.369 58.303 86.320 1.00 55.32 603 SER A CA 1
ATOM 4759 C C . SER A 1 603 ? 17.248 56.835 85.938 1.00 48.07 603 SER A C 1
ATOM 4760 O O . SER A 1 603 ? 17.763 56.406 84.902 1.00 56.96 603 SER A O 1
ATOM 4763 N N . THR A 1 604 ? 16.558 56.065 86.779 1.00 56.31 604 THR A N 1
ATOM 4764 C CA . THR A 1 604 ? 16.481 54.618 86.639 1.00 53.14 604 THR A CA 1
ATOM 4765 C C . THR A 1 604 ? 15.055 54.081 86.543 1.00 54.75 604 THR A C 1
ATOM 4766 O O . THR A 1 604 ? 14.880 52.871 86.354 1.00 57.31 604 THR A O 1
ATOM 4770 N N . ASN A 1 605 ? 14.035 54.942 86.655 1.00 47.19 605 ASN A N 1
ATOM 4771 C CA . ASN A 1 605 ? 12.639 54.521 86.642 1.00 46.01 605 ASN A CA 1
ATOM 4772 C C . ASN A 1 605 ? 11.805 55.259 85.598 1.00 53.82 605 ASN A C 1
ATOM 4773 O O . ASN A 1 605 ? 10.574 55.133 85.607 1.00 53.99 605 ASN A O 1
ATOM 4778 N N . ALA A 1 606 ? 12.431 56.022 84.707 1.00 40.34 606 ALA A N 1
ATOM 4779 C CA . ALA A 1 606 ? 11.684 56.793 83.722 1.00 43.70 606 ALA A CA 1
ATOM 4780 C C . ALA A 1 606 ? 11.019 55.874 82.705 1.00 48.29 606 ALA A C 1
ATOM 4781 O O . ALA A 1 606 ? 11.667 54.987 82.141 1.00 41.96 606 ALA A O 1
ATOM 4783 N N . LEU A 1 607 ? 9.726 56.102 82.455 1.00 45.36 607 LEU A N 1
ATOM 4784 C CA . LEU A 1 607 ? 8.937 55.269 81.555 1.00 45.60 607 LEU A CA 1
ATOM 4785 C C . LEU A 1 607 ? 8.129 56.132 80.595 1.00 39.98 607 LEU A C 1
ATOM 4786 O O . LEU A 1 607 ? 7.733 57.253 80.923 1.00 38.90 607 LEU A O 1
ATOM 4791 N N . PHE A 1 608 ? 7.893 55.588 79.399 1.00 43.81 608 PHE A N 1
ATOM 4792 C CA . PHE A 1 608 ? 6.957 56.136 78.424 1.00 35.06 608 PHE A CA 1
ATOM 4793 C C . PHE A 1 608 ? 5.711 55.260 78.405 1.00 42.04 608 PHE A C 1
ATOM 4794 O O . PHE A 1 608 ? 5.804 54.046 78.186 1.00 42.15 608 PHE A O 1
ATOM 4802 N N . SER A 1 609 ? 4.549 55.873 78.613 1.00 48.26 609 SER A N 1
ATOM 4803 C CA . SER A 1 609 ? 3.286 55.153 78.691 1.00 45.51 609 SER A CA 1
ATOM 4804 C C . SER A 1 609 ? 2.384 55.531 77.525 1.00 47.58 609 SER A C 1
ATOM 4805 O O . SER A 1 609 ? 2.142 56.717 77.277 1.00 46.59 609 SER A O 1
ATOM 4808 N N . ILE A 1 610 ? 1.887 54.517 76.821 1.00 41.76 610 ILE A N 1
ATOM 4809 C CA . ILE A 1 610 ? 0.836 54.657 75.819 1.00 35.32 610 ILE A CA 1
ATOM 4810 C C . ILE A 1 610 ? -0.389 53.957 76.386 1.00 43.44 610 ILE A C 1
ATOM 4811 O O . ILE A 1 610 ? -0.328 52.765 76.712 1.00 40.92 610 ILE A O 1
ATOM 4816 N N . SER A 1 611 ? -1.496 54.684 76.526 1.00 35.94 611 SER A N 1
ATOM 4817 C CA . SER A 1 611 ? -2.649 54.105 77.200 1.00 38.30 611 SER A CA 1
ATOM 4818 C C . SER A 1 611 ? -3.953 54.546 76.546 1.00 42.12 611 SER A C 1
ATOM 4819 O O . SER A 1 611 ? -4.023 55.563 75.852 1.00 36.07 611 SER A O 1
ATOM 4822 N N . SER A 1 612 ? -4.994 53.748 76.785 1.00 37.85 612 SER A N 1
ATOM 4823 C CA . SER A 1 612 ? -6.358 54.064 76.391 1.00 41.76 612 SER A CA 1
ATOM 4824 C C . SER A 1 612 ? -7.292 53.615 77.509 1.00 39.21 612 SER A C 1
ATOM 4825 O O . SER A 1 612 ? -6.863 53.000 78.491 1.00 43.87 612 SER A O 1
ATOM 4828 N N . ASP A 1 613 ? -8.582 53.918 77.360 1.00 38.61 613 ASP A N 1
ATOM 4829 C CA . ASP A 1 613 ? -9.576 53.495 78.339 1.00 49.78 613 ASP A CA 1
ATOM 4830 C C . ASP A 1 613 ? -9.923 52.021 78.138 1.00 41.29 613 ASP A C 1
ATOM 4831 O O . ASP A 1 613 ? -9.331 51.323 77.314 1.00 43.67 613 ASP A O 1
ATOM 4836 N N . SER A 1 614 ? -10.899 51.542 78.903 1.00 39.48 614 SER A N 1
ATOM 4837 C CA . SER A 1 614 ? -11.425 50.206 78.683 1.00 36.29 614 SER A CA 1
ATOM 4838 C C . SER A 1 614 ? -12.287 50.178 77.420 1.00 41.76 614 SER A C 1
ATOM 4839 O O . SER A 1 614 ? -12.770 51.207 76.933 1.00 33.99 614 SER A O 1
ATOM 4842 N N . LEU A 1 615 ? -12.470 48.975 76.885 1.00 37.98 615 LEU A N 1
ATOM 4843 C CA . LEU A 1 615 ? -13.138 48.755 75.611 1.00 35.79 615 LEU A CA 1
ATO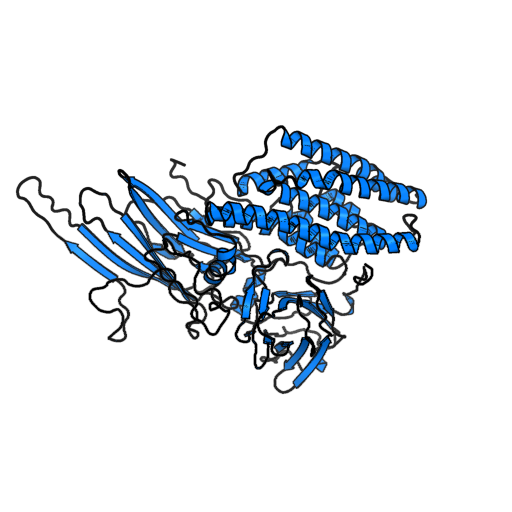M 4844 C C . LEU A 1 615 ? -14.458 48.027 75.824 1.00 34.86 615 LEU A C 1
ATOM 4845 O O . LEU A 1 615 ? -14.751 47.522 76.909 1.00 44.99 615 LEU A O 1
ATOM 4850 N N . ASN A 1 616 ? -15.256 47.977 74.762 1.00 44.46 616 ASN A N 1
ATOM 4851 C CA . ASN A 1 616 ? -16.486 47.197 74.753 1.00 43.04 616 ASN A CA 1
ATOM 4852 C C . ASN A 1 616 ? -16.201 45.782 74.263 1.00 43.08 616 ASN A C 1
AT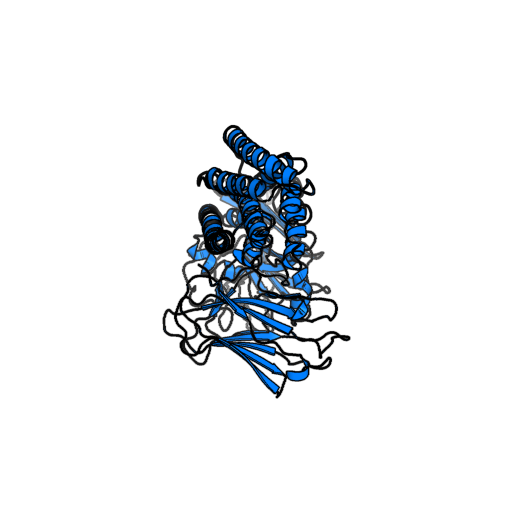OM 4853 O O . ASN A 1 616 ? -15.166 45.511 73.650 1.00 46.90 616 ASN A O 1
ATOM 4858 N N . SER A 1 617 ? -17.129 44.871 74.553 1.00 48.57 617 SER A N 1
ATOM 4859 C CA . SER A 1 617 ? -16.998 43.499 74.070 1.00 44.95 617 SER A CA 1
ATOM 4860 C C . SER A 1 617 ? -16.873 43.482 72.550 1.00 60.63 617 SER A C 1
ATOM 4861 O O . SER A 1 617 ? -17.668 44.108 71.842 1.00 65.08 617 SER A O 1
ATOM 4864 N N . GLY A 1 618 ? -15.861 42.776 72.051 1.00 52.00 618 GLY A N 1
ATOM 4865 C CA . GLY A 1 618 ? -15.636 42.679 70.626 1.00 46.79 618 GLY A CA 1
ATOM 4866 C C . GLY A 1 618 ? -14.811 43.793 70.020 1.00 56.36 618 GLY A C 1
ATOM 4867 O O . GLY A 1 618 ? -14.622 43.801 68.796 1.00 55.10 618 GLY A O 1
ATOM 4868 N N . GLU A 1 619 ? -14.319 44.731 70.825 1.00 47.69 619 GLU A N 1
ATOM 4869 C CA . GLU A 1 619 ? -13.496 45.831 70.346 1.00 37.32 619 GLU A CA 1
ATOM 4870 C C . GLU A 1 619 ? -12.023 45.590 70.679 1.00 47.20 619 GLU A C 1
ATOM 4871 O O . GLU A 1 619 ? -11.674 44.778 71.544 1.00 44.06 619 GLU A O 1
ATOM 4877 N N . GLU A 1 620 ? -11.159 46.321 69.978 1.00 47.32 620 GLU A N 1
ATOM 4878 C CA . GLU A 1 620 ? -9.726 46.067 70.010 1.00 41.75 620 GLU A CA 1
ATOM 4879 C C . GLU A 1 620 ? -9.014 47.169 69.235 1.00 43.64 620 GLU A C 1
ATOM 4880 O O . GLU A 1 620 ? -9.604 47.812 68.363 1.00 48.06 620 GLU A O 1
ATOM 4886 N N . TRP A 1 621 ? -7.737 47.382 69.562 1.00 39.17 621 TRP A N 1
ATOM 4887 C CA . TRP A 1 621 ? -6.866 48.253 68.779 1.00 36.63 621 TRP A CA 1
ATOM 4888 C C . TRP A 1 621 ? -5.436 47.759 68.926 1.00 32.72 621 TRP A C 1
ATOM 4889 O O . TRP A 1 621 ? -5.127 46.962 69.814 1.00 29.93 621 TRP A O 1
ATOM 4900 N N . TYR A 1 622 ? -4.564 48.237 68.038 1.00 35.61 622 TYR A N 1
ATOM 4901 C CA . TYR A 1 622 ? -3.233 47.671 67.856 1.00 39.64 622 TYR A CA 1
ATOM 4902 C C . TYR A 1 622 ? -2.146 48.728 68.024 1.00 40.86 622 TYR A C 1
ATOM 4903 O O . TYR A 1 622 ? -2.289 49.858 67.546 1.00 37.87 622 TYR A O 1
ATOM 4912 N N . LEU A 1 623 ? -1.064 48.344 68.708 1.00 37.04 623 LEU A N 1
ATOM 4913 C CA . LEU A 1 623 ? 0.160 49.131 68.829 1.00 34.94 623 LEU A CA 1
ATOM 4914 C C . LEU A 1 623 ? 1.283 48.410 68.091 1.00 35.78 623 LEU A C 1
ATOM 4915 O O . LEU A 1 623 ? 1.496 47.213 68.305 1.00 44.46 623 LEU A O 1
ATOM 4920 N N . SER A 1 624 ? 2.018 49.138 67.247 1.00 42.55 624 SER A N 1
ATOM 4921 C CA . SER A 1 624 ? 3.091 48.550 66.450 1.00 37.72 624 SER A CA 1
ATOM 4922 C C . SER A 1 624 ? 4.480 48.957 66.926 1.00 38.27 624 SER A C 1
ATOM 4923 O O . SER A 1 624 ? 5.291 48.087 67.255 1.00 40.43 624 SER A O 1
ATOM 4926 N N . GLN A 1 625 ? 4.790 50.254 66.950 1.00 40.70 625 GLN A N 1
ATOM 4927 C CA . GLN A 1 625 ? 6.150 50.713 67.213 1.00 40.13 625 GLN A CA 1
ATOM 4928 C C . GLN A 1 625 ? 6.132 52.196 67.560 1.00 31.27 625 GLN A C 1
ATOM 4929 O O . GLN A 1 625 ? 5.162 52.906 67.290 1.00 33.34 625 GLN A O 1
ATOM 4935 N N . LEU A 1 626 ? 7.226 52.650 68.159 1.00 31.57 626 LEU A N 1
ATOM 4936 C CA . LEU A 1 626 ? 7.419 54.045 68.522 1.00 33.42 626 LEU A CA 1
ATOM 4937 C C . LEU A 1 626 ? 8.629 54.594 67.784 1.00 33.57 626 LEU A C 1
ATOM 4938 O O . LEU A 1 626 ? 9.597 53.871 67.531 1.00 43.95 626 LEU A O 1
ATOM 4943 N N . PHE A 1 627 ? 8.580 55.885 67.459 1.00 40.16 627 PHE A N 1
ATOM 4944 C CA . PHE A 1 627 ? 9.688 56.569 66.801 1.00 45.39 627 PHE A CA 1
ATOM 4945 C C . PHE A 1 627 ? 10.080 57.791 67.617 1.00 38.73 627 PHE A C 1
ATOM 4946 O O . PHE A 1 627 ? 9.256 58.683 67.840 1.00 45.07 627 PHE A O 1
ATOM 4954 N N . LEU A 1 628 ? 11.332 57.825 68.063 1.00 40.23 628 LEU A N 1
ATOM 4955 C CA . LEU A 1 628 ? 11.907 58.973 68.754 1.00 42.80 628 LEU A CA 1
ATOM 4956 C C . LEU A 1 628 ? 12.931 59.628 67.834 1.00 43.88 628 LEU A C 1
ATOM 4957 O O . LEU A 1 628 ? 13.890 58.976 67.406 1.00 54.74 628 LEU A O 1
ATOM 4962 N N . VAL A 1 629 ? 12.733 60.911 67.535 1.00 39.15 629 VAL A N 1
ATOM 4963 C CA . VAL A 1 629 ? 13.517 61.595 66.510 1.00 38.26 629 VAL A CA 1
ATOM 4964 C C . VAL A 1 629 ? 13.721 63.048 66.922 1.00 46.32 629 VAL A C 1
ATOM 4965 O O . VAL A 1 629 ? 12.804 63.703 67.429 1.00 40.63 629 VAL A O 1
ATOM 4969 N N . LYS A 1 630 ? 14.939 63.543 66.702 1.00 44.34 630 LYS A N 1
ATOM 4970 C CA . LYS A 1 630 ? 15.236 64.951 66.935 1.00 50.95 630 LYS A CA 1
ATOM 4971 C C . LYS A 1 630 ? 14.358 65.839 66.057 1.00 51.58 630 LYS A C 1
ATOM 4972 O O . LYS A 1 630 ? 14.126 65.543 64.881 1.00 39.59 630 LYS A O 1
ATOM 4978 N N . GLU A 1 631 ? 13.876 66.944 66.641 1.00 52.32 631 GLU A N 1
ATOM 4979 C CA . GLU A 1 631 ? 12.972 67.841 65.922 1.00 50.10 631 GLU A CA 1
ATOM 4980 C C . GLU A 1 631 ? 13.607 68.416 64.659 1.00 53.19 631 GLU A C 1
ATOM 4981 O O . GLU A 1 631 ? 12.899 68.717 63.693 1.00 48.08 631 GLU A O 1
ATOM 4987 N N . SER A 1 632 ? 14.931 68.578 64.644 1.00 51.22 632 SER A N 1
ATOM 4988 C CA . SER A 1 632 ? 15.592 69.170 63.488 1.00 53.15 632 SER A CA 1
ATOM 4989 C C . SER A 1 632 ? 15.724 68.186 62.331 1.00 56.00 632 SER A C 1
ATOM 4990 O O . SER A 1 632 ? 15.759 68.607 61.169 1.00 52.10 632 SER A O 1
ATOM 4993 N N . ALA A 1 633 ? 15.793 66.890 62.619 1.00 51.99 633 ALA A N 1
ATOM 4994 C CA . ALA A 1 633 ? 15.996 65.874 61.594 1.00 44.67 633 ALA A CA 1
ATOM 4995 C C . ALA A 1 633 ? 14.700 65.373 60.974 1.00 45.10 633 ALA A C 1
ATOM 4996 O O . ALA A 1 633 ? 14.756 64.545 60.061 1.00 54.16 633 ALA A O 1
ATOM 4998 N N . PHE A 1 634 ? 13.546 65.853 61.433 1.00 54.39 634 PHE A N 1
ATOM 4999 C CA . PHE A 1 634 ? 12.252 65.298 61.061 1.00 50.98 634 PHE A CA 1
ATOM 5000 C C . PHE A 1 634 ? 11.418 66.324 60.308 1.00 55.75 634 PHE A C 1
ATOM 5001 O O . PHE A 1 634 ? 11.371 67.501 60.683 1.00 52.41 634 PHE A O 1
ATOM 5009 N N . THR A 1 635 ? 10.756 65.857 59.251 1.00 49.75 635 THR A N 1
ATOM 5010 C CA . THR A 1 635 ? 9.836 66.658 58.459 1.00 52.74 635 THR A CA 1
ATOM 5011 C C . THR A 1 635 ? 8.825 65.712 57.831 1.00 48.41 635 THR A C 1
ATOM 5012 O O . THR A 1 635 ? 9.129 64.546 57.570 1.00 48.55 635 THR A O 1
ATOM 5016 N N . THR A 1 636 ? 7.616 66.208 57.612 1.00 49.59 636 THR A N 1
ATOM 5017 C CA . THR A 1 636 ? 6.620 65.491 56.830 1.00 56.59 636 THR A CA 1
ATOM 5018 C C . THR A 1 636 ? 6.658 66.050 55.415 1.00 50.75 636 THR A C 1
ATOM 5019 O O . THR A 1 636 ? 6.374 67.233 55.203 1.00 65.53 636 THR A O 1
ATOM 5023 N N . GLN A 1 637 ? 7.028 65.207 54.455 1.00 52.71 637 GLN A N 1
ATOM 5024 C CA . GLN A 1 637 ? 7.233 65.650 53.083 1.00 57.19 637 GLN A CA 1
ATOM 5025 C C . GLN A 1 637 ? 6.037 65.402 52.177 1.00 50.33 637 GLN A C 1
ATOM 5026 O O . GLN A 1 637 ? 5.853 66.141 51.205 1.00 48.14 637 GLN A O 1
ATOM 5032 N N . ILE A 1 638 ? 5.226 64.387 52.462 1.00 47.62 638 ILE A N 1
ATOM 5033 C CA . ILE A 1 638 ? 4.024 64.084 51.687 1.00 48.02 638 ILE A CA 1
ATOM 5034 C C . ILE A 1 638 ? 2.866 64.047 52.672 1.00 53.64 638 ILE A C 1
ATOM 5035 O O . ILE A 1 638 ? 2.716 63.077 53.423 1.00 54.62 638 ILE A O 1
ATOM 5040 N N . ASN A 1 639 ? 2.042 65.091 52.668 1.00 57.79 639 ASN A N 1
ATOM 5041 C CA . ASN A 1 639 ? 0.884 65.161 53.543 1.00 54.90 639 ASN A CA 1
ATOM 5042 C C . ASN A 1 639 ? 0.000 63.927 53.352 1.00 62.86 639 ASN A C 1
ATOM 5043 O O . ASN A 1 639 ? -0.446 63.660 52.226 1.00 56.89 639 ASN A O 1
ATOM 5048 N N . PRO A 1 640 ? -0.245 63.138 54.405 1.00 66.07 640 PRO A N 1
ATOM 5049 C CA . PRO A 1 640 ? -1.081 61.939 54.253 1.00 63.84 640 PRO A CA 1
ATOM 5050 C C . PRO A 1 640 ? -2.569 62.224 54.170 1.00 61.79 640 PRO A C 1
ATOM 5051 O O . PRO A 1 640 ? -3.333 61.318 53.809 1.00 60.79 640 PRO A O 1
ATOM 5055 N N . LEU A 1 641 ? -3.006 63.440 54.490 1.00 61.78 641 LEU A N 1
ATOM 5056 C CA . LEU A 1 641 ? -4.428 63.760 54.513 1.00 73.68 641 LEU A CA 1
ATOM 5057 C C . LEU A 1 641 ? -4.979 64.118 53.138 1.00 75.21 641 LEU A C 1
ATOM 5058 O O . LEU A 1 641 ? -6.177 64.397 53.022 1.00 75.22 641 LEU A O 1
ATOM 5063 N N . LEU A 1 642 ? -4.142 64.100 52.103 1.00 79.62 642 LEU A N 1
ATOM 5064 C CA . LEU A 1 642 ? -4.541 64.506 50.757 1.00 78.16 642 LEU A CA 1
ATOM 5065 C C . LEU A 1 642 ? -4.842 63.264 49.914 1.00 73.47 642 LEU A C 1
ATOM 5066 O O . LEU A 1 642 ? -4.084 62.864 49.028 1.00 74.17 642 LEU A O 1
ATOM 5071 N N . LYS A 1 643 ? -5.981 62.647 50.217 1.00 75.95 643 LYS A N 1
ATOM 5072 C CA . LYS A 1 643 ? -6.426 61.450 49.503 1.00 78.04 643 LYS A CA 1
ATOM 5073 C C . LYS A 1 643 ? -7.432 61.786 48.401 1.00 86.02 643 LYS A C 1
ATOM 5074 O O . LYS A 1 643 ? -7.529 62.927 47.942 1.00 84.58 643 LYS A O 1
#

Solvent-accessible surface area: 26812 Å² total; per-residue (Å²): 140,112,79,104,133,55,41,63,11,39,54,109,118,86,42,82,26,18,76,134,12,22,3,23,73,3,29,140,46,2,37,88,4,1,29,146,13,55,46,100,50,0,3,30,105,4,11,54,36,0,5,52,69,51,98,24,69,31,0,34,109,0,33,68,11,1,16,86,40,16,142,42,174,20,64,122,105,36,18,82,62,3,28,45,28,0,127,12,2,14,114,41,1,59,76,0,23,62,44,32,143,101,134,82,49,68,60,73,47,0,70,32,72,1,86,95,0,10,36,12,2,65,124,48,3,74,60,1,25,58,93,102,76,2,1,1,7,0,2,1,0,0,0,1,0,0,0,0,0,0,0,1,0,0,0,14,59,6,13,89,38,3,18,10,85,134,79,28,16,48,62,17,20,92,49,1,4,95,24,15,61,51,0,56,71,52,0,28,99,1,3,43,70,6,0,9,116,19,0,128,97,8,0,73,60,0,2,29,1,0,22,1,0,4,33,2,0,0,21,2,8,6,0,4,39,1,1,29,12,23,4,4,70,28,73,35,11,5,5,3,5,3,3,6,16,14,80,11,84,2,80,98,126,37,4,38,12,1,0,3,16,3,0,3,5,9,4,21,34,47,11,30,33,0,36,0,1,1,7,13,20,24,68,61,78,116,24,57,28,40,0,28,0,67,0,0,34,3,37,1,45,107,107,52,70,26,16,13,61,5,1,8,21,145,9,29,148,133,117,105,47,87,107,114,71,106,106,50,79,91,36,126,70,88,34,127,106,127,71,116,108,133,119,66,95,56,58,34,25,51,3,32,25,17,21,56,0,75,20,36,104,105,75,14,10,95,64,7,30,0,14,23,102,106,61,139,80,179,105,54,66,15,29,2,0,38,2,75,0,18,137,66,89,24,11,78,18,112,55,40,143,15,29,43,1,101,0,41,28,110,28,27,0,6,9,1,0,0,0,0,1,81,74,60,57,8,60,137,78,48,101,98,9,6,15,31,176,48,187,10,71,20,94,0,80,23,0,2,0,0,0,0,2,0,5,10,60,73,6,77,90,15,16,49,109,113,11,21,76,3,31,54,125,58,72,5,25,24,9,16,0,7,16,8,48,96,19,14,22,79,0,14,10,53,31,6,4,8,7,0,3,19,0,0,0,46,0,26,38,76,148,115,29,0,38,0,36,0,22,3,55,6,60,118,67,20,73,34,74,33,130,0,51,2,1,0,6,0,40,2,44,88,150,13,110,56,5,0,51,0,36,1,35,14,92,81,62,85,105,106,16,16,81,31,107,2,98,65,54,104,52,38,50,36,28,56,4,117,28,14,22,0,88,76,1,33,3,62,70,85,20,96,101,2,45,4,1,0,13,0,68,52,9,98,110,64,35,43,0,22,0,0,2,2,1,6,0,31,55,110,31,24,71,62,49,0,60,51,153,67,169

Radius of gyration: 27.57 Å; Cα contacts (8 Å, |Δi|>4): 1314; chains: 1; bounding box: 46×95×71 Å

Sequence (631 aa):
NETDFPLYNNYTEPTIAPALIAVAPIAQYLATAIGKWAAKAAFSKVLSLIFPGSQPATMEKVRTEVETLINQKLSQQDRVNILNAEYRGIIEVSDVFDAYIKQPGFTPATAKGYFLNLSGAIIQRLPQFEVQTYEGVSIALFTQMCTLHLTLLKDGILAGSAWGFTQADVDSFIKLFNQKVLDYRTRLMRMYTEEFGRLCKVSLKDGLTFRNMCNLYVFPFAEAWSLMRYEGLKLQSSLSLWDYVGVSIPVNNYNEWGGLVYKLLMGEVNQRLTTVKFNYSFTNEPADIPARENIRGVHPIYDPSSGLTGWIGNGRTNNFNFADNNGNNEIMEVRTQTFYQNPNNEPIAPRDIINQILTAPAPADLFFKNADINVKFTQWFQSTLYGWNIKLGTQTVLSSRTGTIPPNYLAYDDGYYIRAISACPRGVSLAYNHDLTTLTYNRIEYDSPTTENIIVGFAPDNTKDFYSKKSHYLSETNDSYVIPALQFAEVSDRSFLEDTPDQATDGSIKFARTFFISNEAKYSIRRLNTGFNTATRYKLIIRVRRVPYRLPAGIRVQSQNSGNNRMLGSFTANANPEWVDFVTDAFTFNDLGITTSSTNALFSISSDSLNSGEEWYLSQLFLVKESAFTTQINPLLK